Protein AF-A0A2D6M6S4-F1 (afdb_monomer)

Nearest PDB structures (foldseek):
  6kv3-assembly1_A  TM=2.130E-01  e=1.167E+00  Staphylococcus aureus subsp. aureus COL
  9dze-assembly1_h  TM=2.449E-01  e=4.811E+00  synthetic construct
  2zxr-assembly1_A  TM=2.267E-01  e=5.665E+00  Thermus thermophilus HB8

Foldseek 3Di:
DDDPPVVVLPPDPPVPPPPPPDDPPPFDPLQVLLLVDVVVDPFDFAEEQEDLLFLLSVLQLLCQLVQNFAWNSDGHHLVRHAEYEYFCLVFKDPLSVVCVVVVCVSCVVRVHYYFQQDAADPVVQVVLLVVQLVVVVVCVVVVDDDRPVSVVVLVVLLVVCPPPDLNRCRVNNSLQSHGRPLCRCLSVLHAPDPDPVCPPSCCRRPVSSVLSSSQVVCCVPPVGGLLVQLVCSVVSNGHAHEYEDRDALLRDAPPLPDDRPVVVCVPPRSRYHYTHRNNVVNNHPVNSVVSQQVADDVPDTSQLRHWDMDGLQPQPDALLLLLLCCVQPVPSNVVNLVSQVVCVVSVNNSGQWFAALVRDTDHNVRRNVSLQVQWDQDPVGDTDGDDDPGDPPGQFDQRRDNNDRPGRDRAHSLRSNCVNTDDDDPPDDDPPVSRPDD

Radius of gyration: 23.54 Å; Cα contacts (8 Å, |Δi|>4): 595; chains: 1; bounding box: 61×56×63 Å

Secondary structure (DSSP, 8-state):
----HHHHTTS---TTTTSTT-------HHHHHHHHHHHH------EEEEE-SSHHHHHHHHHHHHT--EETTEEPPGGG--EEEEE--S-B-HHHHHHHHHHHHHHHHTT--EEEEPPPPHHHHHHHHHHHHHHHHHHHHTT----HHHHHHHHHHHHHTTTS-HHHHHHTTTT--S--HHHHHHTTT------TT--HHHIIIIIHHHHHHHHHHHHHHHS--HHHHHHHHHTTSSPPEEEEE---TTT--GGG--TT-HHHHTTS-TTEEEE-HHHHTT--TTHHHHHHHT-EETTEEGGGT----SBTT-TTS-HHHHHHHHHH-HHHHHHHHHHHHHHHHTT-TTTT-EE-TTS-EE-HHHHHHHHHTTEEE-TTS-EEEPPS-S-TTSS-EE--BTTB---EEPPPHHHHHHHHHS-S-TT-PPPGGGS---

Mean predicted aligned error: 9.62 Å

Solvent-accessible surface area (backbone atoms only — not comparable to full-atom values): 25165 Å² total; per-residue (Å²): 130,89,80,66,62,75,67,63,71,68,61,77,80,64,84,73,80,79,67,75,91,64,78,87,73,79,68,58,82,40,46,62,53,32,52,50,48,59,71,70,48,95,68,80,61,54,27,34,42,45,39,66,57,16,56,44,30,48,30,50,54,48,29,25,71,71,65,66,27,35,46,87,92,36,82,42,44,42,90,64,37,69,30,36,39,34,59,47,40,73,42,59,38,68,65,45,60,68,42,47,67,57,52,44,54,48,29,57,74,55,72,24,52,64,42,57,34,29,48,39,56,68,77,58,37,51,51,50,51,53,51,42,52,51,51,50,52,55,29,62,76,66,75,56,89,81,69,66,69,52,58,51,51,43,51,50,55,45,62,74,46,69,90,50,53,72,67,56,34,21,62,55,5,61,49,40,79,54,46,41,57,68,57,48,28,57,77,65,78,42,57,78,64,90,48,83,88,55,56,55,63,60,40,64,45,33,52,52,22,50,51,50,46,50,25,54,50,32,32,72,77,68,73,33,46,48,70,58,48,19,53,33,22,68,69,48,75,40,55,48,21,40,37,37,39,53,35,31,41,64,71,46,61,88,86,70,77,58,89,80,41,62,88,65,42,78,81,46,65,65,32,54,45,73,36,40,31,35,39,75,67,64,31,37,80,68,53,39,50,62,53,26,54,75,41,68,59,89,98,36,36,39,68,76,66,51,40,72,48,51,49,63,71,50,68,88,59,52,48,55,49,52,43,29,33,44,75,70,36,50,70,51,32,52,50,34,53,52,50,42,52,55,32,46,77,70,71,43,64,74,52,55,48,41,58,50,81,86,64,48,82,24,48,57,70,60,29,29,51,57,55,52,67,49,40,37,64,50,98,86,64,49,73,38,75,48,84,86,83,72,68,80,80,77,64,49,42,82,51,66,57,89,87,44,88,66,60,72,47,69,72,46,74,68,52,24,38,41,74,56,67,37,74,98,56,94,90,66,79,78,66,83,78,79,70,69,83,127

Sequence (438 aa):
MPFDLDKELKGNFDLDAELGDEEEFIDPPNCAKVRRMIREGGHPRLVVLNMGLGRDSMSMLSMLKHGELIAEGHLVRPEDVDAIVFSDTGTEFQHSIEVIPIVQAFAKKIGVPFYWLKKPPKSQWQRFLKEVVKERKKRKSAGHRGVRAADAEAMRAWRRGKNLSLMQKAHRGYFHLKAPLLEDYQSRGFTVPKRMDIKDCTVKHKVDVIRRFMNDLGVEKFGMTNAQWGGLVKKGQAVPHLNLIGFDLEEGRADYRTPCNPARTSTGPWWVTEAFPLVESKITREDEKSILSREKWKRKTWNDIVFKSGCFICPWQRPSYYYALRELSPPDWKRAVKYQKTNVAAGSYHLLSYKDDQGRKKFLPAAVEHWLDLFRRDEHGDLIPAPSGAPRKHYRVRQSDGGRYLTNRTITPDEALQTHFTRGKKGVAPPKAWWTYR

pLDDT: mean 77.77, std 19.39, range [27.91, 98.62]

Structure (mmCIF, N/CA/C/O backbone):
data_AF-A0A2D6M6S4-F1
#
_entry.id   AF-A0A2D6M6S4-F1
#
loop_
_atom_site.group_PDB
_atom_site.id
_atom_site.type_symbol
_atom_site.label_atom_id
_atom_site.label_alt_id
_atom_site.label_comp_id
_atom_site.label_asym_id
_atom_site.label_entity_id
_atom_site.label_seq_id
_atom_site.pdbx_PDB_ins_code
_atom_site.Cartn_x
_atom_site.Cartn_y
_atom_site.Cartn_z
_atom_site.occupancy
_atom_site.B_iso_or_equiv
_atom_site.auth_seq_id
_atom_site.auth_comp_id
_atom_site.auth_asym_id
_atom_site.auth_atom_id
_atom_site.pdbx_PDB_model_num
ATOM 1 N N . MET A 1 1 ? 13.185 24.816 26.547 1.00 40.66 1 MET A N 1
ATOM 2 C CA . MET A 1 1 ? 11.813 25.360 26.584 1.00 40.66 1 MET A CA 1
ATOM 3 C C . MET A 1 1 ? 10.913 24.367 25.863 1.00 40.66 1 MET A C 1
ATOM 5 O O . MET A 1 1 ? 11.313 23.959 24.777 1.00 40.66 1 MET A O 1
ATOM 9 N N . PRO A 1 2 ? 9.810 23.884 26.459 1.00 36.25 2 PRO A N 1
ATOM 10 C CA . PRO A 1 2 ? 8.894 22.990 25.757 1.00 36.25 2 PRO A CA 1
ATOM 11 C C . PRO A 1 2 ? 8.222 23.766 24.617 1.00 36.25 2 PRO A C 1
ATOM 13 O O . PRO A 1 2 ? 7.758 24.885 24.818 1.00 36.25 2 PRO A O 1
ATOM 16 N N . PHE A 1 3 ? 8.261 23.201 23.414 1.00 32.47 3 PHE A N 1
ATOM 17 C CA . PHE A 1 3 ? 7.667 23.765 22.205 1.00 32.47 3 PHE A CA 1
ATOM 18 C C . PHE A 1 3 ? 6.140 23.589 22.306 1.00 32.47 3 PHE A C 1
ATOM 20 O O . PHE A 1 3 ? 5.659 22.457 22.324 1.00 32.47 3 PHE A O 1
ATOM 27 N N . ASP A 1 4 ? 5.389 24.683 22.456 1.00 48.59 4 ASP A N 1
ATOM 28 C CA . ASP A 1 4 ? 3.922 24.670 22.594 1.00 48.59 4 ASP A CA 1
ATOM 29 C C . ASP A 1 4 ? 3.260 24.562 21.207 1.00 48.59 4 ASP A C 1
ATOM 31 O O . ASP A 1 4 ? 2.801 25.548 20.627 1.00 48.59 4 ASP A O 1
ATOM 35 N N . LEU A 1 5 ? 3.275 23.344 20.651 1.00 44.84 5 LEU A N 1
ATOM 36 C CA . LEU A 1 5 ? 2.705 23.010 19.336 1.00 44.84 5 LEU A CA 1
ATOM 37 C C . LEU A 1 5 ? 1.201 23.324 19.229 1.00 44.84 5 LEU A C 1
ATOM 39 O O . LEU A 1 5 ? 0.717 23.626 18.137 1.00 44.84 5 LEU A O 1
ATOM 43 N N . ASP A 1 6 ? 0.466 23.309 20.344 1.00 45.53 6 ASP A N 1
ATOM 44 C CA . ASP A 1 6 ? -0.979 23.567 20.357 1.00 45.53 6 ASP A CA 1
ATOM 45 C C . ASP A 1 6 ? -1.320 25.039 20.082 1.00 45.53 6 ASP A C 1
ATOM 47 O O . ASP A 1 6 ? -2.440 25.344 19.660 1.00 45.53 6 ASP A O 1
ATOM 51 N N . LYS A 1 7 ? -0.375 25.964 20.302 1.00 49.47 7 LYS A N 1
ATOM 52 C CA . LYS A 1 7 ? -0.560 27.395 20.017 1.00 49.47 7 LYS A CA 1
ATOM 53 C C . LYS A 1 7 ? -0.301 27.758 18.557 1.00 49.47 7 LYS A C 1
ATOM 55 O O . LYS A 1 7 ? -1.023 28.601 18.031 1.00 49.47 7 LYS A O 1
ATOM 60 N N . GLU A 1 8 ? 0.671 27.127 17.897 1.00 49.75 8 GLU A N 1
ATOM 61 C CA . GLU A 1 8 ? 0.949 27.381 16.472 1.00 49.75 8 GLU A CA 1
ATOM 62 C C . GLU A 1 8 ? -0.046 26.671 15.543 1.00 49.75 8 GLU A C 1
ATOM 64 O O . GLU A 1 8 ? -0.463 27.256 14.546 1.00 49.75 8 GLU A O 1
ATOM 69 N N . LEU A 1 9 ? -0.516 25.465 15.887 1.00 48.81 9 LEU A N 1
ATOM 70 C CA . LEU A 1 9 ? -1.488 24.733 15.057 1.00 48.81 9 LEU A CA 1
ATOM 71 C C . LEU A 1 9 ? -2.893 25.358 15.048 1.00 48.81 9 LEU A C 1
ATOM 73 O O . LEU A 1 9 ? -3.672 25.106 14.131 1.00 48.81 9 LEU A O 1
ATOM 77 N N . LYS A 1 10 ? -3.222 26.205 16.033 1.00 45.91 10 LYS A N 1
ATOM 78 C CA . LYS A 1 10 ? -4.491 26.957 16.078 1.00 45.91 10 LYS A CA 1
ATOM 79 C C . LYS A 1 10 ? -4.486 28.220 15.206 1.00 45.91 10 LYS A C 1
ATOM 81 O O . LYS A 1 10 ? -5.522 28.870 15.087 1.00 45.91 10 LYS A O 1
ATOM 86 N N . GLY A 1 11 ? -3.356 28.569 14.585 1.00 42.31 11 GLY A N 1
ATOM 87 C CA . GLY A 1 11 ? -3.255 29.676 13.637 1.00 42.31 11 GLY A CA 1
ATOM 88 C C . GLY A 1 11 ? -3.837 29.322 12.266 1.00 42.31 11 GLY A C 1
ATOM 89 O O . GLY A 1 11 ? -3.126 28.805 11.414 1.00 42.31 11 GLY A O 1
ATOM 90 N N . ASN A 1 12 ? -5.123 29.623 12.067 1.00 41.78 12 ASN A N 1
ATOM 91 C CA . ASN A 1 12 ? -5.819 29.796 10.781 1.00 41.78 12 ASN A CA 1
ATOM 92 C C . ASN A 1 12 ? -5.473 28.798 9.657 1.00 41.78 12 ASN A C 1
ATOM 94 O O . ASN A 1 12 ? -4.906 29.163 8.629 1.00 41.78 12 ASN A O 1
ATOM 98 N N . PHE A 1 13 ? -5.925 27.553 9.804 1.00 42.75 13 PHE A N 1
ATOM 99 C CA . PHE A 1 13 ? -6.273 26.726 8.647 1.00 42.75 13 PHE A CA 1
ATOM 100 C C . PHE A 1 13 ? -7.743 26.991 8.298 1.00 42.75 13 PHE A C 1
ATOM 102 O O . PHE A 1 13 ? -8.637 26.259 8.721 1.00 42.75 13 PHE A O 1
ATOM 109 N N . ASP A 1 14 ? -8.002 28.076 7.569 1.00 46.31 14 ASP A N 1
ATOM 110 C CA . ASP A 1 14 ? -9.313 28.296 6.961 1.00 46.31 14 ASP A CA 1
ATOM 111 C C . ASP A 1 14 ? -9.374 27.501 5.650 1.00 46.31 14 ASP A C 1
ATOM 113 O O . ASP A 1 14 ? -8.986 27.975 4.582 1.00 46.31 14 ASP A O 1
ATOM 117 N N . LEU A 1 15 ? -9.767 26.227 5.764 1.00 46.34 15 LEU A N 1
ATOM 118 C CA . LEU A 1 15 ? -9.931 25.302 4.634 1.00 46.34 15 LEU A CA 1
ATOM 119 C C . LEU A 1 15 ? -10.945 25.808 3.596 1.00 46.34 15 LEU A C 1
ATOM 121 O O . LEU A 1 15 ? -10.926 25.318 2.466 1.00 46.34 15 LEU A O 1
ATOM 125 N N . ASP A 1 16 ? -11.787 26.775 3.964 1.00 44.38 16 ASP A N 1
ATOM 126 C CA . ASP A 1 16 ? -12.884 27.261 3.137 1.00 44.38 16 ASP A CA 1
ATOM 127 C C . ASP A 1 16 ? -12.479 28.489 2.284 1.00 44.38 16 ASP A C 1
ATOM 129 O O . ASP A 1 16 ? -13.149 28.798 1.303 1.00 44.38 16 ASP A O 1
ATOM 133 N N . ALA A 1 17 ? -11.352 29.157 2.577 1.00 47.59 17 ALA A N 1
ATOM 134 C CA . ALA A 1 17 ? -10.994 30.447 1.966 1.00 47.59 17 ALA A CA 1
ATOM 135 C C . ALA A 1 17 ? -10.285 30.391 0.588 1.00 47.59 17 ALA A C 1
ATOM 137 O O . ALA A 1 17 ? -10.180 31.422 -0.074 1.00 47.59 17 ALA A O 1
ATOM 138 N N . GLU A 1 18 ? -9.797 29.232 0.122 1.00 45.88 18 GLU A N 1
ATOM 139 C CA . GLU A 1 18 ? -9.064 29.116 -1.165 1.00 45.88 18 GLU A CA 1
ATOM 140 C C . GLU A 1 18 ? -9.840 28.400 -2.292 1.00 45.88 18 GLU A C 1
ATOM 142 O O . GLU A 1 18 ? -9.309 28.215 -3.392 1.00 45.88 18 GLU A O 1
ATOM 147 N N . LEU A 1 19 ? -11.096 28.010 -2.065 1.00 47.16 19 LEU A N 1
ATOM 148 C CA . LEU A 1 19 ? -11.946 27.387 -3.085 1.00 47.16 19 LEU A CA 1
ATOM 149 C C . LEU A 1 19 ? -12.776 28.476 -3.781 1.00 47.16 19 LEU A C 1
ATOM 151 O O . LEU A 1 19 ? -13.870 28.814 -3.344 1.00 47.16 19 LEU A O 1
ATOM 155 N N . GLY A 1 20 ? -12.211 29.082 -4.829 1.00 44.25 20 GLY A N 1
ATOM 156 C CA . GLY A 1 20 ? -12.885 30.133 -5.598 1.00 44.25 20 GLY A CA 1
ATOM 157 C C . GLY A 1 20 ? -14.215 29.662 -6.190 1.00 44.25 20 GLY A C 1
ATOM 158 O O . GLY A 1 20 ? -14.240 28.589 -6.781 1.00 44.25 20 GLY A O 1
ATOM 159 N N . ASP A 1 21 ? -15.267 30.473 -6.022 1.00 41.62 21 ASP A N 1
ATOM 160 C CA . ASP A 1 21 ? -16.616 30.396 -6.615 1.00 41.62 21 ASP A CA 1
ATOM 161 C C . ASP A 1 21 ? -17.006 29.018 -7.194 1.00 41.62 21 ASP A C 1
ATOM 163 O O . ASP A 1 21 ? -17.286 28.874 -8.387 1.00 41.62 21 ASP A O 1
ATOM 167 N N . GLU A 1 22 ? -16.993 27.977 -6.355 1.00 47.75 22 GLU A N 1
ATOM 168 C CA . GLU A 1 22 ? -17.515 26.664 -6.730 1.00 47.75 22 GLU A CA 1
ATOM 169 C C . GLU A 1 22 ? -19.048 26.722 -6.684 1.00 47.75 22 GLU A C 1
ATOM 171 O O . GLU A 1 22 ? -19.630 27.247 -5.733 1.00 47.75 22 GLU A O 1
ATOM 176 N N . GLU A 1 23 ? -19.703 26.198 -7.729 1.00 47.75 23 GLU A N 1
ATOM 177 C CA . GLU A 1 23 ? -21.151 25.964 -7.762 1.00 47.75 23 GLU A CA 1
ATOM 178 C C . GLU A 1 23 ? -21.632 25.461 -6.399 1.00 47.75 23 GLU A C 1
ATOM 180 O O . GLU A 1 23 ? -21.037 24.531 -5.854 1.00 47.75 23 GLU A O 1
ATOM 185 N N . GLU A 1 24 ? -22.693 26.077 -5.869 1.00 50.56 24 GLU A N 1
ATOM 186 C CA . GLU A 1 24 ? -23.257 25.829 -4.541 1.00 50.56 24 GLU A CA 1
ATOM 187 C C . GLU A 1 24 ? -23.648 24.347 -4.393 1.00 50.56 24 GLU A C 1
ATOM 189 O O . GLU A 1 24 ? -24.771 23.910 -4.663 1.00 50.56 24 GLU A O 1
ATOM 194 N N . PHE A 1 25 ? -22.665 23.524 -4.038 1.00 52.22 25 PHE A N 1
ATOM 195 C CA . PHE A 1 25 ? -22.828 22.093 -3.933 1.00 52.22 25 PHE A CA 1
ATOM 196 C C . PHE A 1 25 ? -23.587 21.830 -2.639 1.00 52.22 25 PHE A C 1
ATOM 198 O O . PHE A 1 25 ? -23.037 21.940 -1.543 1.00 52.22 25 PHE A O 1
ATOM 205 N N . ILE A 1 26 ? -24.872 21.492 -2.761 1.00 54.97 26 ILE A N 1
ATOM 206 C CA . ILE A 1 26 ? -25.719 21.179 -1.611 1.00 54.97 26 ILE A CA 1
ATOM 207 C C . ILE A 1 26 ? -25.188 19.900 -0.959 1.00 54.97 26 ILE A C 1
ATOM 209 O O . ILE A 1 26 ? -25.460 18.778 -1.401 1.00 54.97 26 ILE A O 1
ATOM 213 N N . ASP A 1 27 ? -24.418 20.069 0.113 1.00 60.53 27 ASP A N 1
ATOM 214 C CA . ASP A 1 27 ? -23.998 18.966 0.960 1.00 60.53 27 ASP A CA 1
ATOM 215 C C . ASP A 1 27 ? -25.244 18.226 1.480 1.00 60.53 27 ASP A C 1
ATOM 217 O O . ASP A 1 27 ? -26.185 18.852 1.979 1.00 60.53 27 ASP A O 1
ATOM 221 N N . PRO A 1 28 ? -25.274 16.881 1.434 1.00 63.03 28 PRO A N 1
ATOM 222 C CA . PRO A 1 28 ? -26.289 16.114 2.126 1.00 63.03 28 PRO A CA 1
ATOM 223 C C . PRO A 1 28 ? -26.351 16.582 3.586 1.00 63.03 28 PRO A C 1
ATOM 225 O O . PRO A 1 28 ? -25.299 16.726 4.214 1.00 63.03 28 PRO A O 1
ATOM 228 N N . PRO A 1 29 ? -27.544 16.757 4.176 1.00 62.44 29 PRO A N 1
ATOM 229 C CA . PRO A 1 29 ? -27.703 17.402 5.485 1.00 62.44 29 PRO A CA 1
ATOM 230 C C . PRO A 1 29 ? -26.901 16.734 6.618 1.00 62.44 29 PRO A C 1
ATOM 232 O O . PRO A 1 29 ? -26.544 17.371 7.607 1.00 62.44 29 PRO A O 1
ATOM 235 N N . ASN A 1 30 ? -26.541 15.455 6.466 1.00 74.69 30 ASN A N 1
ATOM 236 C CA . ASN A 1 30 ? -25.741 14.723 7.448 1.00 74.69 30 ASN A CA 1
ATOM 237 C C . ASN A 1 30 ? -24.218 14.875 7.263 1.00 74.69 30 ASN A C 1
ATOM 239 O O . ASN A 1 30 ? -23.472 14.560 8.189 1.00 74.69 30 ASN A O 1
ATOM 243 N N . CYS A 1 31 ? -23.733 15.364 6.118 1.00 72.88 31 CYS A N 1
ATOM 244 C CA . CYS A 1 31 ? -22.302 15.548 5.852 1.00 72.88 31 CYS A CA 1
ATOM 245 C C . CYS A 1 31 ? -21.706 16.669 6.708 1.00 72.88 31 CYS A C 1
ATOM 247 O O . CYS A 1 31 ? -20.677 16.450 7.345 1.00 72.88 31 CYS A O 1
ATOM 249 N N . ALA A 1 32 ? -22.391 17.810 6.827 1.00 75.00 32 ALA A N 1
ATOM 250 C CA . ALA A 1 32 ? -21.976 18.901 7.711 1.00 75.00 32 ALA A CA 1
ATOM 251 C C . ALA A 1 32 ? -21.857 18.438 9.174 1.00 75.00 32 ALA A C 1
ATOM 253 O O . ALA A 1 32 ? -20.873 18.735 9.856 1.00 75.00 32 ALA A O 1
ATOM 254 N N . LYS A 1 33 ? -22.820 17.628 9.639 1.00 82.50 33 LYS A N 1
ATOM 255 C CA . LYS A 1 33 ? -22.789 17.035 10.982 1.00 82.50 33 LYS A CA 1
ATOM 256 C C . LYS A 1 33 ? -21.579 16.116 11.171 1.00 82.50 33 LYS A C 1
ATOM 258 O O . LYS A 1 33 ? -20.890 16.236 12.177 1.00 82.50 33 LYS A O 1
ATOM 263 N N . VAL A 1 34 ? -21.298 15.229 10.214 1.00 77.75 34 VAL A N 1
ATOM 264 C CA . VAL A 1 34 ? -20.140 14.320 10.280 1.00 77.75 34 VAL A CA 1
ATOM 265 C C . VAL A 1 34 ? -18.818 15.091 10.243 1.00 77.75 34 VAL A C 1
ATOM 267 O O . VAL A 1 34 ? -17.932 14.781 11.031 1.00 77.75 34 VAL A O 1
ATOM 270 N N . ARG A 1 35 ? -18.683 16.123 9.398 1.00 76.69 35 ARG A N 1
ATOM 271 C CA . ARG A 1 35 ? -17.487 16.986 9.383 1.00 76.69 35 ARG A CA 1
ATOM 272 C C . ARG A 1 35 ? -17.299 17.709 10.714 1.00 76.69 35 ARG A C 1
ATOM 274 O O . ARG A 1 35 ? -16.179 17.791 11.206 1.00 76.69 35 ARG A O 1
ATOM 281 N N . ARG A 1 36 ? -18.385 18.196 11.327 1.00 81.62 36 ARG A N 1
ATOM 282 C CA . ARG A 1 36 ? -18.330 18.792 12.668 1.00 81.62 36 ARG A CA 1
ATOM 283 C C . ARG A 1 36 ? -17.844 17.785 13.709 1.00 81.62 36 ARG A C 1
ATOM 285 O O . ARG A 1 36 ? -16.917 18.111 14.431 1.00 81.62 36 ARG A O 1
ATOM 292 N N . MET A 1 37 ? -18.392 16.569 13.714 1.00 84.12 37 MET A N 1
ATOM 293 C CA . MET A 1 37 ? -17.924 15.495 14.597 1.00 84.12 37 MET A CA 1
ATOM 294 C C . MET A 1 37 ? -16.429 15.212 14.394 1.00 84.12 37 MET A C 1
ATOM 296 O O . MET A 1 37 ? -15.675 15.155 15.353 1.00 84.12 37 MET A O 1
ATOM 300 N N . ILE A 1 38 ? -15.959 15.092 13.146 1.00 81.56 38 ILE A N 1
ATOM 301 C CA . ILE A 1 38 ? -14.527 14.889 12.868 1.00 81.56 38 ILE A CA 1
ATOM 302 C C . ILE A 1 38 ? -13.688 16.008 13.502 1.00 81.56 38 ILE A C 1
ATOM 304 O O . ILE A 1 38 ? -12.760 15.685 14.233 1.00 81.56 38 ILE A O 1
ATOM 308 N N . ARG A 1 39 ? -14.072 17.281 13.310 1.00 81.75 39 ARG A N 1
ATOM 309 C CA . ARG A 1 39 ? -13.386 18.450 13.897 1.00 81.75 39 ARG A CA 1
ATOM 310 C C . ARG A 1 39 ? -13.423 18.491 15.427 1.00 81.75 39 ARG A C 1
ATOM 312 O O . ARG A 1 39 ? -12.500 19.009 16.043 1.00 81.75 39 ARG A O 1
ATOM 319 N N . GLU A 1 40 ? -14.496 18.001 16.041 1.00 84.88 40 GLU A N 1
ATOM 320 C CA . GLU A 1 40 ? -14.630 17.924 17.503 1.00 84.88 40 GLU A CA 1
ATOM 321 C C . GLU A 1 40 ? -13.716 16.837 18.103 1.00 84.88 40 GLU A C 1
ATOM 323 O O . GLU A 1 40 ? -13.317 16.938 19.264 1.00 84.88 40 GLU A O 1
ATOM 328 N N . GLY A 1 41 ? -13.322 15.834 17.309 1.00 83.12 41 GLY A N 1
ATOM 329 C CA . GLY A 1 41 ? -12.449 14.744 17.739 1.00 83.12 41 GLY A CA 1
ATOM 330 C C . GLY A 1 41 ? -13.119 13.766 18.715 1.00 83.12 41 GLY A C 1
ATOM 331 O O . GLY A 1 41 ? -14.313 13.824 18.988 1.00 83.12 41 GLY A O 1
ATOM 332 N N . GLY A 1 42 ? -12.359 12.785 19.215 1.00 80.56 42 GLY A N 1
ATOM 333 C CA . GLY A 1 42 ? -12.810 11.884 20.292 1.00 80.56 42 GLY A CA 1
ATOM 334 C C . GLY A 1 42 ? -13.913 10.874 19.934 1.00 80.56 42 GLY A C 1
ATOM 335 O O . GLY A 1 42 ? -14.373 10.130 20.801 1.00 80.56 42 GLY A O 1
ATOM 336 N N . HIS A 1 43 ? -14.343 10.798 18.674 1.00 88.38 43 HIS A N 1
ATOM 337 C CA . HIS A 1 43 ? -15.359 9.832 18.261 1.00 88.38 43 HIS A CA 1
ATOM 338 C C . HIS A 1 43 ? -14.765 8.438 18.011 1.00 88.38 43 HIS A C 1
ATOM 340 O O . HIS A 1 43 ? -13.766 8.316 17.295 1.00 88.38 43 HIS A O 1
ATOM 346 N N . PRO A 1 44 ? -15.406 7.361 18.507 1.00 93.44 44 PRO A N 1
ATOM 347 C CA . PRO A 1 44 ? -14.961 6.001 18.232 1.00 93.44 44 PRO A CA 1
ATOM 348 C C . PRO A 1 44 ? -14.926 5.724 16.729 1.00 93.44 44 PRO A C 1
ATOM 350 O O . PRO A 1 44 ? -15.928 5.903 16.038 1.00 93.44 44 PRO A O 1
ATOM 353 N N . ARG A 1 45 ? -13.786 5.249 16.224 1.00 95.81 45 ARG A N 1
ATOM 354 C CA . ARG A 1 45 ? -13.633 4.708 14.869 1.00 95.81 45 ARG A CA 1
ATOM 355 C C . ARG A 1 45 ? -12.419 3.787 14.780 1.00 95.81 45 ARG A C 1
ATOM 357 O O . ARG A 1 45 ? -11.659 3.666 15.740 1.00 95.81 45 ARG A O 1
ATOM 364 N N . LEU A 1 46 ? -12.263 3.116 13.639 1.00 97.81 46 LEU A N 1
ATOM 365 C CA . LEU A 1 46 ? -10.982 2.522 13.281 1.00 97.81 46 LEU A CA 1
ATOM 366 C C . LEU A 1 46 ? -10.052 3.594 12.727 1.00 97.81 46 LEU A C 1
ATOM 368 O O . LEU A 1 46 ? -10.505 4.411 11.923 1.00 97.81 46 LEU A O 1
ATOM 372 N N . VAL A 1 47 ? -8.773 3.527 13.074 1.00 97.50 47 VAL A N 1
ATOM 373 C CA . VAL A 1 47 ? -7.699 4.257 12.393 1.00 97.50 47 VAL A CA 1
ATOM 374 C C . VAL A 1 47 ? -6.662 3.256 11.906 1.00 97.50 47 VAL A C 1
ATOM 376 O O . VAL A 1 47 ? -6.043 2.536 12.687 1.00 97.50 47 VAL A O 1
ATOM 379 N N . VAL A 1 48 ? -6.483 3.189 10.590 1.00 98.31 48 VAL A N 1
ATOM 380 C CA . VAL A 1 48 ? -5.554 2.257 9.948 1.00 98.31 48 VAL A CA 1
ATOM 381 C C . VAL A 1 48 ? -4.500 3.028 9.173 1.00 98.31 48 VAL A C 1
ATOM 383 O O . VAL A 1 48 ? -4.833 3.847 8.321 1.00 98.31 48 VAL A O 1
ATOM 386 N N . LEU A 1 49 ? -3.227 2.717 9.419 1.00 98.19 49 LEU A N 1
ATOM 387 C CA . LEU A 1 49 ? -2.107 3.210 8.624 1.00 98.19 49 LEU A CA 1
ATOM 388 C C . LEU A 1 49 ? -1.804 2.217 7.500 1.00 98.19 49 LEU A C 1
ATOM 390 O O . LEU A 1 49 ? -1.268 1.129 7.727 1.00 98.19 49 LEU A O 1
ATOM 394 N N . ASN A 1 50 ? -2.151 2.588 6.267 1.00 96.44 50 ASN A N 1
ATOM 395 C CA . ASN A 1 50 ? -1.876 1.778 5.087 1.00 96.44 50 ASN A CA 1
ATOM 396 C C . ASN A 1 50 ? -0.428 1.975 4.631 1.00 96.44 50 ASN A C 1
ATOM 398 O O . ASN A 1 50 ? -0.005 3.080 4.285 1.00 96.44 50 ASN A O 1
ATOM 402 N N . MET A 1 51 ? 0.334 0.885 4.591 1.00 95.31 51 MET A N 1
ATOM 403 C CA . MET A 1 51 ? 1.726 0.912 4.172 1.00 95.31 51 MET A CA 1
ATOM 404 C C . MET A 1 51 ? 1.921 0.359 2.773 1.00 95.31 51 MET A C 1
ATOM 406 O O . MET A 1 51 ? 1.460 -0.727 2.428 1.00 95.31 51 MET A O 1
ATOM 410 N N . GLY A 1 52 ? 2.719 1.085 1.992 1.00 94.31 52 GLY A N 1
ATOM 411 C CA . GLY A 1 52 ? 3.352 0.568 0.787 1.00 94.31 52 GLY A CA 1
ATOM 412 C C . GLY A 1 52 ? 4.754 0.013 1.038 1.00 94.31 52 GLY A C 1
ATOM 413 O O . GLY A 1 52 ? 5.318 -0.553 0.110 1.00 94.31 52 GLY A O 1
ATOM 414 N N . LEU A 1 53 ? 5.327 0.198 2.236 1.00 95.44 53 LEU A N 1
ATOM 415 C CA . LEU A 1 53 ? 6.746 -0.053 2.566 1.00 95.44 53 LEU A CA 1
ATOM 416 C C . LEU A 1 53 ? 7.731 0.783 1.727 1.00 95.44 53 LEU A C 1
ATOM 418 O O . LEU A 1 53 ? 8.891 0.415 1.560 1.00 95.44 53 LEU A O 1
ATOM 422 N N . GLY A 1 54 ? 7.239 1.888 1.166 1.00 93.75 54 GLY A N 1
ATOM 423 C CA . GLY A 1 54 ? 8.035 2.913 0.498 1.00 93.75 54 GLY A CA 1
ATOM 424 C C . GLY A 1 54 ? 8.291 4.091 1.433 1.00 93.75 54 GLY A C 1
ATOM 425 O O . GLY A 1 54 ? 7.829 4.081 2.577 1.00 93.75 54 GLY A O 1
ATOM 426 N N . ARG A 1 55 ? 8.998 5.104 0.925 1.00 93.19 55 ARG A N 1
ATOM 427 C CA . ARG A 1 55 ? 9.399 6.295 1.687 1.00 93.19 55 ARG A CA 1
ATOM 428 C C . ARG A 1 55 ? 8.207 6.967 2.357 1.00 93.19 55 ARG A C 1
ATOM 430 O O . ARG A 1 55 ? 8.209 7.006 3.577 1.00 93.19 55 ARG A O 1
ATOM 437 N N . ASP A 1 56 ? 7.141 7.253 1.620 1.00 94.62 56 ASP A N 1
ATOM 438 C CA . ASP A 1 56 ? 5.958 7.961 2.122 1.00 94.62 56 ASP A CA 1
ATOM 439 C C . ASP A 1 56 ? 5.364 7.279 3.356 1.00 94.62 56 ASP A C 1
ATOM 441 O O . ASP A 1 56 ? 5.237 7.854 4.437 1.00 94.62 56 ASP A O 1
ATOM 445 N N . SER A 1 57 ? 5.067 5.984 3.239 1.00 96.12 57 SER A N 1
ATOM 446 C CA . SER A 1 57 ? 4.517 5.225 4.363 1.00 96.12 57 SER A CA 1
ATOM 447 C C . SER A 1 57 ? 5.483 5.104 5.545 1.00 96.12 57 SER A C 1
ATOM 449 O O . SER A 1 57 ? 5.041 5.059 6.690 1.00 96.12 57 SER A O 1
ATOM 451 N N . MET A 1 58 ? 6.791 5.055 5.287 1.00 97.12 58 MET A N 1
ATOM 452 C CA . MET A 1 58 ? 7.809 4.980 6.336 1.00 97.12 58 MET A CA 1
ATOM 453 C C . MET A 1 58 ? 8.014 6.343 7.014 1.00 97.12 58 MET A C 1
ATOM 455 O O . MET A 1 58 ? 8.201 6.391 8.226 1.00 97.12 58 MET A O 1
ATOM 459 N N . SER A 1 59 ? 7.902 7.443 6.270 1.00 97.12 59 SER A N 1
ATOM 460 C CA . SER A 1 59 ? 7.911 8.812 6.784 1.00 97.12 59 SER A CA 1
ATOM 461 C C . SER A 1 59 ? 6.727 9.019 7.728 1.00 97.12 59 SER A C 1
ATOM 463 O O . SER A 1 59 ? 6.936 9.426 8.867 1.00 97.12 59 SER A O 1
ATOM 465 N N . MET A 1 60 ? 5.514 8.605 7.327 1.00 97.94 60 MET A N 1
ATOM 466 C CA . MET A 1 60 ? 4.339 8.633 8.211 1.00 97.94 60 MET A CA 1
ATOM 467 C C . MET A 1 60 ? 4.557 7.828 9.497 1.00 97.94 60 MET A C 1
ATOM 469 O O . MET A 1 60 ? 4.227 8.292 10.582 1.00 97.94 60 MET A O 1
ATOM 473 N N . LEU A 1 61 ? 5.130 6.625 9.394 1.00 97.62 61 LEU A N 1
ATOM 474 C CA . LEU A 1 61 ? 5.388 5.775 10.557 1.00 97.62 61 LEU A CA 1
ATOM 475 C C . LEU A 1 61 ? 6.433 6.390 11.510 1.00 97.62 61 LEU A C 1
ATOM 477 O O . LEU A 1 61 ? 6.306 6.274 12.729 1.00 97.62 61 LEU A O 1
ATOM 481 N N . SER A 1 62 ? 7.448 7.063 10.966 1.00 97.69 62 SER A N 1
ATOM 482 C CA . SER A 1 62 ? 8.415 7.830 11.753 1.00 97.69 62 SER A CA 1
ATOM 483 C C . SER A 1 62 ? 7.748 9.028 12.433 1.00 97.69 62 SER A C 1
ATOM 485 O O . SER A 1 62 ? 7.903 9.203 13.637 1.00 97.69 62 SER A O 1
ATOM 487 N N . MET A 1 63 ? 6.957 9.818 11.703 1.00 98.19 63 MET A N 1
ATOM 488 C CA . MET A 1 63 ? 6.211 10.953 12.265 1.00 98.19 63 MET A CA 1
ATOM 489 C C . MET A 1 63 ? 5.236 10.511 13.365 1.00 98.19 63 MET A C 1
ATOM 491 O O . MET A 1 63 ? 5.155 11.163 14.401 1.00 98.19 63 MET A O 1
ATOM 495 N N . LEU A 1 64 ? 4.564 9.363 13.200 1.00 98.06 64 LEU A N 1
ATOM 496 C CA . LEU A 1 64 ? 3.678 8.781 14.216 1.00 98.06 64 LEU A CA 1
ATOM 497 C C . LEU A 1 64 ? 4.422 8.515 15.529 1.00 98.06 64 LEU A C 1
ATOM 499 O O . LEU A 1 64 ? 3.936 8.860 16.601 1.00 98.06 64 LEU A O 1
ATOM 503 N N . LYS A 1 65 ? 5.625 7.930 15.451 1.00 97.56 65 LYS A N 1
ATOM 504 C CA . LYS A 1 65 ? 6.465 7.661 16.628 1.00 97.56 65 LYS A CA 1
ATOM 505 C C . LYS A 1 65 ? 6.839 8.941 17.381 1.00 97.56 65 LYS A C 1
ATOM 507 O O . LYS A 1 65 ? 6.948 8.900 18.603 1.00 97.56 65 LYS A O 1
ATOM 512 N N . HIS A 1 66 ? 7.098 10.029 16.659 1.00 97.44 66 HIS A N 1
ATOM 513 C CA . HIS A 1 66 ? 7.547 11.298 17.243 1.00 97.44 66 HIS A CA 1
ATOM 514 C C . HIS A 1 66 ? 6.398 12.232 17.631 1.00 97.44 66 HIS A C 1
ATOM 516 O O . HIS A 1 66 ? 6.665 13.320 18.125 1.00 97.44 66 HIS A O 1
ATOM 522 N N . GLY A 1 67 ? 5.138 11.822 17.444 1.00 96.88 67 GLY A N 1
ATOM 523 C CA . GLY A 1 67 ? 3.992 12.685 17.729 1.00 96.88 67 GLY A CA 1
ATOM 524 C C . GLY A 1 67 ? 3.925 13.889 16.788 1.00 96.88 67 GLY A C 1
ATOM 525 O O . GLY A 1 67 ? 3.615 14.990 17.224 1.00 96.88 67 GLY A O 1
ATOM 526 N N . GLU A 1 68 ? 4.235 13.679 15.507 1.00 97.56 68 GLU A N 1
ATOM 527 C CA . GLU A 1 68 ? 4.235 14.712 14.459 1.00 97.56 68 GLU A CA 1
ATOM 528 C C . GLU A 1 68 ? 3.216 14.424 13.341 1.00 97.56 68 GLU A C 1
ATOM 530 O O . GLU A 1 68 ? 3.064 15.221 12.418 1.00 97.56 68 GLU A O 1
ATOM 535 N N . LEU A 1 69 ? 2.552 13.262 13.360 1.00 97.19 69 LEU A N 1
ATOM 536 C CA . LEU A 1 69 ? 1.650 12.859 12.282 1.00 97.19 69 LEU A CA 1
ATOM 537 C C . LEU A 1 69 ? 0.304 13.579 12.409 1.00 97.19 69 LEU A C 1
ATOM 539 O O . LEU A 1 69 ? -0.416 13.352 13.374 1.00 97.19 69 LEU A O 1
ATOM 543 N N . ILE A 1 70 ? -0.061 14.392 11.418 1.00 93.81 70 ILE A N 1
ATOM 544 C CA . ILE A 1 70 ? -1.345 15.105 11.385 1.00 93.81 70 ILE A CA 1
ATOM 545 C C . ILE A 1 70 ? -2.277 14.432 10.377 1.00 93.81 70 ILE A C 1
ATOM 547 O O . ILE A 1 70 ? -1.853 14.106 9.271 1.00 93.81 70 ILE A O 1
ATOM 551 N N . ALA A 1 71 ? -3.536 14.211 10.748 1.00 90.50 71 ALA A N 1
ATOM 552 C CA . ALA A 1 71 ? -4.573 13.738 9.837 1.00 90.50 71 ALA A CA 1
ATOM 553 C C . ALA A 1 71 ? -5.925 14.366 10.177 1.00 90.50 71 ALA A C 1
ATOM 555 O O . ALA A 1 71 ? -6.324 14.397 11.342 1.00 90.50 71 ALA A O 1
ATOM 556 N N . GLU A 1 72 ? -6.639 14.830 9.155 1.00 87.12 72 GLU A N 1
ATOM 557 C CA . GLU A 1 72 ? -7.878 15.600 9.303 1.00 87.12 72 GLU A CA 1
ATOM 558 C C . GLU A 1 72 ? -7.710 16.804 10.255 1.00 87.12 72 GLU A C 1
ATOM 560 O O . GLU A 1 72 ? -8.626 17.148 10.993 1.00 87.12 72 GLU A O 1
ATOM 565 N N . GLY A 1 73 ? -6.524 17.429 10.260 1.00 86.62 73 GLY A N 1
ATOM 566 C CA . GLY A 1 73 ? -6.196 18.557 11.145 1.00 86.62 73 GLY A CA 1
ATOM 567 C C . GLY A 1 73 ? -5.913 18.191 12.610 1.00 86.62 73 GLY A C 1
ATOM 568 O O . GLY A 1 73 ? -5.662 19.081 13.420 1.00 86.62 73 GLY A O 1
ATOM 569 N N . HIS A 1 74 ? -5.911 16.904 12.963 1.00 90.81 74 HIS A N 1
ATOM 570 C CA . HIS A 1 74 ? -5.638 16.435 14.320 1.00 90.81 74 HIS A CA 1
ATOM 571 C C . HIS A 1 74 ? -4.297 15.715 14.411 1.00 90.81 74 HIS A C 1
ATOM 573 O O . HIS A 1 74 ? -3.907 14.983 13.500 1.00 90.81 74 HIS A O 1
ATOM 579 N N . LEU A 1 75 ? -3.610 15.880 15.543 1.00 94.94 75 LEU A N 1
ATOM 580 C CA . LEU A 1 75 ? -2.436 15.080 15.860 1.00 94.94 75 LEU A CA 1
ATOM 581 C C . LEU A 1 75 ? -2.853 13.623 16.106 1.00 94.94 75 LEU A C 1
ATOM 583 O O . LEU A 1 75 ? -3.663 13.351 16.987 1.00 94.94 75 LEU A O 1
ATOM 587 N N . VAL A 1 76 ? -2.265 12.698 15.351 1.00 95.81 76 VAL A N 1
ATOM 588 C CA . VAL A 1 76 ? -2.459 11.253 15.483 1.00 95.81 76 VAL A CA 1
ATOM 589 C C . VAL A 1 76 ? -1.314 10.669 16.298 1.00 95.81 76 VAL A C 1
ATOM 591 O O . VAL A 1 76 ? -0.145 10.771 15.913 1.00 95.81 76 VAL A O 1
ATOM 594 N N . ARG A 1 77 ? -1.647 10.017 17.408 1.00 96.81 77 ARG A N 1
ATOM 595 C CA . ARG A 1 77 ? -0.692 9.334 18.282 1.00 96.81 77 ARG A CA 1
ATOM 596 C C . ARG A 1 77 ? -0.697 7.825 18.036 1.00 96.81 77 ARG A C 1
ATOM 598 O O . ARG A 1 77 ? -1.652 7.299 17.460 1.00 96.81 77 ARG A O 1
ATOM 605 N N . PRO A 1 78 ? 0.355 7.092 18.447 1.00 97.81 78 PRO A N 1
ATOM 606 C CA . PRO A 1 78 ? 0.388 5.641 18.296 1.00 97.81 78 PRO A CA 1
ATOM 607 C C . PRO A 1 78 ? -0.843 4.934 18.884 1.00 97.81 78 PRO A C 1
ATOM 609 O O . PRO A 1 78 ? -1.371 4.026 18.249 1.00 97.81 78 PRO A O 1
ATOM 612 N N . GLU A 1 79 ? -1.342 5.376 20.040 1.00 96.94 79 GLU A N 1
ATOM 613 C CA . GLU A 1 79 ? -2.535 4.827 20.696 1.00 96.94 79 GLU A CA 1
ATOM 614 C C . GLU A 1 79 ? -3.843 5.041 19.918 1.00 96.94 79 GLU A C 1
ATOM 616 O O . GLU A 1 79 ? -4.798 4.290 20.116 1.00 96.94 79 GLU A O 1
ATOM 621 N N . ASP A 1 80 ? -3.881 6.013 19.003 1.00 96.56 80 ASP A N 1
ATOM 622 C CA . ASP A 1 80 ? -5.039 6.253 18.143 1.00 96.56 80 ASP A CA 1
ATOM 623 C C . ASP A 1 80 ? -5.097 5.258 16.977 1.00 96.56 80 ASP A C 1
ATOM 625 O O . ASP A 1 80 ? -6.158 5.082 16.379 1.00 96.56 80 ASP A O 1
ATOM 629 N N . VAL A 1 81 ? -3.973 4.614 16.628 1.00 98.25 81 VAL A N 1
ATOM 630 C CA . VAL A 1 81 ? -3.841 3.742 15.452 1.00 98.25 81 VAL A CA 1
ATOM 631 C C . VAL A 1 81 ? -4.095 2.281 15.821 1.00 98.25 81 VAL A C 1
ATOM 633 O O . VAL A 1 81 ? -3.277 1.617 16.451 1.00 98.25 81 VAL A O 1
ATOM 636 N N . ASP A 1 82 ? -5.197 1.727 15.320 1.00 98.50 82 ASP A N 1
ATOM 637 C CA . ASP A 1 82 ? -5.589 0.335 15.570 1.00 98.50 82 ASP A CA 1
ATOM 638 C C . ASP A 1 82 ? -4.704 -0.686 14.853 1.00 98.50 82 ASP A C 1
ATOM 640 O O . ASP A 1 82 ? -4.524 -1.820 15.307 1.00 98.50 82 ASP A O 1
ATOM 644 N N . ALA A 1 83 ? -4.206 -0.321 13.671 1.00 98.62 83 ALA A N 1
ATOM 645 C CA . ALA A 1 83 ? -3.425 -1.224 12.845 1.00 98.62 83 ALA A CA 1
ATOM 646 C C . ALA A 1 83 ? -2.547 -0.487 11.836 1.00 98.62 83 ALA A C 1
ATOM 648 O O . ALA A 1 83 ? -2.991 0.415 11.127 1.00 98.62 83 ALA A O 1
ATOM 649 N N . ILE A 1 84 ? -1.329 -0.990 11.669 1.00 98.62 84 ILE A N 1
ATOM 650 C CA . ILE A 1 84 ? -0.517 -0.768 10.479 1.00 98.62 84 ILE A CA 1
ATOM 651 C C . ILE A 1 84 ? -0.729 -1.958 9.546 1.00 98.62 84 ILE A C 1
ATOM 653 O O . ILE A 1 84 ? -0.599 -3.111 9.961 1.00 98.62 84 ILE A O 1
ATOM 657 N N . VAL A 1 85 ? -1.057 -1.705 8.282 1.00 98.38 85 VAL A N 1
ATOM 658 C CA . VAL A 1 85 ? -1.466 -2.761 7.349 1.00 98.38 85 VAL A CA 1
ATOM 659 C C . VAL A 1 85 ? -0.642 -2.710 6.074 1.00 98.38 85 VAL A C 1
ATOM 661 O O . VAL A 1 85 ? -0.572 -1.682 5.409 1.00 98.38 85 VAL A O 1
ATOM 664 N N . PHE A 1 86 ? -0.077 -3.854 5.690 1.00 98.00 86 PHE A N 1
ATOM 665 C CA . PHE A 1 86 ? 0.583 -4.052 4.403 1.00 98.00 86 PHE A CA 1
ATOM 666 C C . PHE A 1 86 ? -0.128 -5.149 3.608 1.00 98.00 86 PHE A C 1
ATOM 668 O O . PHE A 1 86 ? -0.208 -6.297 4.052 1.00 98.00 86 PHE A O 1
ATOM 675 N N . SER A 1 87 ? -0.630 -4.811 2.417 1.00 96.94 87 SER A N 1
ATOM 676 C CA . SER A 1 87 ? -1.261 -5.779 1.515 1.00 96.94 87 SER A CA 1
ATOM 677 C C . SER A 1 87 ? -0.277 -6.282 0.464 1.00 96.94 87 SER A C 1
ATOM 679 O O . SER A 1 87 ? 0.092 -5.558 -0.460 1.00 96.94 87 SER A O 1
ATOM 681 N N . ASP A 1 88 ? 0.111 -7.550 0.587 1.00 96.06 88 ASP A N 1
ATOM 682 C CA . ASP A 1 88 ? 1.090 -8.177 -0.291 1.00 96.06 88 ASP A CA 1
ATOM 683 C C . ASP A 1 88 ? 0.435 -8.663 -1.585 1.00 96.06 88 ASP A C 1
ATOM 685 O O . ASP A 1 88 ? -0.373 -9.598 -1.628 1.00 96.06 88 ASP A O 1
ATOM 689 N N . THR A 1 89 ? 0.803 -8.035 -2.697 1.00 93.06 89 THR A N 1
ATOM 690 C CA . THR A 1 89 ? 0.276 -8.407 -4.014 1.00 93.06 89 THR A CA 1
ATOM 691 C C . THR A 1 89 ? 0.826 -9.745 -4.530 1.00 93.06 89 THR A C 1
ATOM 693 O O . THR A 1 89 ? 0.307 -10.278 -5.521 1.00 93.06 89 THR A O 1
ATOM 696 N N . GLY A 1 90 ? 1.838 -10.301 -3.858 1.00 93.00 90 GLY A N 1
ATOM 697 C CA . GLY A 1 90 ? 2.675 -11.424 -4.276 1.00 93.00 90 GLY A CA 1
ATOM 698 C C . GLY A 1 90 ? 3.688 -11.047 -5.356 1.00 93.00 90 GLY A C 1
ATOM 699 O O . GLY A 1 90 ? 4.328 -11.919 -5.942 1.00 93.00 90 GLY A O 1
ATOM 700 N N . THR A 1 91 ? 3.795 -9.753 -5.666 1.00 92.44 91 THR A N 1
ATOM 701 C CA . THR A 1 91 ? 4.611 -9.232 -6.771 1.00 92.44 91 THR A CA 1
ATOM 702 C C . THR A 1 91 ? 5.480 -8.056 -6.371 1.00 92.44 91 THR A C 1
ATOM 704 O O . THR A 1 91 ? 5.989 -7.349 -7.235 1.00 92.44 91 THR A O 1
ATOM 707 N N . GLU A 1 92 ? 5.627 -7.847 -5.069 1.00 94.12 92 GLU A N 1
ATOM 708 C CA . GLU A 1 92 ? 6.440 -6.786 -4.491 1.00 94.12 92 GLU A CA 1
ATOM 709 C C . GLU A 1 92 ? 7.928 -7.017 -4.781 1.00 94.12 92 GLU A C 1
ATOM 711 O O . GLU A 1 92 ? 8.367 -8.150 -5.046 1.00 94.12 92 GLU A O 1
ATOM 716 N N . PHE A 1 93 ? 8.700 -5.932 -4.739 1.00 92.19 93 PHE A N 1
ATOM 717 C CA . PHE A 1 93 ? 10.156 -6.018 -4.774 1.00 92.19 93 PHE A CA 1
ATOM 718 C C . PHE A 1 93 ? 10.700 -6.840 -3.619 1.00 92.19 93 PHE A C 1
ATOM 720 O O . PHE A 1 93 ? 10.153 -6.824 -2.513 1.00 92.19 93 PHE A O 1
ATOM 727 N N . GLN A 1 94 ? 11.816 -7.517 -3.875 1.00 91.44 94 GLN A N 1
ATOM 728 C CA . GLN A 1 94 ? 12.473 -8.327 -2.861 1.00 91.44 94 GLN A CA 1
ATOM 729 C C . GLN A 1 94 ? 12.898 -7.470 -1.655 1.00 91.44 94 GLN A C 1
ATOM 731 O O . GLN A 1 94 ? 12.581 -7.821 -0.518 1.00 91.44 94 GLN A O 1
ATOM 736 N N . HIS A 1 95 ? 13.476 -6.287 -1.895 1.00 89.06 95 HIS A N 1
ATOM 737 C CA . HIS A 1 95 ? 13.863 -5.364 -0.820 1.00 89.06 95 HIS A CA 1
ATOM 738 C C . HIS A 1 95 ? 12.664 -4.870 0.002 1.00 89.06 95 HIS A C 1
ATOM 740 O O . HIS A 1 95 ? 12.789 -4.673 1.206 1.00 89.06 95 HIS A O 1
ATOM 746 N N . SER A 1 96 ? 11.479 -4.704 -0.601 1.00 92.81 96 SER A N 1
ATOM 747 C CA . SER A 1 96 ? 10.272 -4.319 0.146 1.00 92.81 96 SER A CA 1
ATOM 748 C C . SER A 1 96 ? 9.849 -5.414 1.126 1.00 92.81 96 SER A C 1
ATOM 750 O O . SER A 1 96 ? 9.462 -5.111 2.251 1.00 92.81 96 SER A O 1
ATOM 752 N N . ILE A 1 97 ? 9.967 -6.688 0.737 1.00 94.81 97 ILE A N 1
ATOM 753 C CA . ILE A 1 97 ? 9.675 -7.819 1.628 1.00 94.81 97 ILE A CA 1
ATOM 754 C C . ILE A 1 97 ? 10.703 -7.913 2.763 1.00 94.81 97 ILE A C 1
ATOM 756 O O . ILE A 1 97 ? 10.340 -8.184 3.906 1.00 94.81 97 ILE A O 1
ATOM 760 N N . GLU A 1 98 ? 11.974 -7.637 2.480 1.00 93.06 98 GLU A N 1
ATOM 761 C CA . GLU A 1 98 ? 13.061 -7.659 3.471 1.00 93.06 98 GLU A CA 1
ATOM 762 C C . GLU A 1 98 ? 12.941 -6.564 4.539 1.00 93.06 98 GLU A C 1
ATOM 764 O O . GLU A 1 98 ? 13.468 -6.717 5.642 1.00 93.06 98 GLU A O 1
ATOM 769 N N . VAL A 1 99 ? 12.209 -5.485 4.251 1.00 94.25 99 VAL A N 1
ATOM 770 C CA . VAL A 1 99 ? 11.915 -4.409 5.209 1.00 94.25 99 VAL A CA 1
ATOM 771 C C . VAL A 1 99 ? 10.813 -4.804 6.204 1.00 94.25 99 VAL A C 1
ATOM 773 O O . VAL A 1 99 ? 10.741 -4.236 7.293 1.00 94.25 99 VAL A O 1
ATOM 776 N N . ILE A 1 100 ? 9.988 -5.816 5.915 1.00 96.00 100 ILE A N 1
ATOM 777 C CA . ILE A 1 100 ? 8.851 -6.193 6.775 1.00 96.00 100 ILE A CA 1
ATOM 778 C C . ILE A 1 100 ? 9.261 -6.504 8.228 1.00 96.00 100 ILE A C 1
ATOM 780 O O . ILE A 1 100 ? 8.635 -5.944 9.129 1.00 96.00 100 ILE A O 1
ATOM 784 N N . PRO A 1 101 ? 10.299 -7.317 8.515 1.00 96.12 101 PRO A N 1
ATOM 785 C CA . PRO A 1 101 ? 10.710 -7.587 9.896 1.00 96.12 101 PRO A CA 1
ATOM 786 C C . PRO A 1 101 ? 11.159 -6.328 10.653 1.00 96.12 101 PRO A C 1
ATOM 788 O O . PRO A 1 101 ? 10.951 -6.224 11.862 1.00 96.12 101 PRO A O 1
ATOM 791 N N . ILE A 1 102 ? 11.747 -5.361 9.940 1.00 95.19 102 ILE A N 1
ATOM 792 C CA . ILE A 1 102 ? 12.178 -4.069 10.492 1.00 95.19 102 ILE A CA 1
ATOM 793 C C . ILE A 1 102 ? 10.952 -3.272 10.934 1.00 95.19 102 ILE A C 1
ATOM 795 O O . ILE A 1 102 ? 10.881 -2.812 12.073 1.00 95.19 102 ILE A O 1
ATOM 799 N N . VAL A 1 103 ? 9.961 -3.168 10.048 1.00 96.62 103 VAL A N 1
ATOM 800 C CA . VAL A 1 103 ? 8.705 -2.458 10.312 1.00 96.62 103 VAL A CA 1
ATOM 801 C C . VAL A 1 103 ? 7.909 -3.142 11.415 1.00 96.62 103 VAL A C 1
ATOM 803 O O . VAL A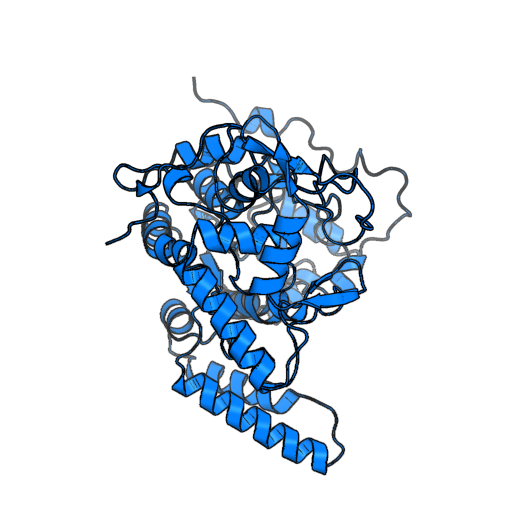 1 103 ? 7.393 -2.462 12.289 1.00 96.62 103 VAL A O 1
ATOM 806 N N . GLN A 1 104 ? 7.862 -4.474 11.446 1.00 97.38 104 GLN A N 1
ATOM 807 C CA . GLN A 1 104 ? 7.213 -5.232 12.519 1.00 97.38 104 GLN A CA 1
ATOM 808 C C . GLN A 1 104 ? 7.830 -4.944 13.889 1.00 97.38 104 GLN A C 1
ATOM 810 O O . GLN A 1 104 ? 7.106 -4.699 14.854 1.00 97.38 104 GLN A O 1
ATOM 815 N N . ALA A 1 105 ? 9.162 -4.961 13.982 1.00 96.81 105 ALA A N 1
ATOM 816 C CA . ALA A 1 105 ? 9.862 -4.643 15.221 1.00 96.81 105 ALA A CA 1
ATOM 817 C C . ALA A 1 105 ? 9.634 -3.184 15.643 1.00 96.81 105 ALA A C 1
ATOM 819 O O . ALA A 1 105 ? 9.427 -2.909 16.825 1.00 96.81 105 ALA A O 1
ATOM 820 N N . PHE A 1 106 ? 9.627 -2.261 14.680 1.00 96.94 106 PHE A N 1
ATOM 821 C CA . PHE A 1 106 ? 9.347 -0.852 14.930 1.00 96.94 106 PHE A CA 1
ATOM 822 C C . PHE A 1 106 ? 7.909 -0.616 15.406 1.00 96.94 106 PHE A C 1
ATOM 824 O O . PHE A 1 106 ? 7.704 0.024 16.431 1.00 96.94 106 PHE A O 1
ATOM 831 N N . ALA A 1 107 ? 6.925 -1.184 14.709 1.00 97.94 107 ALA A N 1
ATOM 832 C CA . ALA A 1 107 ? 5.508 -1.111 15.049 1.00 97.94 107 ALA A CA 1
ATOM 833 C C . ALA A 1 107 ? 5.252 -1.646 16.466 1.00 97.94 107 ALA A C 1
ATOM 835 O O . ALA A 1 107 ? 4.638 -0.972 17.289 1.00 97.94 107 ALA A O 1
ATOM 836 N N . LYS A 1 108 ? 5.852 -2.799 16.802 1.00 97.81 108 LYS A N 1
ATOM 837 C CA . LYS A 1 108 ? 5.814 -3.354 18.161 1.00 97.81 108 LYS A CA 1
ATOM 838 C C . LYS A 1 108 ? 6.391 -2.386 19.199 1.00 97.81 108 LYS A C 1
ATOM 840 O O . LYS A 1 108 ? 5.828 -2.269 20.282 1.00 97.81 108 LYS A O 1
ATOM 845 N N . LYS A 1 109 ? 7.500 -1.701 18.891 1.00 97.38 109 LYS A N 1
ATOM 846 C CA . LYS A 1 109 ? 8.135 -0.731 19.799 1.00 97.38 109 LYS A CA 1
ATOM 847 C C . LYS A 1 109 ? 7.231 0.467 20.098 1.00 97.38 109 LYS A C 1
ATOM 849 O O . LYS A 1 109 ? 7.266 0.956 21.220 1.00 97.38 109 LYS A O 1
ATOM 854 N N . ILE A 1 110 ? 6.449 0.926 19.123 1.00 97.81 110 ILE A N 1
ATOM 855 C CA . ILE A 1 110 ? 5.511 2.046 19.303 1.00 97.81 110 ILE A CA 1
ATOM 856 C C . ILE A 1 110 ? 4.117 1.599 19.771 1.00 97.81 110 ILE A C 1
ATOM 858 O O . ILE A 1 110 ? 3.218 2.421 19.850 1.00 97.81 110 ILE A O 1
ATOM 862 N N . GLY A 1 111 ? 3.923 0.309 20.069 1.00 97.94 111 GLY A N 1
ATOM 863 C CA . GLY A 1 111 ? 2.653 -0.216 20.578 1.00 97.94 111 GLY A CA 1
ATOM 864 C C . GLY A 1 111 ? 1.563 -0.432 19.523 1.00 97.94 111 GLY A C 1
ATOM 865 O O . GLY A 1 111 ? 0.436 -0.740 19.890 1.00 97.94 111 GLY A O 1
ATOM 866 N N . VAL A 1 112 ? 1.884 -0.333 18.229 1.00 98.25 112 VAL A N 1
ATOM 867 C CA . VAL A 1 112 ? 0.897 -0.460 17.146 1.00 98.25 112 VAL A CA 1
ATOM 868 C C . VAL A 1 112 ? 0.997 -1.838 16.477 1.00 98.25 112 VAL A C 1
ATOM 870 O O . VAL A 1 112 ? 2.079 -2.228 16.023 1.00 98.25 112 VAL A O 1
ATOM 873 N N . PRO A 1 113 ? -0.099 -2.610 16.359 1.00 98.25 113 PRO A N 1
ATOM 874 C CA . PRO A 1 113 ? -0.079 -3.900 15.674 1.00 98.25 113 PRO A CA 1
ATOM 875 C C . PRO A 1 113 ? 0.228 -3.771 14.173 1.00 98.25 113 PRO A C 1
ATOM 877 O O . PRO A 1 113 ? -0.415 -3.004 13.459 1.00 98.25 113 PRO A O 1
ATOM 880 N N . PHE A 1 114 ? 1.163 -4.580 13.661 1.00 98.44 114 PHE A N 1
ATOM 881 C CA . PHE A 1 114 ? 1.471 -4.656 12.227 1.00 98.44 114 PHE A CA 1
ATOM 882 C C . PHE A 1 114 ? 0.907 -5.926 11.582 1.00 98.44 114 PHE A C 1
ATOM 884 O O . PHE A 1 114 ? 1.302 -7.041 11.932 1.00 98.44 114 PHE A O 1
ATOM 891 N N . TYR A 1 115 ? 0.060 -5.762 10.568 1.00 98.38 115 TYR A N 1
ATOM 892 C CA . TYR A 1 115 ? -0.563 -6.849 9.820 1.00 98.38 115 TYR A CA 1
ATOM 893 C C . TYR A 1 115 ? -0.016 -6.944 8.392 1.00 98.38 115 TYR A C 1
ATOM 895 O O . TYR A 1 115 ? -0.327 -6.133 7.519 1.00 98.38 115 TYR A O 1
ATOM 903 N N . TRP A 1 116 ? 0.740 -8.012 8.127 1.00 97.75 116 TRP A N 1
ATOM 904 C CA . TRP A 1 116 ? 1.112 -8.421 6.771 1.00 97.75 116 TRP A CA 1
ATOM 905 C C . TRP A 1 116 ? 0.017 -9.316 6.187 1.00 97.75 116 TRP A C 1
ATOM 907 O O . TRP A 1 116 ? -0.073 -10.506 6.502 1.00 97.75 116 TRP A O 1
ATOM 917 N N . LEU A 1 117 ? -0.826 -8.746 5.326 1.00 97.12 117 LEU A N 1
ATOM 918 C CA . LEU A 1 117 ? -1.883 -9.476 4.635 1.00 97.12 117 LEU A CA 1
ATOM 919 C C . LEU A 1 117 ? -1.243 -10.259 3.482 1.00 97.12 117 LEU A C 1
ATOM 921 O O . LEU A 1 117 ? -1.046 -9.729 2.391 1.00 97.12 117 LEU A O 1
ATOM 925 N N . LYS A 1 118 ? -0.858 -11.510 3.748 1.00 95.56 118 LYS A N 1
ATOM 926 C CA . LYS A 1 118 ? -0.154 -12.374 2.792 1.00 95.56 118 LYS A CA 1
ATOM 927 C C . LYS A 1 118 ? -1.081 -12.896 1.707 1.00 95.56 118 LYS A C 1
ATOM 929 O O . LYS A 1 118 ? -2.290 -13.023 1.891 1.00 95.56 118 LYS A O 1
ATOM 934 N N . LYS A 1 119 ? -0.506 -13.326 0.588 1.00 91.81 119 LYS A N 1
ATOM 935 C CA . LYS A 1 119 ? -1.230 -14.190 -0.346 1.00 91.81 119 LYS A CA 1
ATOM 936 C C . LYS A 1 119 ? -1.499 -15.566 0.274 1.00 91.81 119 LYS A C 1
ATOM 938 O O . LYS A 1 119 ? -0.659 -16.065 1.023 1.00 91.81 119 LYS A O 1
ATOM 943 N N . PRO A 1 120 ? -2.644 -16.202 -0.038 1.00 88.94 120 PRO A N 1
ATOM 944 C CA . PRO A 1 120 ? -2.895 -17.564 0.411 1.00 88.94 120 PRO A CA 1
ATOM 945 C C . PRO A 1 120 ? -1.847 -18.529 -0.178 1.00 88.94 120 PRO A C 1
ATOM 947 O O . PRO A 1 120 ? -1.263 -18.244 -1.230 1.00 88.94 120 PRO A O 1
ATOM 950 N N . PRO A 1 121 ? -1.612 -19.694 0.449 1.00 88.75 121 PRO A N 1
ATOM 951 C CA . PRO A 1 121 ? -0.752 -20.735 -0.105 1.00 88.75 121 PRO A CA 1
ATOM 952 C C . PRO A 1 121 ? -1.168 -21.166 -1.518 1.00 88.75 121 PRO A C 1
ATOM 954 O O . PRO A 1 121 ? -2.355 -21.184 -1.857 1.00 88.75 121 PRO A O 1
ATOM 957 N N . LYS A 1 122 ? -0.189 -21.602 -2.322 1.00 88.00 122 LYS A N 1
ATOM 958 C CA . LYS A 1 122 ? -0.393 -22.056 -3.710 1.00 88.00 122 LYS A CA 1
ATOM 959 C C . LYS A 1 122 ? -1.488 -23.101 -3.866 1.00 88.00 122 LYS A C 1
ATOM 961 O O . LYS A 1 122 ? -2.353 -22.950 -4.723 1.00 88.00 122 LYS A O 1
ATOM 966 N N . SER A 1 123 ? -1.503 -24.103 -2.996 1.00 85.25 123 SER A N 1
ATOM 967 C CA . SER A 1 123 ? -2.530 -25.147 -2.985 1.00 85.25 123 SER A CA 1
ATOM 968 C C . SER A 1 123 ? -3.953 -24.589 -2.847 1.00 85.25 123 SER A C 1
ATOM 970 O O . SER A 1 123 ? -4.875 -25.093 -3.488 1.00 85.25 123 SER A O 1
ATOM 972 N N . GLN A 1 124 ? -4.136 -23.520 -2.066 1.00 81.94 124 GLN A N 1
ATOM 973 C CA . GLN A 1 124 ? -5.445 -22.914 -1.831 1.00 81.94 124 GLN A CA 1
ATOM 974 C C . GLN A 1 124 ? -5.916 -22.098 -3.034 1.00 81.94 124 GLN A C 1
ATOM 976 O O . GLN A 1 124 ? -7.015 -22.332 -3.542 1.00 81.94 124 GLN A O 1
ATOM 981 N N . TRP A 1 125 ? -5.094 -21.172 -3.541 1.00 83.56 125 TRP A N 1
ATOM 982 C CA . TRP A 1 125 ? -5.533 -20.348 -4.670 1.00 83.56 125 TRP A CA 1
ATOM 983 C C . TRP A 1 125 ? -5.566 -21.114 -5.993 1.00 83.56 125 TRP A C 1
ATOM 985 O O . TRP A 1 125 ? -6.374 -20.779 -6.853 1.00 83.56 125 TRP A O 1
ATOM 995 N N . GLN A 1 126 ? -4.760 -22.165 -6.180 1.00 84.25 126 GLN A N 1
ATOM 996 C CA . GLN A 1 126 ? -4.848 -22.996 -7.386 1.00 84.25 126 GLN A CA 1
ATOM 997 C C . GLN A 1 126 ? -6.179 -23.735 -7.473 1.00 84.25 126 GLN A C 1
ATOM 999 O O . GLN A 1 126 ? -6.766 -23.810 -8.553 1.00 84.25 126 GLN A O 1
ATOM 1004 N N . ARG A 1 127 ? -6.667 -24.265 -6.346 1.00 79.94 127 ARG A N 1
ATOM 1005 C CA . ARG A 1 127 ? -7.997 -24.874 -6.276 1.00 79.94 127 ARG A CA 1
ATOM 1006 C C . ARG A 1 127 ? -9.071 -23.858 -6.660 1.00 79.94 127 ARG A C 1
ATOM 1008 O O . ARG A 1 127 ? -9.866 -24.134 -7.555 1.00 79.94 127 ARG A O 1
ATOM 1015 N N . PHE A 1 128 ? -9.002 -22.665 -6.073 1.00 75.31 128 PHE A N 1
ATOM 1016 C CA . PHE A 1 128 ? -9.902 -21.565 -6.406 1.00 75.31 128 PHE A CA 1
ATOM 1017 C C . PHE A 1 128 ? -9.868 -21.215 -7.903 1.00 75.31 128 PHE A C 1
ATOM 1019 O O . PHE A 1 128 ? -10.914 -21.110 -8.535 1.00 75.31 128 PHE A O 1
ATOM 1026 N N . LEU A 1 129 ? -8.683 -21.090 -8.513 1.00 75.94 129 LEU A N 1
ATOM 1027 C CA . LEU A 1 129 ? -8.568 -20.806 -9.948 1.00 75.94 129 LEU A CA 1
ATOM 1028 C C . LEU A 1 129 ? -9.192 -21.908 -10.814 1.00 75.94 129 LEU A C 1
ATOM 1030 O O . LEU A 1 129 ? -9.880 -21.596 -11.786 1.00 75.94 129 LEU A O 1
ATOM 1034 N N . LYS A 1 130 ? -9.001 -23.187 -10.464 1.00 81.19 130 LYS A N 1
ATOM 1035 C CA . LYS A 1 130 ? -9.636 -24.312 -11.174 1.00 81.19 130 LYS A CA 1
ATOM 1036 C C . LYS A 1 130 ? -11.163 -24.229 -11.097 1.00 81.19 130 LYS A C 1
ATOM 1038 O O . LYS A 1 130 ? -11.829 -24.396 -12.118 1.00 81.19 130 LYS A O 1
ATOM 1043 N N . GLU A 1 131 ? -11.706 -23.932 -9.919 1.00 76.25 131 GLU A N 1
ATOM 1044 C CA . GLU A 1 131 ? -13.148 -23.763 -9.695 1.00 76.25 131 GLU A CA 1
ATOM 1045 C C . GLU A 1 131 ? -13.699 -22.561 -10.484 1.00 76.25 131 GLU A C 1
ATOM 1047 O O . GLU A 1 131 ? -14.693 -22.701 -11.197 1.00 76.25 131 GLU A O 1
ATOM 1052 N N . VAL A 1 132 ? -13.000 -21.419 -10.475 1.00 71.88 132 VAL A N 1
ATOM 1053 C CA . VAL A 1 132 ? -13.343 -20.228 -11.275 1.00 71.88 132 VAL A CA 1
ATOM 1054 C C . VAL A 1 132 ? -13.382 -20.547 -12.770 1.00 71.88 132 VAL A C 1
ATOM 1056 O O . VAL A 1 132 ? -14.323 -20.156 -13.462 1.00 71.88 132 VAL A O 1
ATOM 1059 N N . VAL A 1 133 ? -12.368 -21.244 -13.292 1.00 77.06 133 VAL A N 1
ATOM 1060 C CA . VAL A 1 133 ? -12.295 -21.615 -14.713 1.00 77.06 133 VAL A CA 1
ATOM 1061 C C . VAL A 1 133 ? -13.420 -22.586 -15.080 1.00 77.06 133 VAL A C 1
ATOM 1063 O O . VAL A 1 133 ? -14.072 -22.396 -16.109 1.00 77.06 133 VAL A O 1
ATOM 1066 N N . LYS A 1 134 ? -13.687 -23.592 -14.237 1.00 81.56 134 LYS A N 1
ATOM 1067 C CA . LYS A 1 134 ? -14.781 -24.556 -14.431 1.00 81.56 134 LYS A CA 1
ATOM 1068 C C . LYS A 1 134 ? -16.140 -23.854 -14.475 1.00 81.56 134 LYS A C 1
ATOM 1070 O O . LYS A 1 134 ? -16.906 -24.062 -15.415 1.00 81.56 134 LYS A O 1
ATOM 1075 N N . GLU A 1 135 ? -16.407 -22.982 -13.509 1.00 76.00 135 GLU A N 1
ATOM 1076 C CA . GLU A 1 135 ? -17.666 -22.240 -13.415 1.00 76.00 135 GLU A CA 1
ATOM 1077 C C . GLU A 1 135 ? -17.849 -21.274 -14.595 1.00 76.00 135 GLU A C 1
ATOM 1079 O O . GLU A 1 135 ? -18.939 -21.167 -15.155 1.00 76.00 135 GLU A O 1
ATOM 1084 N N . ARG A 1 136 ? -16.773 -20.620 -15.054 1.00 73.69 136 ARG A N 1
ATOM 1085 C CA . ARG A 1 136 ? -16.808 -19.781 -16.264 1.00 73.69 136 ARG A CA 1
ATOM 1086 C C . ARG A 1 136 ? -17.173 -20.571 -17.513 1.00 73.69 136 ARG A C 1
ATOM 1088 O O . ARG A 1 136 ? -17.995 -20.094 -18.291 1.00 73.69 136 ARG A O 1
ATOM 1095 N N . LYS A 1 137 ? -16.585 -21.757 -17.709 1.00 81.69 137 LYS A N 1
ATOM 1096 C CA . LYS A 1 137 ? -16.930 -22.633 -18.841 1.00 81.69 137 LYS A CA 1
ATOM 1097 C C . LYS A 1 137 ? -18.410 -23.012 -18.793 1.00 81.69 137 LYS A C 1
ATOM 1099 O O . LYS A 1 137 ? -19.108 -22.792 -19.776 1.00 81.69 137 LYS A O 1
ATOM 1104 N N . LYS A 1 138 ? -18.899 -23.460 -17.629 1.00 80.75 138 LYS A N 1
ATOM 1105 C CA . LYS A 1 138 ? -20.314 -23.807 -17.415 1.00 80.75 138 LYS A CA 1
ATOM 1106 C C . LYS A 1 138 ? -21.251 -22.642 -17.754 1.00 80.75 138 LYS A C 1
ATOM 1108 O O . LYS A 1 138 ? -22.229 -22.827 -18.468 1.00 80.75 138 LYS A O 1
ATOM 1113 N N . ARG A 1 139 ? -20.936 -21.428 -17.293 1.00 74.31 139 ARG A N 1
ATOM 1114 C CA . ARG A 1 139 ? -21.745 -20.227 -17.565 1.00 74.31 139 ARG A CA 1
ATOM 1115 C C . ARG A 1 139 ? -21.712 -19.792 -19.021 1.00 74.31 139 ARG A C 1
ATOM 1117 O O . ARG A 1 139 ? -22.752 -19.401 -19.538 1.00 74.31 139 ARG A O 1
ATOM 1124 N N . LYS A 1 140 ? -20.548 -19.875 -19.676 1.00 78.62 140 LYS A N 1
ATOM 1125 C CA . LYS A 1 140 ? -20.417 -19.582 -21.109 1.00 78.62 140 LYS A CA 1
ATOM 1126 C C . LYS A 1 140 ? -21.317 -20.510 -21.927 1.00 78.62 140 LYS A C 1
ATOM 1128 O O . LYS A 1 140 ? -22.008 -20.028 -22.813 1.00 78.62 140 LYS A O 1
ATOM 1133 N N . SER A 1 141 ? -21.365 -21.794 -21.574 1.00 82.12 141 SER A N 1
ATOM 1134 C CA . SER A 1 141 ? -22.286 -22.762 -22.181 1.00 82.12 141 SER A CA 1
ATOM 1135 C C . SER A 1 141 ? -23.761 -22.469 -21.874 1.00 82.12 141 SER A C 1
ATOM 1137 O O . SER A 1 141 ? -24.614 -22.774 -22.693 1.00 82.12 141 SER A O 1
ATOM 1139 N N . ALA A 1 142 ? -24.065 -21.851 -20.730 1.00 83.38 142 ALA A N 1
ATOM 1140 C CA . ALA A 1 142 ? -25.428 -21.512 -20.314 1.00 83.38 142 ALA A CA 1
ATOM 1141 C C . ALA A 1 142 ? -25.895 -20.097 -20.726 1.00 83.38 142 ALA A C 1
ATOM 1143 O O . ALA A 1 142 ? -26.960 -19.663 -20.298 1.00 83.38 142 ALA A O 1
ATOM 1144 N N . GLY A 1 143 ? -25.097 -19.315 -21.463 1.00 82.19 143 GLY A N 1
ATOM 1145 C CA . GLY A 1 143 ? -25.449 -17.938 -21.855 1.00 82.19 143 GLY A CA 1
ATOM 1146 C C . GLY A 1 143 ? -25.510 -16.910 -20.709 1.00 82.19 143 GLY A C 1
ATOM 1147 O O . GLY A 1 143 ? -25.903 -15.765 -20.922 1.00 82.19 143 GLY A O 1
ATOM 1148 N N . HIS A 1 144 ? -25.108 -17.274 -19.489 1.00 72.69 144 HIS A N 1
ATOM 1149 C CA . HIS A 1 144 ? -25.212 -16.399 -18.317 1.00 72.69 144 HIS A CA 1
ATOM 1150 C C . HIS A 1 144 ? -24.007 -15.452 -18.200 1.00 72.69 144 HIS A C 1
ATOM 1152 O O . HIS A 1 144 ? -22.852 -15.888 -18.182 1.00 72.69 144 HIS A O 1
ATOM 1158 N N . ARG A 1 145 ? -24.261 -14.148 -18.017 1.00 56.97 145 ARG A N 1
ATOM 1159 C CA . ARG A 1 145 ? -23.225 -13.144 -17.713 1.00 56.97 145 ARG A CA 1
ATOM 1160 C C . ARG A 1 145 ? -23.150 -12.894 -16.200 1.00 56.97 145 ARG A C 1
ATOM 1162 O O . ARG A 1 145 ? -24.104 -12.416 -15.601 1.00 56.97 145 ARG A O 1
ATOM 1169 N N . GLY A 1 146 ? -22.013 -13.193 -15.563 1.00 56.50 146 GLY A N 1
ATOM 1170 C CA . GLY A 1 146 ? -21.730 -12.764 -14.181 1.00 56.50 146 GLY A CA 1
ATOM 1171 C C . GLY A 1 146 ? -20.700 -13.624 -13.440 1.00 56.50 146 GLY A C 1
ATOM 1172 O O . GLY A 1 146 ? -20.553 -14.805 -13.738 1.00 56.50 146 GLY A O 1
ATOM 1173 N N . VAL A 1 147 ? -19.999 -13.049 -12.453 1.00 55.28 147 VAL A N 1
ATOM 1174 C CA . VAL A 1 147 ? -18.854 -13.665 -11.726 1.00 55.28 147 VAL A CA 1
ATOM 1175 C C . VAL A 1 147 ? -19.215 -14.130 -10.293 1.00 55.28 147 VAL A C 1
ATOM 1177 O O . VAL A 1 147 ? -18.401 -14.742 -9.608 1.00 55.28 147 VAL A O 1
ATOM 1180 N N . ARG A 1 148 ? -20.463 -13.916 -9.847 1.00 59.94 148 ARG A N 1
ATOM 1181 C CA . ARG A 1 148 ? -20.882 -13.996 -8.427 1.00 59.94 148 ARG A CA 1
ATOM 1182 C C . ARG A 1 148 ? -20.606 -15.326 -7.692 1.00 59.94 148 ARG A C 1
ATOM 1184 O O . ARG A 1 148 ? -20.392 -15.294 -6.486 1.00 59.94 148 ARG A O 1
ATOM 1191 N N . ALA A 1 149 ? -20.586 -16.482 -8.364 1.00 56.56 149 ALA A N 1
ATOM 1192 C CA . ALA A 1 149 ? -20.402 -17.773 -7.676 1.00 56.56 149 ALA A CA 1
ATOM 1193 C C . ALA A 1 149 ? -18.971 -18.006 -7.159 1.00 56.56 149 ALA A C 1
ATOM 1195 O O . ALA A 1 149 ? -18.798 -18.582 -6.089 1.00 56.56 149 ALA A O 1
ATOM 1196 N N . ALA A 1 150 ? -17.950 -17.523 -7.873 1.00 54.66 150 ALA A N 1
ATOM 1197 C CA . ALA A 1 150 ? -16.568 -17.635 -7.411 1.00 54.66 150 ALA A CA 1
ATOM 1198 C C . ALA A 1 150 ? -16.328 -16.794 -6.151 1.00 54.66 150 ALA A C 1
ATOM 1200 O O . ALA A 1 150 ? -15.709 -17.251 -5.193 1.00 54.66 150 ALA A O 1
ATOM 1201 N N . ASP A 1 151 ? -16.865 -15.574 -6.125 1.00 58.94 151 ASP A N 1
ATOM 1202 C CA . ASP A 1 151 ? -16.757 -14.717 -4.948 1.00 58.94 151 ASP A CA 1
ATOM 1203 C C . ASP A 1 151 ? -17.532 -15.320 -3.761 1.00 58.94 151 ASP A C 1
ATOM 1205 O O . ASP A 1 151 ? -17.059 -15.248 -2.631 1.00 58.94 151 ASP A O 1
ATOM 1209 N N . ALA A 1 152 ? -18.642 -16.032 -4.002 1.00 65.25 152 ALA A N 1
ATOM 1210 C CA . ALA A 1 152 ? -19.355 -16.768 -2.957 1.00 65.25 152 ALA A CA 1
ATOM 1211 C C . ALA A 1 152 ? -18.509 -17.890 -2.322 1.00 65.25 152 ALA A C 1
ATOM 1213 O O . ALA A 1 152 ? -18.565 -18.088 -1.111 1.00 65.25 152 ALA A O 1
ATOM 1214 N N . GLU A 1 153 ? -17.686 -18.608 -3.087 1.00 60.31 153 GLU A N 1
ATOM 1215 C CA . GLU A 1 153 ? -16.786 -19.631 -2.536 1.00 60.31 153 GLU A CA 1
ATOM 1216 C C . GLU A 1 153 ? -15.627 -19.039 -1.734 1.00 60.31 153 GLU A C 1
ATOM 1218 O O . GLU A 1 153 ? -15.300 -19.540 -0.656 1.00 60.31 153 GLU A O 1
ATOM 1223 N N . ALA A 1 154 ? -15.071 -17.921 -2.194 1.00 59.00 154 ALA A N 1
ATOM 1224 C CA . ALA A 1 154 ? -14.098 -17.163 -1.419 1.00 59.00 154 ALA A CA 1
ATOM 1225 C C . ALA A 1 154 ? -14.717 -16.645 -0.101 1.00 59.00 154 ALA A C 1
ATOM 1227 O O . ALA A 1 154 ? -14.108 -16.762 0.962 1.00 59.00 154 ALA A O 1
ATOM 1228 N N . MET A 1 155 ? -15.979 -16.200 -0.134 1.00 62.97 155 MET A N 1
ATOM 1229 C CA . MET A 1 155 ? -16.759 -15.857 1.064 1.00 62.97 155 MET A CA 1
ATOM 1230 C C . MET A 1 155 ? -17.045 -17.082 1.955 1.00 62.97 155 MET A C 1
ATOM 1232 O O . MET A 1 155 ? -17.085 -16.964 3.179 1.00 62.97 155 MET A O 1
ATOM 1236 N N . ARG A 1 156 ? -17.189 -18.290 1.390 1.00 66.38 156 ARG A N 1
ATOM 1237 C CA . ARG A 1 156 ? -17.264 -19.543 2.171 1.00 66.38 156 ARG A CA 1
ATOM 1238 C C . ARG A 1 156 ? -15.926 -19.895 2.823 1.00 66.38 156 ARG A C 1
ATOM 1240 O O . ARG A 1 156 ? -15.912 -20.369 3.955 1.00 66.38 156 ARG A O 1
ATOM 1247 N N . ALA A 1 157 ? -14.797 -19.668 2.148 1.00 60.84 157 ALA A N 1
ATOM 1248 C CA . ALA A 1 157 ? -13.472 -19.798 2.759 1.00 60.84 157 ALA A CA 1
ATOM 1249 C C . ALA A 1 157 ? -13.290 -18.804 3.917 1.00 60.84 157 ALA A C 1
ATOM 1251 O O . ALA A 1 157 ? -12.804 -19.199 4.971 1.00 60.84 157 ALA A O 1
ATOM 1252 N N . TRP A 1 158 ? -13.791 -17.573 3.777 1.00 61.19 158 TRP A N 1
ATOM 1253 C CA . TRP A 1 158 ? -13.828 -16.587 4.862 1.00 61.19 158 TRP A CA 1
ATOM 1254 C C . TRP A 1 158 ? -14.602 -17.096 6.090 1.00 61.19 158 TRP A C 1
ATOM 1256 O O . TRP A 1 158 ? -14.080 -17.047 7.203 1.00 61.19 158 TRP A O 1
ATOM 1266 N N . ARG A 1 159 ? -15.773 -17.726 5.899 1.00 63.03 159 ARG A N 1
ATOM 1267 C CA . ARG A 1 159 ? -16.535 -18.355 7.000 1.00 63.03 159 ARG A CA 1
ATOM 1268 C C . ARG A 1 159 ? -15.774 -19.479 7.717 1.00 63.03 159 ARG A C 1
ATOM 1270 O O . ARG A 1 159 ? -15.967 -19.660 8.915 1.00 63.03 159 ARG A O 1
ATOM 1277 N N . ARG A 1 160 ? -14.883 -20.203 7.027 1.00 67.38 160 ARG A N 1
ATOM 1278 C CA . ARG A 1 160 ? -14.037 -21.250 7.639 1.00 67.38 160 ARG A CA 1
ATOM 1279 C C . ARG A 1 160 ? -12.943 -20.688 8.555 1.00 67.38 160 ARG A C 1
ATOM 1281 O O . ARG A 1 160 ? -12.433 -21.416 9.396 1.00 67.38 160 ARG A O 1
ATOM 1288 N N . GLY A 1 161 ? -12.608 -19.404 8.429 1.00 76.19 161 GLY A N 1
ATOM 1289 C CA . GLY A 1 161 ? -11.635 -18.715 9.279 1.00 76.19 161 GLY A CA 1
ATOM 1290 C C . GLY A 1 161 ? -12.237 -18.015 10.495 1.00 76.19 161 GLY A C 1
ATOM 1291 O O . GLY A 1 161 ? -11.521 -17.249 11.131 1.00 76.19 161 GLY A O 1
ATOM 1292 N N . LYS A 1 162 ? -13.526 -18.222 10.813 1.00 79.75 162 LYS A N 1
ATOM 1293 C CA . LYS A 1 162 ? -14.235 -17.466 11.864 1.00 79.75 162 LYS A CA 1
ATOM 1294 C C . LYS A 1 162 ? -13.544 -17.533 13.235 1.00 79.75 162 LYS A C 1
ATOM 1296 O O . LYS A 1 162 ? -13.540 -16.534 13.938 1.00 79.75 162 LYS A O 1
ATOM 1301 N N . ASN A 1 163 ? -12.914 -18.663 13.560 1.00 89.06 163 ASN A N 1
ATOM 1302 C CA . ASN A 1 163 ? -12.250 -18.893 14.850 1.00 89.06 163 ASN A CA 1
ATOM 1303 C C . ASN A 1 163 ? -10.751 -18.532 14.849 1.00 89.06 163 ASN A C 1
ATOM 1305 O O . ASN A 1 163 ? -10.050 -18.825 15.810 1.00 89.06 163 ASN A O 1
ATOM 1309 N N . LEU A 1 164 ? -10.230 -17.969 13.755 1.00 92.88 164 LEU A N 1
ATOM 1310 C CA . LEU A 1 164 ? -8.838 -17.527 13.674 1.00 92.88 164 LEU A CA 1
ATOM 1311 C C . LEU A 1 164 ? -8.722 -16.070 14.121 1.00 92.88 164 LEU A C 1
ATOM 1313 O O . LEU A 1 164 ? -9.563 -15.248 13.751 1.00 92.88 164 LEU A O 1
ATOM 1317 N N . SER A 1 165 ? -7.637 -15.733 14.819 1.00 95.75 165 SER A N 1
ATOM 1318 C CA . SER A 1 165 ? -7.313 -14.333 15.116 1.00 95.75 165 SER A CA 1
ATOM 1319 C C . SER A 1 165 ? -7.031 -13.541 13.833 1.00 95.75 165 SER A C 1
ATOM 1321 O O . SER A 1 165 ? -6.660 -14.118 12.801 1.00 95.75 165 SER A O 1
ATOM 1323 N N . LEU A 1 166 ? -7.147 -12.209 13.879 1.00 96.19 166 LEU A N 1
ATOM 1324 C CA . LEU A 1 166 ? -6.809 -11.338 12.743 1.00 96.19 166 LEU A CA 1
ATOM 1325 C C . LEU A 1 166 ? -5.400 -11.600 12.201 1.00 96.19 166 LEU A C 1
ATOM 1327 O O . LEU A 1 166 ? -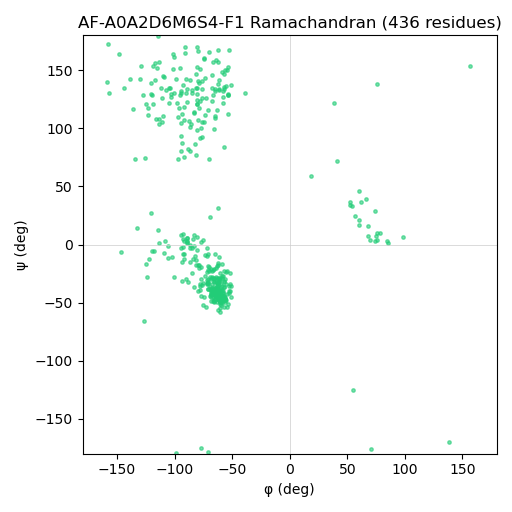5.209 -11.699 10.988 1.00 96.19 166 LEU A O 1
ATOM 1331 N N . MET A 1 167 ? -4.424 -11.802 13.090 1.00 96.75 167 MET A N 1
ATOM 1332 C CA . MET A 1 167 ? -3.042 -12.102 12.709 1.00 96.75 167 MET A CA 1
ATOM 1333 C C . MET A 1 167 ? -2.935 -13.435 11.953 1.00 96.75 167 MET A C 1
ATOM 1335 O O . MET A 1 167 ? -2.280 -13.524 10.912 1.00 96.75 167 MET A O 1
ATOM 1339 N N . GLN A 1 168 ? -3.623 -14.477 12.430 1.00 95.31 168 GLN A N 1
ATOM 1340 C CA . GLN A 1 168 ? -3.661 -15.775 11.754 1.00 95.31 168 GLN A CA 1
ATOM 1341 C C . GLN A 1 168 ? -4.345 -15.678 10.385 1.00 95.31 168 GLN A C 1
ATOM 1343 O O . GLN A 1 168 ? -3.852 -16.258 9.413 1.00 95.31 168 GLN A O 1
ATOM 1348 N N . LYS A 1 169 ? -5.452 -14.930 10.281 1.00 94.25 169 LYS A N 1
ATOM 1349 C CA . LYS A 1 169 ? -6.141 -14.662 9.009 1.00 94.25 169 LYS A CA 1
ATOM 1350 C C . LYS A 1 169 ? -5.225 -13.936 8.022 1.00 94.25 169 LYS A C 1
ATOM 1352 O O . LYS A 1 169 ? -5.121 -14.367 6.871 1.00 94.25 169 LYS A O 1
ATOM 1357 N N . ALA A 1 170 ? -4.528 -12.893 8.476 1.00 95.19 170 ALA A N 1
ATOM 1358 C CA . ALA A 1 170 ? -3.576 -12.122 7.679 1.00 95.19 170 ALA A CA 1
ATOM 1359 C C . ALA A 1 170 ? -2.452 -13.012 7.133 1.00 95.19 170 ALA A C 1
ATOM 1361 O O . ALA A 1 170 ? -2.225 -13.059 5.924 1.00 95.19 170 ALA A O 1
ATOM 1362 N N . HIS A 1 171 ? -1.825 -13.807 8.002 1.00 94.12 171 HIS A N 1
ATOM 1363 C CA . HIS A 1 171 ? -0.686 -14.645 7.638 1.00 94.12 171 HIS A CA 1
ATOM 1364 C C . HIS A 1 171 ? -1.061 -15.840 6.747 1.00 94.12 171 HIS A C 1
ATOM 1366 O O . HIS A 1 171 ? -0.251 -16.303 5.944 1.00 94.12 171 HIS A O 1
ATOM 1372 N N . ARG A 1 172 ? -2.290 -16.356 6.876 1.00 90.88 172 ARG A N 1
ATOM 1373 C CA . ARG A 1 172 ? -2.823 -17.437 6.026 1.00 90.88 172 ARG A CA 1
ATOM 1374 C C . ARG A 1 172 ? -3.458 -16.921 4.727 1.00 90.88 172 ARG A C 1
ATOM 1376 O O . ARG A 1 172 ? -3.893 -17.726 3.909 1.00 90.88 172 ARG A O 1
ATOM 1383 N N . GLY A 1 173 ? -3.511 -15.603 4.543 1.00 91.19 173 GLY A N 1
ATOM 1384 C CA . GLY A 1 173 ? -4.001 -14.940 3.340 1.00 91.19 173 GLY A CA 1
ATOM 1385 C C . GLY A 1 173 ? -5.512 -14.941 3.142 1.00 91.19 173 GLY A C 1
ATOM 1386 O O . GLY A 1 173 ? -5.982 -14.861 2.009 1.00 91.19 173 GLY A O 1
ATOM 1387 N N . TYR A 1 174 ? -6.285 -14.972 4.231 1.00 89.94 174 TYR A N 1
ATOM 1388 C CA . TYR A 1 174 ? -7.756 -14.964 4.189 1.00 89.94 174 TYR A CA 1
ATOM 1389 C C . TYR A 1 174 ? -8.341 -13.700 3.550 1.00 89.94 174 TYR A C 1
ATOM 1391 O O . TYR A 1 174 ? -9.407 -13.747 2.940 1.00 89.94 174 TYR A O 1
ATOM 1399 N N . PHE A 1 175 ? -7.645 -12.567 3.656 1.00 91.06 175 PHE A N 1
ATOM 1400 C CA . PHE A 1 175 ? -8.108 -11.301 3.082 1.00 91.06 175 PHE A CA 1
ATOM 1401 C C . PHE A 1 175 ? -7.852 -11.203 1.572 1.00 91.06 175 PHE A C 1
ATOM 1403 O O . PHE A 1 175 ? -8.476 -10.394 0.875 1.00 91.06 175 PHE A O 1
ATOM 1410 N N . HIS A 1 176 ? -6.970 -12.048 1.037 1.00 89.75 176 HIS A N 1
ATOM 1411 C CA . HIS A 1 176 ? -6.701 -12.145 -0.388 1.00 89.75 176 HIS A CA 1
ATOM 1412 C C . HIS A 1 176 ? -7.554 -13.254 -1.012 1.00 89.75 176 HIS A C 1
ATOM 1414 O O . HIS A 1 176 ? -7.154 -14.407 -1.111 1.00 89.75 176 HIS A O 1
ATOM 1420 N N . LEU A 1 177 ? -8.720 -12.873 -1.535 1.00 78.44 177 LEU A N 1
ATOM 1421 C CA . LEU A 1 177 ? -9.646 -13.790 -2.218 1.00 78.44 177 LEU A CA 1
ATOM 1422 C C . LEU A 1 177 ? -9.198 -14.195 -3.634 1.00 78.44 177 LEU A C 1
ATOM 1424 O O . LEU A 1 177 ? -9.946 -14.840 -4.364 1.00 78.44 177 LEU A O 1
ATOM 1428 N N . LYS A 1 178 ? -8.015 -13.754 -4.064 1.00 76.12 178 LYS A N 1
ATOM 1429 C CA . LYS A 1 178 ? -7.477 -13.965 -5.410 1.00 76.12 178 LYS A CA 1
ATOM 1430 C C . LYS A 1 178 ? -6.064 -14.520 -5.305 1.00 76.12 178 LYS A C 1
ATOM 1432 O O . LYS A 1 178 ? -5.346 -14.228 -4.343 1.00 76.12 178 LYS A O 1
ATOM 1437 N N . ALA A 1 179 ? -5.665 -15.247 -6.345 1.00 81.62 179 ALA A N 1
ATOM 1438 C CA . ALA A 1 179 ? -4.284 -15.657 -6.555 1.00 81.62 179 ALA A CA 1
ATOM 1439 C C . ALA A 1 179 ? -3.327 -14.440 -6.502 1.00 81.62 179 ALA A C 1
ATOM 1441 O O . ALA A 1 179 ? -3.773 -13.275 -6.489 1.00 81.62 179 ALA A O 1
ATOM 1442 N N . PRO A 1 180 ? -2.006 -14.659 -6.420 1.00 84.56 180 PRO A N 1
ATOM 1443 C CA . PRO A 1 180 ? -1.066 -13.567 -6.607 1.00 84.56 180 PRO A CA 1
ATOM 1444 C C . PRO A 1 180 ? -1.336 -12.862 -7.942 1.00 84.56 180 PRO A C 1
ATOM 1446 O O . PRO A 1 180 ? -1.959 -13.417 -8.851 1.00 84.56 180 PRO A O 1
ATOM 1449 N N . LEU A 1 181 ? -0.981 -11.576 -8.007 1.00 81.94 181 LEU A N 1
ATOM 1450 C CA . LEU A 1 181 ? -1.393 -10.698 -9.107 1.00 81.94 181 LEU A CA 1
ATOM 1451 C C . LEU A 1 181 ? -1.042 -11.288 -10.486 1.00 81.94 181 LEU A C 1
ATOM 1453 O O . LEU A 1 181 ? -1.835 -11.178 -11.414 1.00 81.94 181 LEU A O 1
ATOM 1457 N N . LEU A 1 182 ? 0.094 -11.976 -10.598 1.00 76.75 182 LEU A N 1
ATOM 1458 C CA . LEU A 1 182 ? 0.542 -12.637 -11.828 1.00 76.75 182 LEU A CA 1
ATOM 1459 C C . LEU A 1 182 ? -0.470 -13.696 -12.285 1.00 76.75 182 LEU A C 1
ATOM 1461 O O . LEU A 1 182 ? -1.007 -13.624 -13.391 1.00 76.75 182 LEU A O 1
ATOM 1465 N N . GLU A 1 183 ? -0.749 -14.671 -11.424 1.00 81.00 183 GLU A N 1
ATOM 1466 C CA . GLU A 1 183 ? -1.570 -15.833 -11.745 1.00 81.00 183 GLU A CA 1
ATOM 1467 C C . GLU A 1 183 ? -3.047 -15.465 -11.894 1.00 81.00 183 GLU A C 1
ATOM 1469 O O . GLU A 1 183 ? -3.758 -16.056 -12.712 1.00 81.00 183 GLU A O 1
ATOM 1474 N N . ASP A 1 184 ? -3.521 -14.462 -11.149 1.00 76.50 184 ASP A N 1
ATOM 1475 C CA . ASP A 1 184 ? -4.897 -13.982 -11.276 1.00 76.50 184 ASP A CA 1
ATOM 1476 C C . ASP A 1 184 ? -5.163 -13.388 -12.665 1.00 76.50 184 ASP A C 1
ATOM 1478 O O . ASP A 1 184 ? -6.208 -13.655 -13.254 1.00 76.50 184 ASP A O 1
ATOM 1482 N N . TYR A 1 185 ? -4.220 -12.637 -13.235 1.00 72.44 185 TYR A N 1
ATOM 1483 C CA . TYR A 1 185 ? -4.385 -12.084 -14.580 1.00 72.44 185 TYR A CA 1
ATOM 1484 C C . TYR A 1 185 ? -4.151 -13.134 -15.670 1.00 72.44 185 TYR A C 1
ATOM 1486 O O . TYR A 1 185 ? -4.990 -13.276 -16.565 1.00 72.44 185 TYR A O 1
ATOM 1494 N N . GLN A 1 186 ? -3.097 -13.950 -15.538 1.00 71.50 186 GLN A N 1
ATOM 1495 C CA . GLN A 1 186 ? -2.811 -15.050 -16.467 1.00 71.50 186 GLN A CA 1
ATOM 1496 C C . GLN A 1 186 ? -3.997 -16.012 -16.608 1.00 71.50 186 GLN A C 1
ATOM 1498 O O . GLN A 1 186 ? -4.421 -16.320 -17.720 1.00 71.50 186 GLN A O 1
ATOM 1503 N N . SER A 1 187 ? -4.594 -16.438 -15.491 1.00 67.94 187 SER A N 1
ATOM 1504 C CA . SER A 1 187 ? -5.716 -17.389 -15.495 1.00 67.94 187 SER A CA 1
ATOM 1505 C C . SER A 1 187 ? -6.979 -16.869 -16.181 1.00 67.94 187 SER A C 1
ATOM 1507 O O . SER A 1 187 ? -7.845 -17.653 -16.576 1.00 67.94 187 SER A O 1
ATOM 1509 N N . ARG A 1 188 ? -7.118 -15.549 -16.326 1.00 66.75 188 ARG A N 1
ATOM 1510 C CA . ARG A 1 188 ? -8.287 -14.941 -16.959 1.00 66.75 188 ARG A CA 1
ATOM 1511 C C . ARG A 1 188 ? -8.080 -14.668 -18.447 1.00 66.75 188 ARG A C 1
ATOM 1513 O O . ARG A 1 188 ? -9.017 -14.178 -19.069 1.00 66.75 188 ARG A O 1
ATOM 1520 N N . GLY A 1 189 ? -6.889 -14.942 -18.988 1.00 62.09 189 GLY A N 1
ATOM 1521 C CA . GLY A 1 189 ? -6.504 -14.501 -20.331 1.00 62.09 189 GLY A CA 1
ATOM 1522 C C . GLY A 1 189 ? -6.519 -12.976 -20.471 1.00 62.09 189 GLY A C 1
ATOM 1523 O O . GLY A 1 189 ? -6.560 -12.458 -21.582 1.00 62.09 189 GLY A O 1
ATOM 1524 N N . PHE A 1 190 ? -6.531 -12.251 -19.347 1.00 60.00 190 PHE A N 1
ATOM 1525 C CA . PHE A 1 190 ? -6.522 -10.798 -19.334 1.00 60.00 190 PHE A CA 1
ATOM 1526 C C . PHE A 1 190 ? -5.110 -10.313 -19.083 1.00 60.00 190 PHE A C 1
ATOM 1528 O O . PHE A 1 190 ? -4.368 -10.841 -18.257 1.00 60.00 190 PHE A O 1
ATOM 1535 N N . THR A 1 191 ? -4.757 -9.233 -19.757 1.00 57.88 191 THR A N 1
ATOM 1536 C CA . THR A 1 191 ? -3.564 -8.479 -19.405 1.00 57.88 191 THR A CA 1
ATOM 1537 C C . THR A 1 191 ? -3.887 -7.568 -18.238 1.00 57.88 191 THR A C 1
ATOM 1539 O O . THR A 1 191 ? -5.006 -7.061 -18.186 1.00 57.88 191 THR A O 1
ATOM 1542 N N . VAL A 1 192 ? -2.926 -7.312 -17.345 1.00 58.88 192 VAL A N 1
ATOM 1543 C CA . VAL A 1 192 ? -3.068 -6.221 -16.369 1.00 58.88 192 VAL A CA 1
ATOM 1544 C C . VAL A 1 192 ? -3.376 -4.950 -17.173 1.00 58.88 192 VAL A C 1
ATOM 1546 O O . VAL A 1 192 ? -2.547 -4.557 -18.001 1.00 58.88 192 VAL A O 1
ATOM 1549 N N . PRO A 1 193 ? -4.591 -4.387 -17.057 1.00 53.31 193 PRO A N 1
ATOM 1550 C CA . PRO A 1 193 ? -5.088 -3.420 -18.016 1.00 53.31 193 PRO A CA 1
ATOM 1551 C C . PRO A 1 193 ? -4.233 -2.158 -17.970 1.00 53.31 193 PRO A C 1
ATOM 1553 O O . PRO A 1 193 ? -3.933 -1.632 -16.903 1.00 53.31 193 PRO A O 1
ATOM 1556 N N . LYS A 1 194 ? -3.856 -1.670 -19.157 1.00 49.47 194 LYS A N 1
ATOM 1557 C CA . LYS A 1 194 ? -3.222 -0.357 -19.351 1.00 49.47 194 LYS A CA 1
ATOM 1558 C C . LYS A 1 194 ? -4.241 0.783 -19.452 1.00 49.47 194 LYS A C 1
ATOM 1560 O O . LYS A 1 194 ? -3.858 1.904 -19.773 1.00 49.47 194 LYS A O 1
ATOM 1565 N N . ARG A 1 195 ? -5.539 0.519 -19.272 1.00 46.28 195 ARG A N 1
ATOM 1566 C CA . ARG A 1 195 ? -6.553 1.580 -19.269 1.00 46.28 195 ARG A CA 1
ATOM 1567 C C . ARG A 1 195 ? -6.825 2.018 -17.829 1.00 46.28 195 ARG A C 1
ATOM 1569 O O . ARG A 1 195 ? -6.997 1.175 -16.953 1.00 46.28 195 ARG A O 1
ATOM 1576 N N . MET A 1 196 ? -6.785 3.332 -17.592 1.00 43.12 196 MET A N 1
ATOM 1577 C CA . MET A 1 196 ? -6.914 3.943 -16.257 1.00 43.12 196 MET A CA 1
ATOM 1578 C C . MET A 1 196 ? -8.318 3.790 -15.652 1.00 43.12 196 MET A C 1
ATOM 1580 O O . MET A 1 196 ? -8.464 3.887 -14.436 1.00 43.12 196 MET A O 1
ATOM 1584 N N . ASP A 1 197 ? -9.334 3.551 -16.482 1.00 45.72 197 ASP A N 1
ATOM 1585 C CA . ASP A 1 197 ? -10.720 3.279 -16.080 1.00 45.72 197 ASP A CA 1
ATOM 1586 C C . ASP A 1 197 ? -10.862 1.916 -15.383 1.00 45.72 197 ASP A C 1
ATOM 1588 O O . ASP A 1 197 ? -11.686 1.746 -14.487 1.00 45.72 197 ASP A O 1
ATOM 1592 N N . ILE A 1 198 ? -9.993 0.958 -15.711 1.00 50.00 198 ILE A N 1
ATOM 1593 C CA . ILE A 1 198 ? -9.947 -0.359 -15.085 1.00 50.00 198 ILE A CA 1
ATOM 1594 C C . ILE A 1 198 ? -8.868 -0.332 -13.986 1.00 50.00 198 ILE A C 1
ATOM 1596 O O . ILE A 1 198 ? -7.794 -0.919 -14.126 1.00 50.00 198 ILE A O 1
ATOM 1600 N N . LYS A 1 199 ? -9.158 0.346 -12.860 1.00 55.03 199 LYS A N 1
ATOM 1601 C CA . LYS A 1 199 ? -8.359 0.383 -11.604 1.00 55.03 199 LYS A CA 1
ATOM 1602 C C . LYS A 1 199 ? -8.219 -0.996 -10.915 1.00 55.03 199 LYS A C 1
ATOM 1604 O O . LYS A 1 199 ? -8.144 -1.107 -9.694 1.00 55.03 199 LYS A O 1
ATOM 1609 N N . ASP A 1 200 ? -8.203 -2.079 -11.680 1.00 72.38 200 ASP A N 1
ATOM 1610 C CA . ASP A 1 200 ? -8.572 -3.409 -11.210 1.00 72.38 200 ASP A CA 1
ATOM 1611 C C . ASP A 1 200 ? -7.502 -4.067 -10.338 1.00 72.38 200 ASP A C 1
ATOM 1613 O O . ASP A 1 200 ? -7.839 -4.780 -9.397 1.00 72.38 200 ASP A O 1
ATOM 1617 N N . CYS A 1 201 ? -6.208 -3.817 -10.579 1.00 82.62 201 CYS A N 1
ATOM 1618 C CA . CYS A 1 201 ? -5.156 -4.411 -9.750 1.00 82.62 201 CYS A CA 1
ATOM 1619 C C . CYS A 1 201 ? -5.078 -3.764 -8.361 1.00 82.62 201 CYS A C 1
ATOM 1621 O O . CYS A 1 201 ? -5.179 -4.482 -7.369 1.00 82.62 201 CYS A O 1
ATOM 1623 N N . THR A 1 202 ? -4.958 -2.435 -8.270 1.00 85.06 202 THR A N 1
ATOM 1624 C CA . THR A 1 202 ? -4.901 -1.717 -6.986 1.00 85.06 202 THR A CA 1
ATOM 1625 C C . THR A 1 202 ? -6.167 -1.950 -6.173 1.00 85.06 202 THR A C 1
ATOM 1627 O O . THR A 1 202 ? -6.075 -2.261 -4.987 1.00 85.06 202 THR A O 1
ATOM 1630 N N . VAL A 1 203 ? -7.343 -1.884 -6.808 1.00 84.31 203 VAL A N 1
ATOM 1631 C CA . VAL A 1 203 ? -8.608 -2.134 -6.112 1.00 84.31 203 VAL A CA 1
ATOM 1632 C C . VAL A 1 203 ? -8.654 -3.567 -5.581 1.00 84.31 203 VAL A C 1
ATOM 1634 O O . VAL A 1 203 ? -8.743 -3.762 -4.373 1.00 84.31 203 VAL A O 1
ATOM 1637 N N . LYS A 1 204 ? -8.482 -4.585 -6.433 1.00 83.94 204 LYS A N 1
ATOM 1638 C CA . LYS A 1 204 ? -8.661 -5.986 -6.008 1.00 83.94 204 LYS A CA 1
ATOM 1639 C C . LYS A 1 204 ? -7.558 -6.515 -5.098 1.00 83.94 204 LYS A C 1
ATOM 1641 O O . LYS A 1 204 ? -7.824 -7.393 -4.273 1.00 83.94 204 LYS A O 1
ATOM 1646 N N . HIS A 1 205 ? -6.321 -6.056 -5.289 1.00 88.69 205 HIS A N 1
ATOM 1647 C CA . HIS A 1 205 ? -5.147 -6.598 -4.602 1.00 88.69 205 HIS A CA 1
ATOM 1648 C C . HIS A 1 205 ? -4.653 -5.736 -3.447 1.00 88.69 205 HIS A C 1
ATOM 1650 O O . HIS A 1 205 ? -3.826 -6.249 -2.708 1.00 88.69 205 HIS A O 1
ATOM 1656 N N . LYS A 1 206 ? -5.138 -4.499 -3.276 1.00 90.69 206 LYS A N 1
ATOM 1657 C CA . LYS A 1 206 ? -4.791 -3.646 -2.129 1.00 90.69 206 LYS A CA 1
ATOM 1658 C C . LYS A 1 206 ? -6.041 -3.138 -1.419 1.00 90.69 206 LYS A C 1
ATOM 1660 O O . LYS A 1 206 ? -6.316 -3.563 -0.302 1.00 90.69 206 LYS A O 1
ATOM 1665 N N . VAL A 1 207 ? -6.842 -2.308 -2.089 1.00 89.81 207 VAL A N 1
ATOM 1666 C CA . VAL A 1 207 ? -7.978 -1.608 -1.460 1.00 89.81 207 VAL A CA 1
ATOM 1667 C C . VAL A 1 207 ? -8.996 -2.595 -0.898 1.00 89.81 207 VAL A C 1
ATOM 1669 O O . VAL A 1 207 ? -9.280 -2.572 0.291 1.00 89.81 207 VAL A O 1
ATOM 1672 N N . ASP A 1 208 ? -9.502 -3.526 -1.701 1.00 89.50 208 ASP A N 1
ATOM 1673 C CA . ASP A 1 208 ? -10.514 -4.487 -1.257 1.00 89.50 208 ASP A CA 1
ATOM 1674 C C . ASP A 1 208 ? -9.988 -5.446 -0.186 1.00 89.50 208 ASP A C 1
ATOM 1676 O O . ASP A 1 208 ? -10.751 -5.940 0.642 1.00 89.50 208 ASP A O 1
ATOM 1680 N N . VAL A 1 209 ? -8.688 -5.744 -0.210 1.00 92.62 209 VAL A N 1
ATOM 1681 C CA . VAL A 1 209 ? -8.041 -6.601 0.789 1.00 92.62 209 VAL A CA 1
ATOM 1682 C C . VAL A 1 209 ? -8.021 -5.883 2.134 1.00 92.62 209 VAL A C 1
ATOM 1684 O O . VAL A 1 209 ? -8.463 -6.457 3.127 1.00 92.62 209 VAL A O 1
ATOM 1687 N N . ILE A 1 210 ? -7.590 -4.621 2.146 1.00 95.31 210 ILE A N 1
ATOM 1688 C CA . ILE A 1 210 ? -7.590 -3.768 3.337 1.00 95.31 210 ILE A CA 1
ATOM 1689 C C . ILE A 1 210 ? -9.020 -3.549 3.826 1.00 95.31 210 ILE A C 1
ATOM 1691 O O . ILE A 1 210 ? -9.282 -3.699 5.010 1.00 95.31 210 ILE A O 1
ATOM 1695 N N . ARG A 1 211 ? -9.985 -3.310 2.931 1.00 92.94 211 ARG A N 1
ATOM 1696 C CA . ARG A 1 211 ? -11.400 -3.159 3.306 1.00 92.94 211 ARG A CA 1
ATOM 1697 C C . ARG A 1 211 ? -11.967 -4.410 3.977 1.00 92.94 211 ARG A C 1
ATOM 1699 O O . ARG A 1 211 ? -12.712 -4.290 4.944 1.00 92.94 211 ARG A O 1
ATOM 1706 N N . ARG A 1 212 ? -11.613 -5.609 3.498 1.00 92.62 212 ARG A N 1
ATOM 1707 C CA . ARG A 1 212 ? -11.987 -6.874 4.157 1.00 92.62 212 ARG A CA 1
ATOM 1708 C C . ARG A 1 212 ? -11.316 -7.028 5.520 1.00 92.62 212 ARG A C 1
ATOM 1710 O O . ARG A 1 212 ? -11.969 -7.477 6.452 1.00 92.62 212 ARG A O 1
ATOM 1717 N N . PHE A 1 213 ? -10.047 -6.642 5.637 1.00 95.88 213 PHE A N 1
ATOM 1718 C CA . PHE A 1 213 ? -9.349 -6.609 6.922 1.00 95.88 213 PHE A CA 1
ATOM 1719 C C . PHE A 1 213 ? -10.025 -5.646 7.909 1.00 95.88 213 PHE A C 1
ATOM 1721 O O . PHE A 1 213 ? -10.358 -6.058 9.013 1.00 95.88 213 PHE A O 1
ATOM 1728 N N . MET A 1 214 ? -10.320 -4.413 7.485 1.00 97.06 214 MET A N 1
ATOM 1729 C CA . MET A 1 214 ? -11.020 -3.415 8.299 1.00 97.06 214 MET A CA 1
ATOM 1730 C C . MET A 1 214 ? -12.399 -3.899 8.741 1.00 97.06 214 MET A C 1
ATOM 1732 O O . MET A 1 214 ? -12.798 -3.616 9.858 1.00 97.06 214 MET A O 1
ATOM 1736 N N . ASN A 1 215 ? -13.110 -4.662 7.905 1.00 95.06 215 ASN A N 1
ATOM 1737 C CA . ASN A 1 215 ? -14.385 -5.249 8.309 1.00 95.06 215 ASN A CA 1
ATOM 1738 C C . ASN A 1 215 ? -14.225 -6.214 9.489 1.00 95.06 215 ASN A C 1
ATOM 1740 O O . ASN A 1 215 ? -15.008 -6.151 10.429 1.00 95.06 215 ASN A O 1
ATOM 1744 N N . ASP A 1 216 ? -13.237 -7.110 9.444 1.00 95.19 216 ASP A N 1
ATOM 1745 C CA . ASP A 1 216 ? -12.998 -8.042 10.550 1.00 95.19 216 ASP A CA 1
ATOM 1746 C C . ASP A 1 216 ? -12.472 -7.305 11.793 1.00 95.19 216 ASP A C 1
ATOM 1748 O O . ASP A 1 216 ? -12.885 -7.632 12.901 1.00 95.19 216 ASP A O 1
ATOM 1752 N N . LEU A 1 217 ? -11.631 -6.281 11.612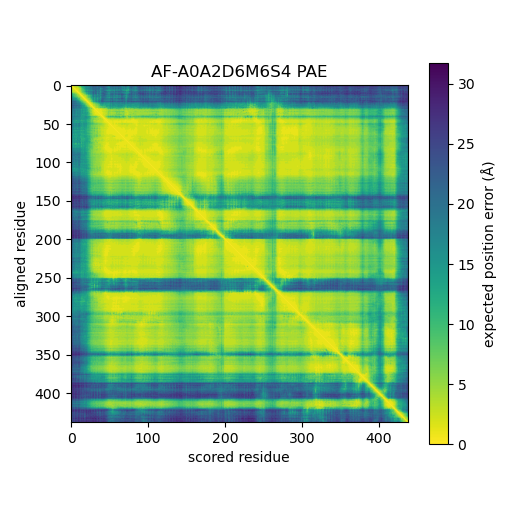 1.00 97.12 217 LEU A N 1
ATOM 1753 C CA . LEU A 1 217 ? -11.155 -5.422 12.698 1.00 97.12 217 LEU A CA 1
ATOM 1754 C C . LEU A 1 217 ? -12.302 -4.635 13.354 1.00 97.12 217 LEU A C 1
ATOM 1756 O O . LEU A 1 217 ? -12.356 -4.528 14.573 1.00 97.12 217 LEU A O 1
ATOM 1760 N N . GLY A 1 218 ? -13.258 -4.139 12.565 1.00 96.88 218 GLY A N 1
ATOM 1761 C CA . GLY A 1 218 ? -14.453 -3.453 13.061 1.00 96.88 218 GLY A CA 1
ATOM 1762 C C . GLY A 1 218 ? -15.388 -4.393 13.818 1.00 96.88 218 GLY A C 1
ATOM 1763 O O . GLY A 1 218 ? -15.932 -4.016 14.853 1.00 96.88 218 GLY A O 1
ATOM 1764 N N . VAL A 1 219 ? -15.516 -5.645 13.367 1.00 95.75 219 VAL A N 1
ATOM 1765 C CA . VAL A 1 219 ? -16.261 -6.673 14.109 1.00 95.75 219 VAL A CA 1
ATOM 1766 C C . VAL A 1 219 ? -15.574 -6.989 15.437 1.00 95.75 219 VAL A C 1
ATOM 1768 O O . VAL A 1 219 ? -16.265 -7.121 16.440 1.00 95.75 219 VAL A O 1
ATOM 1771 N N . GLU A 1 220 ? -14.244 -7.081 15.466 1.00 95.75 220 GLU A N 1
ATOM 1772 C CA . GLU A 1 220 ? -13.485 -7.332 16.697 1.00 95.75 220 GLU A CA 1
ATOM 1773 C C . GLU A 1 220 ? -13.576 -6.161 17.690 1.00 95.75 220 GLU A C 1
ATOM 1775 O O . GLU A 1 220 ? -13.850 -6.388 18.864 1.00 95.75 220 GLU A O 1
ATOM 1780 N N . LYS A 1 221 ? -13.414 -4.914 17.223 1.00 97.12 221 LYS A N 1
ATOM 1781 C CA . LYS A 1 221 ? -13.408 -3.714 18.080 1.00 97.12 221 LYS A CA 1
ATOM 1782 C C . LYS A 1 221 ? -14.807 -3.245 18.491 1.00 97.12 221 LYS A C 1
ATOM 1784 O O . LYS A 1 221 ? -15.001 -2.814 19.622 1.00 97.12 221 LYS A O 1
ATOM 1789 N N . PHE A 1 222 ? -15.777 -3.297 17.578 1.00 97.12 222 PHE A N 1
ATOM 1790 C CA . PHE A 1 222 ? -17.103 -2.687 17.758 1.00 97.12 222 PHE A CA 1
ATOM 1791 C C . PHE A 1 222 ? -18.265 -3.682 17.710 1.00 97.12 222 PHE A C 1
ATOM 1793 O O . PHE A 1 222 ? -19.413 -3.281 17.888 1.00 97.12 222 PHE A O 1
ATOM 1800 N N . GLY A 1 223 ? -18.021 -4.960 17.406 1.00 96.69 223 GLY A N 1
ATOM 1801 C CA . GLY A 1 223 ? -19.098 -5.928 17.178 1.00 96.69 223 GLY A CA 1
ATOM 1802 C C . GLY A 1 223 ? -19.913 -5.653 15.908 1.00 96.69 223 GLY A C 1
ATOM 1803 O O . GLY A 1 223 ? -21.010 -6.190 15.755 1.00 96.69 223 GLY A O 1
ATOM 1804 N N . MET A 1 224 ? -19.409 -4.816 14.991 1.00 97.06 224 MET A N 1
ATOM 1805 C CA . MET A 1 224 ? -20.140 -4.362 13.805 1.00 97.06 224 MET A CA 1
ATOM 1806 C C . MET A 1 224 ? -19.329 -4.527 12.523 1.00 97.06 224 MET A C 1
ATOM 1808 O O . MET A 1 224 ? -18.131 -4.281 12.470 1.00 97.06 224 MET A O 1
ATOM 1812 N N . THR A 1 225 ? -20.014 -4.903 11.447 1.00 95.50 225 THR A N 1
ATOM 1813 C CA . THR A 1 225 ? -19.447 -4.895 10.092 1.00 95.50 225 THR A CA 1
ATOM 1814 C C . THR A 1 225 ? -19.327 -3.473 9.547 1.00 95.50 225 THR A C 1
ATOM 1816 O O . THR A 1 225 ? -20.074 -2.574 9.938 1.00 95.50 225 THR A O 1
ATOM 1819 N N . ASN A 1 226 ? -18.487 -3.289 8.527 1.00 93.69 226 ASN A N 1
ATOM 1820 C CA . ASN A 1 226 ? -18.364 -2.012 7.817 1.00 93.69 226 ASN A CA 1
ATOM 1821 C C . ASN A 1 226 ? -19.703 -1.526 7.231 1.00 93.69 226 ASN A C 1
ATOM 1823 O O . ASN A 1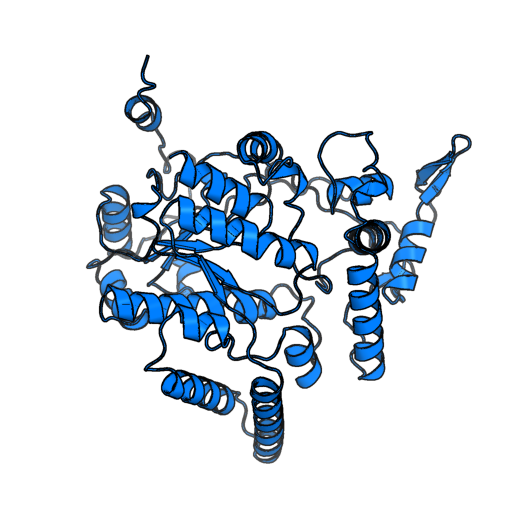 226 ? -19.961 -0.328 7.151 1.00 93.69 226 ASN A O 1
ATOM 1827 N N . ALA A 1 227 ? -20.579 -2.448 6.816 1.00 92.50 227 ALA A N 1
ATOM 1828 C CA . ALA A 1 227 ? -21.898 -2.099 6.291 1.00 92.50 227 ALA A CA 1
ATOM 1829 C C . ALA A 1 227 ? -22.816 -1.517 7.380 1.00 92.50 227 ALA A C 1
ATOM 1831 O O . ALA A 1 227 ? -23.476 -0.506 7.141 1.00 92.50 227 ALA A O 1
ATOM 1832 N N . GLN A 1 228 ? -22.826 -2.125 8.572 1.00 95.25 228 GLN A N 1
ATOM 1833 C CA . GLN A 1 228 ? -23.570 -1.614 9.728 1.00 95.25 228 GLN A CA 1
ATOM 1834 C C . GLN A 1 228 ? -23.013 -0.260 10.177 1.00 95.25 228 GLN A C 1
ATOM 1836 O O . GLN A 1 228 ? -23.785 0.685 10.335 1.00 95.25 228 GLN A O 1
ATOM 1841 N N . TRP A 1 229 ? -21.684 -0.140 10.269 1.00 95.44 229 TRP A N 1
ATOM 1842 C CA . TRP A 1 229 ? -21.013 1.116 10.603 1.00 95.44 229 TRP A CA 1
ATOM 1843 C C . TRP A 1 229 ? -21.369 2.239 9.624 1.00 95.44 229 TRP A C 1
ATOM 1845 O O . TRP A 1 229 ? -21.797 3.316 10.027 1.00 95.44 229 TRP A O 1
ATOM 1855 N N . GLY A 1 230 ? -21.305 1.970 8.316 1.00 91.62 230 GLY A N 1
ATOM 1856 C CA . GLY A 1 230 ? -21.706 2.934 7.287 1.00 91.62 230 GLY A CA 1
ATOM 1857 C C . GLY A 1 230 ? -23.174 3.358 7.388 1.00 91.62 230 GLY A C 1
ATOM 1858 O O . GLY A 1 230 ? -23.510 4.483 7.027 1.00 91.62 230 GLY A O 1
ATOM 1859 N N . GLY A 1 231 ? -24.049 2.492 7.908 1.00 92.19 231 GLY A N 1
ATOM 1860 C CA . GLY A 1 231 ? -25.428 2.845 8.244 1.00 92.19 231 GLY A CA 1
ATOM 1861 C C . GLY A 1 231 ? -25.526 3.889 9.361 1.00 92.19 231 GLY A C 1
ATOM 1862 O O . GLY A 1 231 ? -26.340 4.803 9.251 1.00 92.19 231 GLY A O 1
ATOM 1863 N N . LEU A 1 232 ? -24.680 3.792 10.394 1.00 93.38 232 LEU A N 1
ATOM 1864 C CA . LEU A 1 232 ? -24.593 4.785 11.474 1.00 93.38 232 LEU A CA 1
ATOM 1865 C C . LEU A 1 232 ? -24.024 6.115 10.969 1.00 93.38 232 LEU A C 1
ATOM 1867 O O . LEU A 1 232 ? -24.574 7.173 11.272 1.00 93.38 232 LEU A O 1
ATOM 1871 N N . VAL A 1 233 ? -22.979 6.070 10.136 1.00 90.56 233 VAL A N 1
ATOM 1872 C CA . VAL A 1 233 ? -22.387 7.275 9.531 1.00 90.56 233 VAL A CA 1
ATOM 1873 C C . VAL A 1 233 ? -23.408 8.026 8.677 1.00 90.56 233 VAL A C 1
ATOM 1875 O O . VAL A 1 233 ? -23.581 9.230 8.839 1.00 90.56 233 VAL A O 1
ATOM 1878 N N . LYS A 1 234 ? -24.163 7.320 7.823 1.00 86.94 234 LYS A N 1
ATOM 1879 C CA . LYS A 1 234 ? -25.228 7.924 6.997 1.00 86.94 234 LYS A CA 1
ATOM 1880 C C . LYS A 1 234 ? -26.296 8.650 7.813 1.00 86.94 234 LYS A C 1
ATOM 1882 O O . LYS A 1 234 ? -26.878 9.612 7.322 1.00 86.94 234 LYS A O 1
ATOM 1887 N N . LYS A 1 235 ? -26.565 8.184 9.035 1.00 88.56 235 LYS A N 1
ATOM 1888 C CA . LYS A 1 235 ? -27.516 8.789 9.980 1.00 88.56 235 LYS A CA 1
ATOM 1889 C C . LYS A 1 235 ? -26.883 9.890 10.844 1.00 88.56 235 LYS A C 1
ATOM 1891 O O . LYS A 1 235 ? -27.559 10.438 11.710 1.00 88.56 235 LYS A O 1
ATOM 1896 N N . GLY A 1 236 ? -25.590 10.182 10.667 1.00 88.50 236 GLY A N 1
ATOM 1897 C CA . GLY A 1 236 ? -24.846 11.117 11.511 1.00 88.50 236 GLY A CA 1
ATOM 1898 C C . GLY A 1 236 ? -24.775 10.668 12.975 1.00 88.50 236 GLY A C 1
ATOM 1899 O O . GLY A 1 236 ? -24.917 11.498 13.872 1.00 88.50 236 GLY A O 1
ATOM 1900 N N . GLN A 1 237 ? -24.663 9.357 13.212 1.00 92.62 237 GLN A N 1
ATOM 1901 C CA . GLN A 1 237 ? -24.544 8.733 14.540 1.00 92.62 237 GLN A CA 1
ATOM 1902 C C . GLN A 1 237 ? -23.121 8.233 14.834 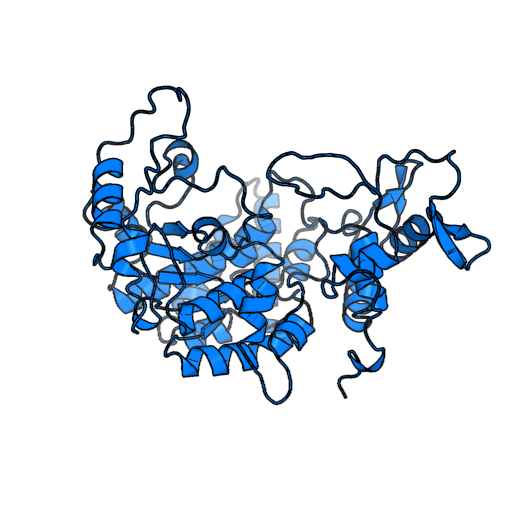1.00 92.62 237 GLN A C 1
ATOM 1904 O O . GLN A 1 237 ? -22.816 7.873 15.965 1.00 92.62 237 GLN A O 1
ATOM 1909 N N . ALA A 1 238 ? -22.258 8.193 13.820 1.00 93.25 238 ALA A N 1
ATOM 1910 C CA . ALA A 1 238 ? -20.856 7.810 13.918 1.00 93.25 238 ALA A CA 1
ATOM 1911 C C . ALA A 1 238 ? -20.043 8.584 12.874 1.00 93.25 238 ALA A C 1
ATOM 1913 O O . ALA A 1 238 ? -20.607 9.108 11.909 1.00 93.25 238 ALA A O 1
ATOM 1914 N N . VAL A 1 239 ? -18.721 8.606 13.032 1.00 92.12 239 VAL A N 1
ATOM 1915 C CA . VAL A 1 239 ? -17.795 9.102 12.004 1.00 92.12 239 VAL A CA 1
ATOM 1916 C C . VAL A 1 239 ? -17.264 7.938 11.152 1.00 92.12 239 VAL A C 1
ATOM 1918 O O . VAL A 1 239 ? -17.187 6.803 11.638 1.00 92.12 239 VAL A O 1
ATOM 1921 N N . PRO A 1 240 ? -16.896 8.163 9.877 1.00 92.38 240 PRO A N 1
ATOM 1922 C CA . PRO A 1 240 ? -16.207 7.153 9.082 1.00 92.38 240 PRO A CA 1
ATOM 1923 C C . PRO A 1 240 ? -14.911 6.700 9.763 1.00 92.38 240 PRO A C 1
ATOM 1925 O O . PRO A 1 240 ? -14.219 7.497 10.397 1.00 92.38 240 PRO A O 1
ATOM 1928 N N . HIS A 1 241 ? -14.554 5.429 9.588 1.00 95.31 241 HIS A N 1
ATOM 1929 C CA . HIS A 1 241 ? -13.204 4.936 9.857 1.00 95.31 241 HIS A CA 1
ATOM 1930 C C . HIS A 1 241 ? -12.164 5.732 9.062 1.00 95.31 241 HIS A C 1
ATOM 1932 O O . HIS A 1 241 ? -12.456 6.183 7.959 1.00 95.31 241 HIS A O 1
ATOM 1938 N N . LEU A 1 242 ? -10.952 5.865 9.588 1.00 93.75 242 LEU A N 1
ATOM 1939 C CA . LEU A 1 242 ? -9.854 6.579 8.948 1.00 93.75 242 LEU A CA 1
ATOM 1940 C C . LEU A 1 242 ? -8.857 5.610 8.334 1.00 93.75 242 LEU A C 1
ATOM 1942 O O . LEU A 1 242 ? -8.368 4.699 9.003 1.00 93.75 242 LEU A O 1
ATOM 1946 N N . ASN A 1 243 ? -8.524 5.837 7.072 1.00 95.00 243 ASN A N 1
ATOM 1947 C CA . ASN A 1 243 ? -7.446 5.148 6.382 1.00 95.00 243 ASN A CA 1
ATOM 1948 C C . ASN A 1 243 ? -6.359 6.163 6.009 1.00 95.00 243 ASN A C 1
ATOM 1950 O O . ASN A 1 243 ? -6.557 6.980 5.111 1.00 95.00 243 ASN A O 1
ATOM 1954 N N . LEU A 1 244 ? -5.223 6.113 6.700 1.00 95.56 244 LEU A N 1
ATOM 1955 C CA . LEU A 1 244 ? -4.076 6.985 6.458 1.00 95.56 244 LEU A CA 1
ATOM 1956 C C . LEU A 1 244 ? -3.267 6.446 5.276 1.00 95.56 244 LEU A C 1
ATOM 1958 O O . LEU A 1 244 ? -2.832 5.289 5.294 1.00 95.56 244 LEU A O 1
ATOM 1962 N N . ILE A 1 245 ? -3.057 7.274 4.255 1.00 93.19 245 ILE A N 1
ATOM 1963 C CA . ILE A 1 245 ? -2.346 6.911 3.026 1.00 93.19 245 ILE A CA 1
ATOM 1964 C C . ILE A 1 245 ? -1.136 7.828 2.845 1.00 93.19 245 ILE A C 1
ATOM 1966 O O . ILE A 1 245 ? -1.248 9.050 2.893 1.00 93.19 245 ILE A O 1
ATOM 1970 N N . GLY A 1 246 ? 0.026 7.222 2.600 1.00 92.50 246 GLY A N 1
ATOM 1971 C CA . GLY A 1 246 ? 1.259 7.955 2.327 1.00 92.50 246 GLY A CA 1
ATOM 1972 C C . GLY A 1 246 ? 1.299 8.404 0.877 1.00 92.50 246 GLY A C 1
ATOM 1973 O O . GLY A 1 246 ? 1.641 7.595 0.018 1.00 92.50 246 GLY A O 1
ATOM 1974 N N . PHE A 1 247 ? 0.933 9.660 0.640 1.00 89.94 247 PHE A N 1
ATOM 1975 C CA . PHE A 1 247 ? 1.293 10.407 -0.560 1.00 89.94 247 PHE A CA 1
ATOM 1976 C C . PHE A 1 247 ? 1.979 11.687 -0.121 1.00 89.94 247 PHE A C 1
ATOM 1978 O O . PHE A 1 247 ? 1.376 12.464 0.615 1.00 89.94 247 PHE A O 1
ATOM 1985 N N . ASP A 1 248 ? 3.215 11.891 -0.556 1.00 90.69 248 ASP A N 1
ATOM 1986 C CA . ASP A 1 248 ? 3.909 13.162 -0.382 1.00 90.69 248 ASP A CA 1
ATOM 1987 C C . ASP A 1 248 ? 3.185 14.321 -1.109 1.00 90.69 248 ASP A C 1
ATOM 1989 O O . ASP A 1 248 ? 2.279 14.121 -1.929 1.00 90.69 248 ASP A O 1
ATOM 1993 N N . LEU A 1 249 ? 3.582 15.558 -0.805 1.00 87.81 249 LEU A N 1
ATOM 1994 C CA . LEU A 1 249 ? 2.997 16.768 -1.390 1.00 87.81 249 LEU A CA 1
ATOM 1995 C C . LEU A 1 249 ? 3.108 16.829 -2.930 1.00 87.81 249 LEU A C 1
ATOM 1997 O O . LEU A 1 249 ? 2.258 17.434 -3.580 1.00 87.81 249 LEU A O 1
ATOM 2001 N N . GLU A 1 250 ? 4.128 16.205 -3.526 1.00 85.31 250 GLU A N 1
ATOM 2002 C CA . GLU A 1 250 ? 4.377 16.178 -4.975 1.00 85.31 250 GLU A CA 1
ATOM 2003 C C . GLU A 1 250 ? 3.587 15.069 -5.701 1.00 85.31 250 GLU A C 1
ATOM 2005 O O . GLU A 1 250 ? 3.370 15.154 -6.918 1.00 85.31 250 GLU A O 1
ATOM 2010 N N . GLU A 1 251 ? 3.201 14.006 -4.988 1.00 78.38 251 GLU A N 1
ATOM 2011 C CA . GLU A 1 251 ? 2.340 12.912 -5.457 1.00 78.38 251 GLU A CA 1
ATOM 2012 C C . GLU A 1 251 ? 0.853 13.204 -5.246 1.00 78.38 251 GLU A C 1
ATOM 2014 O O . GLU A 1 251 ? 0.007 12.780 -6.050 1.00 78.38 251 GLU A O 1
ATOM 2019 N N . GLY A 1 252 ? 0.535 13.941 -4.181 1.00 67.44 252 GLY A N 1
ATOM 2020 C CA . GLY A 1 252 ? -0.806 14.383 -3.845 1.00 67.44 252 GLY A CA 1
ATOM 2021 C C . GLY A 1 252 ? -1.420 15.206 -4.975 1.00 67.44 252 GLY A C 1
ATOM 2022 O O . GLY A 1 252 ? -0.906 16.243 -5.385 1.00 67.44 252 GLY A O 1
ATOM 2023 N N . ARG A 1 253 ? -2.571 14.766 -5.489 1.00 63.22 253 ARG A N 1
ATOM 2024 C CA . ARG A 1 253 ? -3.420 15.638 -6.305 1.00 63.22 253 ARG A CA 1
ATOM 2025 C C . ARG A 1 253 ? -4.144 16.600 -5.370 1.00 63.22 253 ARG A C 1
ATOM 2027 O O . ARG A 1 253 ? -4.635 16.184 -4.324 1.00 63.22 253 ARG A O 1
ATOM 2034 N N . ALA A 1 254 ? -4.287 17.856 -5.789 1.00 51.84 254 ALA A N 1
ATOM 2035 C CA . ALA A 1 254 ? -5.101 18.848 -5.081 1.00 51.84 254 ALA A CA 1
ATOM 2036 C C . ALA A 1 254 ? -6.555 18.369 -4.841 1.00 51.84 254 ALA A C 1
ATOM 2038 O O . ALA A 1 254 ? -7.200 18.794 -3.892 1.00 51.84 254 ALA A O 1
ATOM 2039 N N . ASP A 1 255 ? -7.040 17.416 -5.647 1.00 56.91 255 ASP A N 1
ATOM 2040 C CA . ASP A 1 255 ? -8.412 16.897 -5.625 1.00 56.91 255 ASP A CA 1
ATOM 2041 C C . ASP A 1 255 ? -8.745 15.899 -4.487 1.00 56.91 255 ASP A C 1
ATOM 2043 O O . ASP A 1 255 ? -9.859 15.373 -4.438 1.00 56.91 255 ASP A O 1
ATOM 2047 N N . TYR A 1 256 ? -7.812 15.599 -3.577 1.00 57.81 256 TYR A N 1
ATOM 2048 C CA . TYR A 1 256 ? -8.008 14.614 -2.500 1.00 57.81 256 TYR A CA 1
ATOM 2049 C C . TYR A 1 256 ? -8.600 15.182 -1.191 1.00 57.81 256 TYR A C 1
ATOM 2051 O O . TYR A 1 256 ? -8.744 14.436 -0.227 1.00 57.81 256 TYR A O 1
ATOM 2059 N N . ARG A 1 257 ? -8.949 16.475 -1.137 1.00 51.81 257 ARG A N 1
ATOM 2060 C CA . ARG A 1 257 ? -9.092 17.226 0.127 1.00 51.81 257 ARG A CA 1
ATOM 2061 C C . ARG A 1 257 ? -10.483 17.338 0.767 1.00 51.81 257 ARG A C 1
ATOM 2063 O O . ARG A 1 257 ? -10.597 18.054 1.751 1.00 51.81 257 ARG A O 1
ATOM 2070 N N . THR A 1 258 ? -11.530 16.648 0.312 1.00 53.12 258 THR A N 1
ATOM 2071 C CA . THR A 1 258 ? -12.864 16.803 0.943 1.00 53.12 258 THR A CA 1
ATOM 2072 C C . THR A 1 258 ? -13.361 15.537 1.654 1.00 53.12 258 THR A C 1
ATOM 2074 O O . THR A 1 258 ? -13.863 14.614 0.997 1.00 53.12 258 THR A O 1
ATOM 2077 N N . PRO A 1 259 ? -13.299 15.493 3.005 1.00 46.97 259 PRO A N 1
ATOM 2078 C CA . PRO A 1 259 ? -14.077 14.556 3.808 1.00 46.97 259 PRO A CA 1
ATOM 2079 C C . PRO A 1 259 ? -15.553 14.703 3.429 1.00 46.97 259 PRO A C 1
ATOM 2081 O O . PRO A 1 259 ? -16.084 15.811 3.391 1.00 46.97 259 PRO A O 1
ATOM 2084 N N . CYS A 1 260 ? -16.225 13.598 3.112 1.00 48.09 260 CYS A N 1
ATOM 2085 C CA . CYS A 1 260 ? -17.607 13.611 2.621 1.00 48.09 260 CYS A CA 1
ATOM 2086 C C . CYS A 1 260 ? -17.818 14.389 1.307 1.00 48.09 260 CYS A C 1
ATOM 2088 O O . CYS A 1 260 ? -18.771 15.150 1.241 1.00 48.09 260 CYS A O 1
ATOM 2090 N N . ASN A 1 261 ? -16.987 14.212 0.270 1.00 50.72 261 ASN A N 1
ATOM 2091 C CA . ASN A 1 261 ? -17.324 14.686 -1.082 1.00 50.72 261 ASN A CA 1
ATOM 2092 C C . ASN A 1 261 ? -18.399 13.778 -1.727 1.00 50.72 261 ASN A C 1
ATOM 2094 O O . ASN A 1 261 ? -18.057 12.681 -2.187 1.00 50.72 261 ASN A O 1
ATOM 2098 N N . PRO A 1 262 ? -19.671 14.197 -1.833 1.00 41.19 262 PRO A N 1
ATOM 2099 C CA . PRO A 1 262 ? -20.768 13.360 -2.316 1.00 41.19 262 PRO A CA 1
ATOM 2100 C C . PRO A 1 262 ? -20.641 13.003 -3.800 1.00 41.19 262 PRO A C 1
ATOM 2102 O O . PRO A 1 262 ? -21.035 11.909 -4.217 1.00 41.19 262 PRO A O 1
ATOM 2105 N N . ALA A 1 263 ? -19.986 13.866 -4.585 1.00 38.88 263 ALA A N 1
ATOM 2106 C CA . ALA A 1 263 ? -19.687 13.618 -5.991 1.00 38.88 263 ALA A CA 1
ATOM 2107 C C . ALA A 1 263 ? -18.667 12.476 -6.182 1.00 38.88 263 ALA A C 1
ATOM 2109 O O . ALA A 1 263 ? -18.759 11.728 -7.159 1.00 38.88 263 ALA A O 1
ATOM 2110 N N . ARG A 1 264 ? -17.755 12.247 -5.219 1.00 47.50 264 ARG A N 1
ATOM 2111 C CA . ARG A 1 264 ? -16.888 11.047 -5.173 1.00 47.50 264 ARG A CA 1
ATOM 2112 C C . ARG A 1 264 ? -17.500 9.879 -4.380 1.00 47.50 264 ARG A C 1
ATOM 2114 O O . ARG A 1 264 ? -17.243 8.721 -4.720 1.00 47.50 264 ARG A O 1
ATOM 2121 N N . THR A 1 265 ? -18.330 10.129 -3.360 1.00 39.19 265 THR A N 1
ATOM 2122 C CA . THR A 1 265 ? -18.969 9.075 -2.542 1.00 39.19 265 THR A CA 1
ATOM 2123 C C . THR A 1 265 ? -20.243 8.488 -3.145 1.00 39.19 265 THR A C 1
ATOM 2125 O O . THR A 1 265 ? -20.768 7.523 -2.590 1.00 39.19 265 THR A O 1
ATOM 2128 N N . SER A 1 266 ? -20.706 8.952 -4.310 1.00 37.19 266 SER A N 1
ATOM 2129 C CA . SER A 1 266 ? -21.750 8.242 -5.067 1.00 37.19 266 SER A CA 1
ATOM 2130 C C . SER A 1 266 ? -21.358 6.779 -5.361 1.00 37.19 266 SER A C 1
ATOM 2132 O O . SER A 1 266 ? -22.229 5.919 -5.488 1.00 37.19 266 SER A O 1
ATOM 2134 N N . THR A 1 267 ? -20.051 6.463 -5.371 1.00 44.38 267 THR A N 1
ATOM 2135 C CA . THR A 1 267 ? -19.522 5.089 -5.513 1.00 44.38 267 THR A CA 1
ATOM 2136 C C . THR A 1 267 ? -18.614 4.613 -4.366 1.00 44.38 267 THR A C 1
ATOM 2138 O O . THR A 1 267 ? -18.313 3.419 -4.275 1.00 44.38 267 THR A O 1
ATOM 2141 N N . GLY A 1 268 ? -18.171 5.511 -3.478 1.00 60.16 268 GLY A N 1
ATOM 2142 C CA . GLY A 1 268 ? -17.316 5.192 -2.329 1.00 60.16 268 GLY A CA 1
ATOM 2143 C C . GLY A 1 268 ? -18.085 4.625 -1.120 1.00 60.16 268 GLY A C 1
ATOM 2144 O O . GLY A 1 268 ? -19.265 4.925 -0.935 1.00 60.16 268 GLY A O 1
ATOM 2145 N N . PRO A 1 269 ? -17.458 3.801 -0.260 1.00 78.12 269 PRO A N 1
ATOM 2146 C CA . PRO A 1 269 ? -18.114 3.312 0.945 1.00 78.12 269 PRO A CA 1
ATOM 2147 C C . PRO A 1 269 ? -18.251 4.407 2.013 1.00 78.12 269 PRO A C 1
ATOM 2149 O O . PRO A 1 269 ? -17.255 4.948 2.467 1.00 78.12 269 PRO A O 1
ATOM 2152 N N . TRP A 1 270 ? -19.470 4.635 2.508 1.00 82.25 270 TRP A N 1
ATOM 2153 C CA . TRP A 1 270 ? -19.783 5.600 3.582 1.00 82.25 270 TRP A CA 1
ATOM 2154 C C . TRP A 1 270 ? -19.102 5.329 4.932 1.00 82.25 270 TRP A C 1
ATOM 2156 O O . TRP A 1 270 ? -19.186 6.145 5.839 1.00 82.25 270 TRP A O 1
ATOM 2166 N N . TRP A 1 271 ? -18.484 4.164 5.105 1.00 90.56 271 TRP A N 1
ATOM 2167 C CA . TRP A 1 271 ? -17.915 3.736 6.379 1.00 90.56 271 TRP A CA 1
ATOM 2168 C C . TRP A 1 271 ? -16.438 4.104 6.551 1.00 90.56 271 TRP A C 1
ATOM 2170 O O . TRP A 1 271 ? -15.921 3.911 7.645 1.00 90.56 271 TRP A O 1
ATOM 2180 N N . VAL A 1 272 ? -15.757 4.614 5.517 1.00 90.88 272 VAL A N 1
ATOM 2181 C CA . VAL A 1 272 ? -14.335 4.992 5.576 1.00 90.88 272 VAL A CA 1
ATOM 2182 C C . VAL A 1 272 ? -14.070 6.301 4.846 1.00 90.88 272 VAL A C 1
ATOM 2184 O O . VAL A 1 272 ? -14.636 6.550 3.784 1.00 90.88 272 VAL A O 1
ATOM 2187 N N . THR A 1 273 ? -13.178 7.100 5.417 1.00 89.25 273 THR A N 1
ATOM 2188 C CA . THR A 1 273 ? -12.551 8.270 4.809 1.00 89.25 273 THR A CA 1
ATOM 2189 C C . THR A 1 273 ? -11.048 8.022 4.667 1.00 89.25 273 THR A C 1
ATOM 2191 O O . THR A 1 273 ? -10.461 7.223 5.405 1.00 89.25 273 THR A O 1
ATOM 2194 N N . GLU A 1 274 ? -10.432 8.655 3.676 1.00 89.00 274 GLU A N 1
ATOM 2195 C CA . GLU A 1 274 ? -8.994 8.580 3.423 1.00 89.00 274 GLU A CA 1
ATOM 2196 C C . GLU A 1 274 ? -8.372 9.919 3.814 1.00 89.00 274 GLU A C 1
ATOM 2198 O O . GLU A 1 274 ? -8.889 10.963 3.425 1.00 89.00 274 GLU A O 1
ATOM 2203 N N . ALA A 1 275 ? -7.275 9.879 4.567 1.00 89.50 275 ALA A N 1
ATOM 2204 C CA . ALA A 1 275 ? -6.477 11.058 4.883 1.00 89.50 275 ALA A CA 1
ATOM 2205 C C . ALA A 1 275 ? -5.058 10.887 4.348 1.00 89.50 275 ALA A C 1
ATOM 2207 O O . ALA A 1 275 ? -4.560 9.762 4.203 1.00 89.50 275 ALA A O 1
ATOM 2208 N N . PHE A 1 276 ? -4.407 12.015 4.071 1.00 92.19 276 PHE A N 1
ATOM 2209 C CA . PHE A 1 276 ? -3.099 12.068 3.422 1.00 92.19 276 PHE A CA 1
ATOM 2210 C C . PHE A 1 276 ? -2.134 12.888 4.281 1.00 92.19 276 PHE A C 1
ATOM 2212 O O . PHE A 1 276 ? -1.822 14.025 3.923 1.00 92.19 276 PHE A O 1
ATOM 2219 N N . PRO A 1 277 ? -1.652 12.328 5.408 1.00 93.75 277 PRO A N 1
ATOM 2220 C CA . PRO A 1 277 ? -0.904 13.082 6.412 1.00 93.75 277 PRO A CA 1
ATOM 2221 C C . PRO A 1 277 ? 0.272 13.890 5.873 1.00 93.75 277 PRO A C 1
ATOM 2223 O O . PRO A 1 277 ? 0.483 15.026 6.273 1.00 93.75 277 PRO A O 1
ATOM 2226 N N . LEU A 1 278 ? 1.030 13.335 4.924 1.00 94.31 278 LEU A N 1
ATOM 2227 C CA . LEU A 1 278 ? 2.179 14.040 4.355 1.00 94.31 278 LEU A CA 1
ATOM 2228 C C . LEU A 1 278 ? 1.756 15.258 3.520 1.00 94.31 278 LEU A C 1
ATOM 2230 O O . LEU A 1 278 ? 2.445 16.271 3.549 1.00 94.31 278 LEU A O 1
ATOM 2234 N N . VAL A 1 279 ? 0.615 15.200 2.823 1.00 90.38 279 VAL A N 1
ATOM 2235 C CA . VAL A 1 279 ? 0.056 16.364 2.114 1.00 90.38 279 VAL A CA 1
ATOM 2236 C C . VAL A 1 279 ? -0.415 17.419 3.112 1.00 90.38 279 VAL A C 1
ATOM 2238 O O . VAL A 1 279 ? -0.128 18.600 2.922 1.00 90.38 279 VAL A O 1
ATOM 2241 N N . GLU A 1 280 ? -1.123 17.005 4.167 1.00 89.25 280 GLU A N 1
ATOM 2242 C CA . GLU A 1 280 ? -1.625 17.906 5.216 1.00 89.25 280 GLU A CA 1
ATOM 2243 C C . GLU A 1 280 ? -0.478 18.623 5.940 1.00 89.25 280 GLU A C 1
ATOM 2245 O O . GLU A 1 280 ? -0.515 19.838 6.120 1.00 89.25 280 GLU A O 1
ATOM 2250 N N . SER A 1 281 ? 0.594 17.894 6.251 1.00 92.62 281 SER A N 1
ATOM 2251 C CA . SER A 1 281 ? 1.818 18.425 6.856 1.00 92.62 281 SER A CA 1
ATOM 2252 C C . SER A 1 281 ? 2.777 19.086 5.854 1.00 92.62 281 SER A C 1
ATOM 2254 O O . SER A 1 281 ? 3.886 19.452 6.237 1.00 92.62 281 SER A O 1
ATOM 2256 N N . LYS A 1 282 ? 2.385 19.244 4.580 1.00 93.50 282 LYS A N 1
ATOM 2257 C CA . LYS A 1 282 ? 3.197 19.856 3.508 1.00 93.50 282 LYS A CA 1
ATOM 2258 C C . LYS A 1 282 ? 4.589 19.216 3.330 1.00 93.50 282 LYS A C 1
ATOM 2260 O O . LYS A 1 282 ? 5.541 19.895 2.960 1.00 93.50 282 LYS A O 1
ATOM 2265 N N . ILE A 1 283 ? 4.704 17.912 3.568 1.00 92.88 283 ILE A N 1
ATOM 2266 C CA . ILE A 1 283 ? 5.953 17.149 3.472 1.00 92.88 283 ILE A CA 1
ATOM 2267 C C . ILE A 1 283 ? 6.249 16.805 2.010 1.00 92.88 283 ILE A C 1
ATOM 2269 O O . ILE A 1 283 ? 5.472 16.116 1.343 1.00 92.88 283 ILE A O 1
ATOM 2273 N N . THR A 1 284 ? 7.401 17.255 1.520 1.00 92.56 284 THR A N 1
ATOM 2274 C CA . THR A 1 284 ? 7.945 16.915 0.198 1.00 92.56 284 THR A CA 1
ATOM 2275 C C . THR A 1 284 ? 8.841 15.678 0.257 1.00 92.56 284 THR A C 1
ATOM 2277 O O . THR A 1 284 ? 9.269 15.244 1.328 1.00 92.56 284 THR A O 1
ATOM 2280 N N . ARG A 1 285 ? 9.234 15.145 -0.908 1.00 88.94 285 ARG A N 1
ATOM 2281 C CA . ARG A 1 285 ? 10.206 14.038 -1.000 1.00 88.94 285 ARG A CA 1
ATOM 2282 C C . ARG A 1 285 ? 11.577 14.353 -0.420 1.00 88.94 285 ARG A C 1
ATOM 2284 O O . ARG A 1 285 ? 12.331 13.423 -0.103 1.00 88.94 285 ARG A O 1
ATOM 2291 N N . GLU A 1 286 ? 11.960 15.625 -0.362 1.00 89.50 286 GLU A N 1
ATOM 2292 C CA . GLU A 1 286 ? 13.220 16.023 0.261 1.00 89.50 286 GLU A CA 1
ATOM 2293 C C . GLU A 1 286 ? 13.104 15.945 1.784 1.00 89.50 286 GLU A C 1
ATOM 2295 O O . GLU A 1 286 ? 13.958 15.328 2.427 1.00 89.50 286 GLU A O 1
ATOM 2300 N N . ASP A 1 287 ? 12.002 16.453 2.340 1.00 93.88 287 ASP A N 1
ATOM 2301 C CA . ASP A 1 287 ? 11.722 16.452 3.781 1.00 93.88 287 ASP A CA 1
ATOM 2302 C C . ASP A 1 287 ? 11.709 15.035 4.358 1.00 93.88 287 ASP A C 1
ATOM 2304 O O . ASP A 1 287 ? 12.280 14.771 5.422 1.00 93.88 287 ASP A O 1
ATOM 2308 N N . GLU A 1 288 ? 11.156 14.080 3.606 1.00 93.75 288 GLU A N 1
ATOM 2309 C CA . GLU A 1 288 ? 11.174 12.664 3.963 1.00 93.75 288 GLU A CA 1
ATOM 2310 C C . GLU A 1 288 ? 12.575 12.144 4.296 1.00 93.75 288 GLU A C 1
ATOM 2312 O O . GLU A 1 288 ? 12.723 11.274 5.150 1.00 93.75 288 GLU A O 1
ATOM 2317 N N . LYS A 1 289 ? 13.635 12.640 3.640 1.00 91.12 289 LYS A N 1
ATOM 2318 C CA . LYS A 1 289 ? 14.998 12.189 3.959 1.00 91.12 289 LYS A CA 1
ATOM 2319 C C . LYS A 1 289 ? 15.369 12.575 5.378 1.00 91.12 289 LYS A C 1
ATOM 2321 O O . LYS A 1 289 ? 15.956 11.762 6.089 1.00 91.12 289 LYS A O 1
ATOM 2326 N N . SER A 1 290 ? 15.041 13.798 5.785 1.00 94.06 290 SER A N 1
ATOM 2327 C CA . SER A 1 290 ? 15.288 14.260 7.148 1.00 94.06 290 SER A CA 1
ATOM 2328 C C . SER A 1 290 ? 14.513 13.393 8.137 1.00 94.06 290 SER A C 1
ATOM 2330 O O . SER A 1 290 ? 15.112 12.841 9.059 1.00 94.06 290 SER A O 1
ATOM 2332 N N . ILE A 1 291 ? 13.227 13.149 7.873 1.00 95.44 291 ILE A N 1
ATOM 2333 C CA . ILE A 1 291 ? 12.357 12.302 8.702 1.00 95.44 291 ILE A CA 1
ATOM 2334 C C . ILE A 1 291 ? 12.932 10.883 8.842 1.00 95.44 291 ILE A C 1
ATOM 2336 O O . ILE A 1 291 ? 13.184 10.416 9.951 1.00 95.44 291 ILE A O 1
ATOM 2340 N N . LEU A 1 292 ? 13.227 10.214 7.726 1.00 94.44 292 LEU A N 1
ATOM 2341 C CA . LEU A 1 292 ? 13.754 8.845 7.706 1.00 94.44 292 LEU A CA 1
ATOM 2342 C C . LEU A 1 292 ? 15.176 8.742 8.283 1.00 94.44 292 LEU A C 1
ATOM 2344 O O . LEU A 1 292 ? 15.590 7.670 8.722 1.00 94.44 292 LEU A O 1
ATOM 2348 N N . SER A 1 293 ? 15.951 9.830 8.310 1.00 94.56 293 SER A N 1
ATOM 2349 C CA . SER A 1 293 ? 17.298 9.813 8.899 1.00 94.56 293 SER A CA 1
ATOM 2350 C C . SER A 1 293 ? 17.288 9.667 10.425 1.00 94.56 293 SER A C 1
ATOM 2352 O O . SER A 1 293 ? 18.270 9.193 11.002 1.00 94.56 293 SER A O 1
ATOM 2354 N N . ARG A 1 294 ? 16.170 10.029 11.072 1.00 95.19 294 ARG A N 1
ATOM 2355 C CA . ARG A 1 294 ? 15.980 9.941 12.529 1.00 95.19 294 ARG A CA 1
ATOM 2356 C C . ARG A 1 294 ? 15.925 8.493 13.000 1.00 95.19 294 ARG A C 1
ATOM 2358 O O . ARG A 1 294 ? 16.343 8.179 14.114 1.00 95.19 294 ARG A O 1
ATOM 2365 N N . GLU A 1 295 ? 15.441 7.606 12.135 1.00 94.06 295 GLU A N 1
ATOM 2366 C CA . GLU A 1 295 ? 15.263 6.200 12.452 1.00 94.06 295 GLU A CA 1
ATOM 2367 C C . GLU A 1 295 ? 16.446 5.353 12.016 1.00 94.06 295 GLU A C 1
ATOM 2369 O O . GLU A 1 295 ? 16.939 5.425 10.888 1.00 94.06 295 GLU A O 1
ATOM 2374 N N . LYS A 1 296 ? 16.900 4.507 12.941 1.00 90.62 296 LYS A N 1
ATOM 2375 C CA . LYS A 1 296 ? 18.032 3.609 12.736 1.00 90.62 296 LYS A CA 1
ATOM 2376 C C . LYS A 1 296 ? 17.601 2.162 12.911 1.00 90.62 29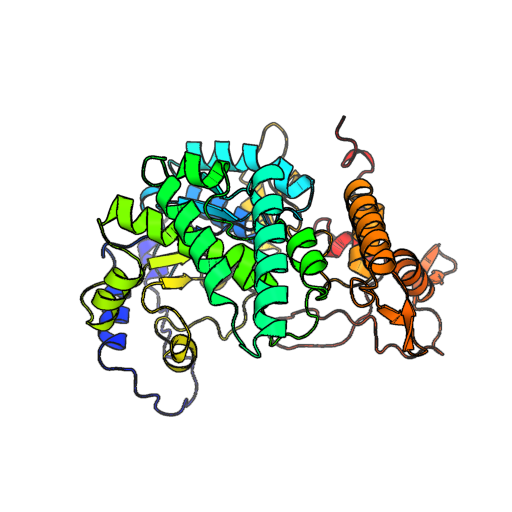6 LYS A C 1
ATOM 2378 O O . LYS A 1 296 ? 16.875 1.813 13.839 1.00 90.62 296 LYS A O 1
ATOM 2383 N N . TRP A 1 297 ? 18.108 1.309 12.032 1.00 83.81 297 TRP A N 1
ATOM 2384 C CA . TRP A 1 297 ? 18.062 -0.137 12.154 1.00 83.81 297 TRP A CA 1
ATOM 2385 C C . TRP A 1 297 ? 19.484 -0.688 12.103 1.00 83.81 297 TRP A C 1
ATOM 2387 O O . TRP A 1 297 ? 20.158 -0.648 11.069 1.00 83.81 297 TRP A O 1
ATOM 2397 N N . LYS A 1 298 ? 19.957 -1.214 13.237 1.00 89.44 298 LYS A N 1
ATOM 2398 C CA . LYS A 1 298 ? 21.372 -1.563 13.429 1.00 89.44 298 LYS A CA 1
ATOM 2399 C C . LYS A 1 298 ? 22.253 -0.330 13.146 1.00 89.44 298 LYS A C 1
ATOM 2401 O O . LYS A 1 298 ? 22.037 0.722 13.735 1.00 89.44 298 LYS A O 1
ATOM 2406 N N . ARG A 1 299 ? 23.234 -0.448 12.244 1.00 87.62 299 ARG A N 1
ATOM 2407 C CA . ARG A 1 299 ? 24.155 0.636 11.852 1.00 87.62 299 ARG A CA 1
ATOM 2408 C C . ARG A 1 299 ? 23.652 1.486 10.675 1.00 87.62 299 ARG A C 1
ATOM 2410 O O . ARG A 1 299 ? 24.378 2.359 10.221 1.00 87.62 299 ARG A O 1
ATOM 2417 N N . LYS A 1 300 ? 22.453 1.209 10.155 1.00 88.31 300 LYS A N 1
ATOM 2418 C CA . LYS A 1 300 ? 21.874 1.866 8.977 1.00 88.31 300 LYS A CA 1
ATOM 2419 C C . LYS A 1 300 ? 20.718 2.776 9.387 1.00 88.31 300 LYS A C 1
ATOM 2421 O O . LYS A 1 300 ? 19.970 2.436 10.300 1.00 88.31 300 LYS A O 1
ATOM 2426 N N . THR A 1 301 ? 20.554 3.908 8.719 1.00 88.12 301 THR A N 1
ATOM 2427 C CA . THR A 1 301 ? 19.341 4.734 8.823 1.00 88.12 301 THR A CA 1
ATOM 2428 C C . THR A 1 301 ? 18.223 4.155 7.962 1.00 88.12 301 THR A C 1
ATOM 2430 O O . THR A 1 301 ? 18.482 3.317 7.093 1.00 88.12 301 THR A O 1
ATOM 2433 N N . TRP A 1 302 ? 16.981 4.613 8.138 1.00 88.94 302 TRP A N 1
ATOM 2434 C CA . TRP A 1 302 ? 15.901 4.213 7.234 1.00 88.94 302 TRP A CA 1
ATOM 2435 C C . TRP A 1 302 ? 16.154 4.655 5.785 1.00 88.94 302 TRP A C 1
ATOM 2437 O O . TRP A 1 302 ? 15.820 3.915 4.865 1.00 88.94 302 TRP A O 1
ATOM 2447 N N . ASN A 1 303 ? 16.883 5.753 5.558 1.00 85.06 303 ASN A N 1
ATOM 2448 C CA . ASN A 1 303 ? 17.353 6.155 4.221 1.00 85.06 303 ASN A CA 1
ATOM 2449 C C . ASN A 1 303 ? 18.317 5.157 3.553 1.00 85.06 303 ASN A C 1
ATOM 2451 O O . ASN A 1 303 ? 18.588 5.261 2.353 1.00 85.06 303 ASN A O 1
ATOM 2455 N N . ASP A 1 304 ? 18.923 4.242 4.309 1.00 83.94 304 ASP A N 1
ATOM 2456 C CA . ASP A 1 304 ? 19.804 3.199 3.771 1.00 83.94 304 ASP A CA 1
ATOM 2457 C C . ASP A 1 304 ? 19.053 1.901 3.436 1.00 83.94 304 ASP A C 1
ATOM 2459 O O . ASP A 1 304 ? 19.635 1.013 2.815 1.00 83.94 304 ASP A O 1
ATOM 2463 N N . ILE A 1 305 ? 17.800 1.757 3.880 1.00 86.69 305 ILE A N 1
ATOM 2464 C CA . ILE A 1 305 ? 17.030 0.506 3.766 1.00 86.69 305 ILE A CA 1
ATOM 2465 C C . ILE A 1 305 ? 15.697 0.674 3.031 1.00 86.69 305 ILE A C 1
ATOM 2467 O O . ILE A 1 305 ? 15.212 -0.287 2.439 1.00 86.69 305 ILE A O 1
ATOM 2471 N N . VAL A 1 306 ? 15.091 1.864 3.066 1.00 85.81 306 VAL A N 1
ATOM 2472 C CA . VAL A 1 306 ? 13.805 2.138 2.425 1.00 85.81 306 VAL A CA 1
ATOM 2473 C C . VAL A 1 306 ? 14.057 2.661 1.019 1.00 85.81 306 VAL A C 1
ATOM 2475 O O . VAL A 1 306 ? 14.637 3.728 0.819 1.00 85.81 306 VAL A O 1
ATOM 2478 N N . PHE A 1 307 ? 13.569 1.911 0.038 1.00 84.25 307 PHE A N 1
ATOM 2479 C CA . PHE A 1 307 ? 13.607 2.272 -1.374 1.00 84.25 307 PHE A CA 1
ATOM 2480 C C . PHE A 1 307 ? 12.190 2.484 -1.901 1.00 84.25 307 PHE A C 1
ATOM 2482 O O . PHE A 1 307 ? 11.199 2.294 -1.191 1.00 84.25 307 PHE A O 1
ATOM 2489 N N . LYS A 1 308 ? 12.083 2.833 -3.186 1.00 83.75 308 LYS A N 1
ATOM 2490 C CA . LYS A 1 308 ? 10.803 2.801 -3.890 1.00 83.75 308 LYS A CA 1
ATOM 2491 C C . LYS A 1 308 ? 10.172 1.418 -3.739 1.00 83.75 308 LYS A C 1
ATOM 2493 O O . LYS A 1 308 ? 10.815 0.401 -4.012 1.00 83.75 308 LYS A O 1
ATOM 2498 N N . SER A 1 309 ? 8.918 1.383 -3.313 1.00 87.06 309 SER A N 1
ATOM 2499 C CA . SER A 1 309 ? 8.152 0.150 -3.202 1.00 87.06 309 SER A CA 1
ATOM 2500 C C . SER A 1 309 ? 7.185 -0.014 -4.372 1.00 87.06 309 SER A C 1
ATOM 2502 O O . SER A 1 309 ? 6.925 0.916 -5.142 1.00 87.06 309 SER A O 1
ATOM 2504 N N . GLY A 1 310 ? 6.678 -1.232 -4.549 1.00 89.75 310 GLY A N 1
ATOM 2505 C CA . GLY A 1 310 ? 5.706 -1.558 -5.583 1.00 89.75 310 GLY A CA 1
ATOM 2506 C C . GLY A 1 310 ? 5.984 -2.887 -6.269 1.00 89.75 310 GLY A C 1
ATOM 2507 O O . GLY A 1 310 ? 6.826 -3.679 -5.851 1.00 89.75 310 GLY A O 1
ATOM 2508 N N . CYS A 1 311 ? 5.255 -3.127 -7.360 1.00 91.12 311 CYS A N 1
ATOM 2509 C CA . CYS A 1 311 ? 5.323 -4.397 -8.066 1.00 91.12 311 CYS A CA 1
ATOM 2510 C C . CYS A 1 311 ? 6.397 -4.393 -9.165 1.00 91.12 311 CYS A C 1
ATOM 2512 O O . CYS A 1 311 ? 6.344 -3.548 -10.065 1.00 91.12 311 CYS A O 1
ATOM 2514 N N . PHE A 1 312 ? 7.271 -5.407 -9.201 1.00 91.38 312 PHE A N 1
ATOM 2515 C CA . PHE A 1 312 ? 8.320 -5.548 -10.235 1.00 91.38 312 PHE A CA 1
ATOM 2516 C C . PHE A 1 312 ? 7.778 -5.778 -11.657 1.00 91.38 312 PHE A C 1
ATOM 2518 O O . PHE A 1 312 ? 8.515 -5.726 -12.636 1.00 91.38 312 PHE A O 1
ATOM 2525 N N . ILE A 1 313 ? 6.471 -5.998 -11.796 1.00 89.38 313 ILE A N 1
ATOM 2526 C CA . ILE A 1 313 ? 5.769 -6.252 -13.064 1.00 89.38 313 ILE A CA 1
ATOM 2527 C C . ILE A 1 313 ? 4.779 -5.149 -13.458 1.00 89.38 313 ILE A C 1
ATOM 2529 O O . ILE A 1 313 ? 3.900 -5.386 -14.290 1.00 89.38 313 ILE A O 1
ATOM 2533 N N . CYS A 1 314 ? 4.816 -3.992 -12.798 1.00 86.19 314 CYS A N 1
ATOM 2534 C CA . CYS A 1 314 ? 3.789 -2.975 -12.988 1.00 86.19 314 CYS A CA 1
ATOM 2535 C C . CYS A 1 314 ? 3.791 -2.444 -14.441 1.00 86.19 314 CYS A C 1
ATOM 2537 O O . CYS A 1 314 ? 4.747 -1.790 -14.854 1.00 86.19 314 CYS A O 1
ATOM 2539 N N . PRO A 1 315 ? 2.715 -2.650 -15.232 1.00 78.50 315 PRO A N 1
ATOM 2540 C CA . PRO A 1 315 ? 2.698 -2.293 -16.655 1.00 78.50 315 PRO A CA 1
ATOM 2541 C C . PRO A 1 315 ? 2.652 -0.786 -16.918 1.00 78.50 315 PRO A C 1
ATOM 2543 O O . PRO A 1 315 ? 2.763 -0.363 -18.069 1.00 78.50 315 PRO A O 1
ATOM 2546 N N . TRP A 1 316 ? 2.466 0.005 -15.861 1.00 79.19 316 TRP A N 1
ATOM 2547 C CA . TRP A 1 316 ? 2.503 1.463 -15.874 1.00 79.19 316 TRP A CA 1
ATOM 2548 C C . TRP A 1 316 ? 3.927 2.017 -15.790 1.00 79.19 316 TRP A C 1
ATOM 2550 O O . TRP A 1 316 ? 4.132 3.213 -15.990 1.00 79.19 316 TRP A O 1
ATOM 2560 N N . GLN A 1 317 ? 4.913 1.159 -15.513 1.00 85.25 317 GLN A N 1
ATOM 2561 C CA . GLN A 1 317 ? 6.310 1.554 -15.467 1.00 85.25 317 GLN A CA 1
ATOM 2562 C C . GLN A 1 317 ? 6.897 1.693 -16.873 1.00 85.25 317 GLN A C 1
ATOM 2564 O O . GLN A 1 317 ? 6.477 1.048 -17.838 1.00 85.25 317 GLN A O 1
ATOM 2569 N N . ARG A 1 318 ? 7.883 2.578 -16.994 1.00 84.31 318 ARG A N 1
ATOM 2570 C CA . ARG A 1 318 ? 8.547 2.923 -18.260 1.00 84.31 318 ARG A CA 1
ATOM 2571 C C . ARG A 1 318 ? 9.762 2.030 -18.505 1.00 84.31 318 ARG A C 1
ATOM 2573 O O . ARG A 1 318 ? 10.273 1.454 -17.554 1.00 84.31 318 ARG A O 1
ATOM 2580 N N . PRO A 1 319 ? 10.306 1.973 -19.728 1.00 88.94 319 PRO A N 1
ATOM 2581 C CA . PRO A 1 319 ? 11.552 1.247 -19.977 1.00 88.94 319 PRO A CA 1
ATOM 2582 C C . PRO A 1 319 ? 12.712 1.741 -19.106 1.00 88.94 319 PRO A C 1
ATOM 2584 O O . PRO A 1 319 ? 13.443 0.921 -18.571 1.00 88.94 319 PRO A O 1
ATOM 2587 N N . SER A 1 320 ? 12.799 3.049 -18.840 1.00 86.69 320 SER A N 1
ATOM 2588 C CA . SER A 1 320 ? 13.799 3.621 -17.924 1.00 86.69 320 SER A CA 1
ATOM 2589 C C . SER A 1 320 ? 13.715 3.075 -16.493 1.00 86.69 320 SER A C 1
ATOM 2591 O O . SER A 1 320 ? 14.733 2.876 -15.838 1.00 86.69 320 SER A O 1
ATOM 2593 N N . TYR A 1 321 ? 12.508 2.770 -16.013 1.00 88.81 321 TYR A N 1
ATOM 2594 C CA . TYR A 1 321 ? 12.314 2.102 -14.726 1.00 88.81 321 TYR A CA 1
ATOM 2595 C C . TYR A 1 321 ? 12.886 0.686 -14.739 1.00 88.81 321 TYR A C 1
ATOM 2597 O O . TYR A 1 321 ? 13.551 0.256 -13.805 1.00 88.81 321 TYR A O 1
ATOM 2605 N N . TYR A 1 322 ? 12.622 -0.039 -15.819 1.00 91.50 322 TYR A N 1
ATOM 2606 C CA . TYR A 1 322 ? 13.075 -1.408 -15.997 1.00 91.50 322 TYR A CA 1
ATOM 2607 C C . TYR A 1 322 ? 14.578 -1.517 -16.244 1.00 91.50 322 TYR A C 1
ATOM 2609 O O . TYR A 1 322 ? 15.186 -2.485 -15.797 1.00 91.50 322 TYR A O 1
ATOM 2617 N N . TYR A 1 323 ? 15.179 -0.506 -16.870 1.00 91.88 323 TYR A N 1
ATOM 2618 C CA . TYR A 1 323 ? 16.623 -0.319 -16.882 1.00 91.88 323 TYR A CA 1
ATOM 2619 C C . TYR A 1 323 ? 17.163 -0.168 -15.458 1.00 91.88 323 TYR A C 1
ATOM 2621 O O . TYR A 1 323 ? 18.028 -0.933 -15.049 1.00 91.88 323 TYR A O 1
ATOM 2629 N N . ALA A 1 324 ? 16.603 0.743 -14.661 1.00 89.31 324 ALA A N 1
ATOM 2630 C CA . ALA A 1 324 ? 17.076 0.930 -13.296 1.00 89.31 324 ALA A CA 1
ATOM 2631 C C . ALA A 1 324 ? 16.885 -0.340 -12.441 1.00 89.31 324 ALA A C 1
ATOM 2633 O O . ALA A 1 324 ? 17.759 -0.691 -11.656 1.00 89.31 324 ALA A O 1
ATOM 2634 N N . LEU A 1 325 ? 15.803 -1.095 -12.667 1.00 90.75 325 LEU A N 1
ATOM 2635 C CA . LEU A 1 325 ? 15.601 -2.410 -12.058 1.00 90.75 325 LEU A CA 1
ATOM 2636 C C . LEU A 1 325 ? 16.673 -3.423 -12.495 1.00 90.75 325 LEU A C 1
ATOM 2638 O O . LEU A 1 325 ? 17.136 -4.196 -11.664 1.00 90.75 325 LEU A O 1
ATOM 2642 N N . ARG A 1 326 ? 17.076 -3.426 -13.775 1.00 93.94 326 ARG A N 1
ATOM 2643 C CA . ARG A 1 326 ? 18.146 -4.288 -14.311 1.00 93.94 326 ARG A CA 1
ATOM 2644 C C . ARG A 1 326 ? 19.474 -4.046 -13.606 1.00 93.94 326 ARG A C 1
ATOM 2646 O O . ARG A 1 326 ? 20.127 -5.017 -13.237 1.00 93.94 326 ARG A O 1
ATOM 2653 N N . GLU A 1 327 ? 19.837 -2.784 -13.417 1.00 91.25 327 GLU A N 1
ATOM 2654 C CA . GLU A 1 327 ? 21.119 -2.401 -12.821 1.00 91.25 327 GLU A CA 1
ATOM 2655 C C . GLU A 1 327 ? 21.124 -2.547 -11.292 1.00 91.25 327 GLU A C 1
ATOM 2657 O O . GLU A 1 327 ? 22.113 -2.990 -10.713 1.00 91.25 327 GLU A O 1
ATOM 2662 N N . LEU A 1 328 ? 20.017 -2.197 -10.627 1.00 85.75 328 LEU A N 1
ATOM 2663 C CA . LEU A 1 328 ? 19.973 -2.062 -9.166 1.00 85.75 328 LEU A CA 1
ATOM 2664 C C . LEU A 1 328 ? 19.352 -3.272 -8.461 1.00 85.75 328 LEU A C 1
ATOM 2666 O O . LEU A 1 328 ? 19.743 -3.585 -7.347 1.00 85.75 328 LEU A O 1
ATOM 2670 N N . SER A 1 329 ? 18.446 -4.014 -9.105 1.00 89.94 329 SER A N 1
ATOM 2671 C CA . SER A 1 329 ? 17.937 -5.294 -8.588 1.00 89.94 329 SER A CA 1
ATOM 2672 C C . SER A 1 329 ? 17.908 -6.362 -9.691 1.00 89.94 329 SER A C 1
ATOM 2674 O O . SER A 1 329 ? 16.837 -6.762 -10.172 1.00 89.94 329 SER A O 1
ATOM 2676 N N . PRO A 1 330 ? 19.083 -6.893 -10.095 1.00 92.50 330 PRO A N 1
ATOM 2677 C CA . PRO A 1 330 ? 19.162 -7.959 -11.092 1.00 92.50 330 PRO A CA 1
ATOM 2678 C C . PRO A 1 330 ? 18.251 -9.173 -10.809 1.00 92.50 330 PRO A C 1
ATOM 2680 O O . PRO A 1 330 ? 17.708 -9.734 -11.770 1.00 92.50 330 PRO A O 1
ATOM 2683 N N . PRO A 1 331 ? 18.028 -9.610 -9.547 1.00 92.62 331 PRO A N 1
ATOM 2684 C CA . PRO A 1 331 ? 17.055 -10.661 -9.248 1.00 92.62 331 PRO A CA 1
ATOM 2685 C C . PRO A 1 331 ? 15.621 -10.300 -9.660 1.00 92.62 331 PRO A C 1
ATOM 2687 O O . PRO A 1 331 ? 14.957 -11.105 -10.320 1.00 92.62 331 PRO A O 1
ATOM 2690 N N . ASP A 1 332 ? 15.144 -9.094 -9.343 1.00 92.31 332 ASP A N 1
ATOM 2691 C CA . ASP A 1 332 ? 13.791 -8.654 -9.705 1.00 92.31 332 ASP A CA 1
ATOM 2692 C C . ASP A 1 332 ? 13.650 -8.401 -11.208 1.00 92.31 332 ASP A C 1
ATOM 2694 O O . ASP A 1 332 ? 12.620 -8.737 -11.798 1.00 92.31 332 ASP A O 1
ATOM 2698 N N . TRP A 1 333 ? 14.706 -7.923 -11.868 1.00 93.94 333 TRP A N 1
ATOM 2699 C CA . TRP A 1 333 ? 14.769 -7.876 -13.328 1.00 93.94 333 TRP A CA 1
ATOM 2700 C C . TRP A 1 333 ? 14.614 -9.265 -13.957 1.00 93.94 333 TRP A C 1
ATOM 2702 O O . TRP A 1 333 ? 13.768 -9.460 -14.835 1.00 93.94 333 TRP A O 1
ATOM 2712 N N . LYS A 1 334 ? 15.363 -10.269 -13.478 1.00 94.12 334 LYS A N 1
ATOM 2713 C CA . LYS A 1 334 ? 15.231 -11.660 -13.948 1.00 94.12 334 LYS A CA 1
ATOM 2714 C C . LYS A 1 334 ? 13.805 -12.181 -13.745 1.00 94.12 334 LYS A C 1
ATOM 2716 O O . LYS A 1 334 ? 13.271 -12.841 -14.642 1.00 94.12 334 LYS A O 1
ATOM 2721 N N . ARG A 1 335 ? 13.161 -11.858 -12.615 1.00 91.62 335 ARG A N 1
ATOM 2722 C CA . ARG A 1 335 ? 11.746 -12.189 -12.355 1.00 91.62 335 ARG A CA 1
ATOM 2723 C C . ARG A 1 335 ? 10.814 -11.505 -13.362 1.00 91.62 335 ARG A C 1
ATOM 2725 O O . ARG A 1 335 ? 9.950 -12.182 -13.921 1.00 91.62 335 ARG A O 1
ATOM 2732 N N . ALA A 1 336 ? 11.008 -10.215 -13.644 1.00 91.50 336 ALA A N 1
ATOM 2733 C CA . ALA A 1 336 ? 10.215 -9.455 -14.614 1.00 91.50 336 ALA A CA 1
ATOM 2734 C C . ALA A 1 336 ? 10.344 -10.014 -16.043 1.00 91.50 336 ALA A C 1
ATOM 2736 O O . ALA A 1 336 ? 9.335 -10.240 -16.717 1.00 91.50 336 ALA A O 1
ATOM 2737 N N . VAL A 1 337 ? 11.571 -10.312 -16.489 1.00 92.56 337 VAL A N 1
ATOM 2738 C CA . VAL A 1 337 ? 11.843 -10.899 -17.812 1.00 92.56 337 VAL A CA 1
ATOM 2739 C C . VAL A 1 337 ? 11.245 -12.298 -17.928 1.00 92.56 337 VAL A C 1
ATOM 274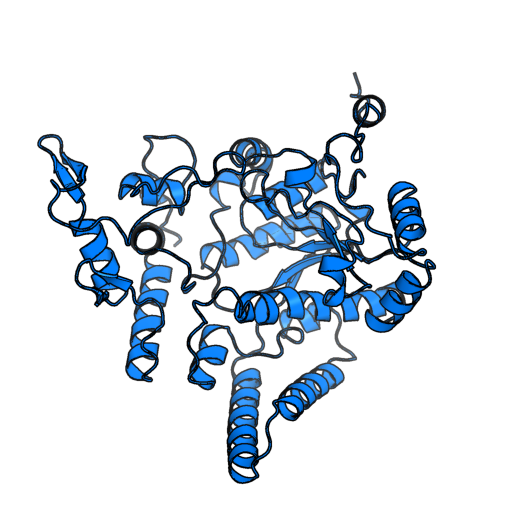1 O O . VAL A 1 337 ? 10.563 -12.595 -18.911 1.00 92.56 337 VAL A O 1
ATOM 2744 N N . LYS A 1 338 ? 11.450 -13.162 -16.923 1.00 90.75 338 LYS A N 1
ATOM 2745 C CA . LYS A 1 338 ? 10.850 -14.505 -16.891 1.00 90.75 338 LYS A CA 1
ATOM 2746 C C . LYS A 1 338 ? 9.331 -14.420 -16.992 1.00 90.75 338 LYS A C 1
ATOM 2748 O O . LYS A 1 338 ? 8.726 -15.134 -17.787 1.00 90.75 338 LYS A O 1
ATOM 2753 N N . TYR A 1 339 ? 8.728 -13.512 -16.233 1.00 84.75 339 TYR A N 1
ATOM 2754 C CA . TYR A 1 339 ? 7.291 -13.302 -16.255 1.00 84.75 339 TYR A CA 1
ATOM 2755 C C . TYR A 1 339 ? 6.782 -12.854 -17.627 1.00 84.75 339 TYR A C 1
ATOM 2757 O O . TYR A 1 339 ? 5.794 -13.404 -18.120 1.00 84.75 339 TYR A O 1
ATOM 2765 N N . GLN A 1 340 ? 7.453 -11.904 -18.279 1.00 86.50 340 GLN A N 1
ATOM 2766 C CA . GLN A 1 340 ? 7.077 -11.516 -19.633 1.00 86.50 340 GLN A CA 1
ATOM 2767 C C . GLN A 1 340 ? 7.155 -12.703 -20.598 1.00 86.50 340 GLN A C 1
ATOM 2769 O O . GLN A 1 340 ? 6.197 -12.930 -21.335 1.00 86.50 340 GLN A O 1
ATOM 2774 N N . LYS A 1 341 ? 8.239 -13.492 -20.561 1.00 86.19 341 LYS A N 1
ATOM 2775 C CA . LYS A 1 341 ? 8.385 -14.688 -21.408 1.00 86.19 341 LYS A CA 1
ATOM 2776 C C . LYS A 1 341 ? 7.225 -15.668 -21.206 1.00 86.19 341 LYS A C 1
ATOM 2778 O O . LYS A 1 341 ? 6.633 -16.113 -22.184 1.00 86.19 341 LYS A O 1
ATOM 2783 N N . THR A 1 342 ? 6.847 -15.947 -19.957 1.00 82.25 342 THR A N 1
ATOM 2784 C CA . THR A 1 342 ? 5.706 -16.823 -19.642 1.00 82.25 342 THR A CA 1
ATOM 2785 C C . THR A 1 342 ? 4.380 -16.274 -20.177 1.00 82.25 342 THR A C 1
ATOM 2787 O O . THR A 1 342 ? 3.579 -17.041 -20.699 1.00 82.25 342 THR A O 1
ATOM 2790 N N . ASN A 1 343 ? 4.140 -14.961 -20.098 1.00 75.50 343 ASN A N 1
ATOM 2791 C CA . ASN A 1 343 ? 2.913 -14.368 -20.646 1.00 75.50 343 ASN A CA 1
ATOM 2792 C C . ASN A 1 343 ? 2.864 -14.423 -22.169 1.00 75.50 343 ASN A C 1
ATOM 2794 O O . ASN A 1 343 ? 1.817 -14.740 -22.722 1.00 75.50 343 ASN A O 1
ATOM 2798 N N . VAL A 1 344 ? 3.985 -14.150 -22.837 1.00 77.62 344 VAL A N 1
ATOM 2799 C CA . VAL A 1 344 ? 4.081 -14.248 -24.298 1.00 77.62 344 VAL A CA 1
ATOM 2800 C C . VAL A 1 344 ? 3.815 -15.681 -24.755 1.00 77.62 344 VAL A C 1
ATOM 2802 O O . VAL A 1 344 ? 3.012 -15.878 -25.661 1.00 77.62 344 VAL A O 1
ATOM 2805 N N . ALA A 1 345 ? 4.402 -16.675 -24.081 1.00 79.31 345 ALA A N 1
ATOM 2806 C CA . ALA A 1 345 ? 4.150 -18.090 -24.363 1.00 79.31 345 ALA A CA 1
ATOM 2807 C C . ALA A 1 345 ? 2.679 -18.492 -24.140 1.00 79.31 345 ALA A C 1
ATOM 2809 O O . ALA A 1 345 ? 2.160 -19.352 -24.840 1.00 79.31 345 ALA A O 1
ATOM 2810 N N . ALA A 1 346 ? 1.987 -17.840 -23.201 1.00 71.25 346 ALA A N 1
ATOM 2811 C CA . ALA A 1 346 ? 0.560 -18.037 -22.946 1.00 71.25 346 ALA A CA 1
ATOM 2812 C C . ALA A 1 346 ? -0.366 -17.220 -23.878 1.00 71.25 346 ALA A C 1
ATOM 2814 O O . ALA A 1 346 ? -1.569 -17.153 -23.630 1.00 71.25 346 ALA A O 1
ATOM 2815 N N . GLY A 1 347 ? 0.170 -16.551 -24.908 1.00 71.38 347 GLY A N 1
ATOM 2816 C CA . GLY A 1 347 ? -0.601 -15.710 -25.836 1.00 71.38 347 GLY A CA 1
ATOM 2817 C C . GLY A 1 347 ? -1.025 -14.346 -25.268 1.00 71.38 347 GLY A C 1
ATOM 2818 O O . GLY A 1 347 ? -1.807 -13.620 -25.880 1.00 71.38 347 GLY A O 1
ATOM 2819 N N . SER A 1 348 ? -0.511 -13.960 -24.098 1.00 69.12 348 SER A N 1
ATOM 2820 C CA . SER A 1 348 ? -0.808 -12.690 -23.428 1.00 69.12 348 SER A CA 1
ATOM 2821 C C . SER A 1 348 ? 0.246 -11.638 -23.779 1.00 69.12 348 SER A C 1
ATOM 2823 O O . SER A 1 348 ? 1.195 -11.373 -23.040 1.00 69.12 348 SER A O 1
ATOM 2825 N N . TYR A 1 349 ? 0.101 -11.018 -24.951 1.00 59.31 349 TYR A N 1
ATOM 2826 C CA . TYR A 1 349 ? 1.158 -10.164 -25.498 1.00 59.31 349 TYR A CA 1
ATOM 2827 C C . TYR A 1 349 ? 1.196 -8.736 -24.933 1.00 59.31 349 TYR A C 1
ATOM 2829 O O . TYR A 1 349 ? 2.143 -8.013 -25.224 1.00 59.31 349 TYR A O 1
ATOM 2837 N N . HIS A 1 350 ? 0.178 -8.238 -24.225 1.00 60.38 350 HIS A N 1
ATOM 2838 C CA . HIS A 1 350 ? 0.109 -6.796 -23.890 1.00 60.38 350 HIS A CA 1
ATOM 2839 C C . HIS A 1 350 ? 0.887 -6.397 -22.630 1.00 60.38 350 HIS A C 1
ATOM 2841 O O . HIS A 1 350 ? 0.962 -5.212 -22.292 1.00 60.38 350 HIS A O 1
ATOM 2847 N N . LEU A 1 351 ? 1.478 -7.369 -21.938 1.00 62.62 351 LEU A N 1
ATOM 2848 C CA . LEU A 1 351 ? 2.145 -7.144 -20.669 1.00 62.62 351 LEU A CA 1
ATOM 2849 C C . LEU A 1 351 ? 3.624 -6.793 -20.870 1.00 62.62 351 LEU A C 1
ATOM 2851 O O . LEU A 1 351 ? 4.381 -7.527 -21.504 1.00 62.62 351 LEU A O 1
ATOM 2855 N N . LEU A 1 352 ? 4.015 -5.629 -20.342 1.00 66.38 352 LEU A N 1
ATOM 2856 C CA . LEU A 1 352 ? 5.374 -5.071 -20.429 1.00 66.38 352 LEU A CA 1
ATOM 2857 C C . LEU A 1 352 ? 5.901 -4.902 -21.860 1.00 66.38 352 LEU A C 1
ATOM 2859 O O . LEU A 1 352 ? 7.106 -4.921 -22.098 1.00 66.38 352 LEU A O 1
ATOM 2863 N N . SER A 1 353 ? 4.995 -4.767 -22.828 1.00 71.06 353 SER A N 1
ATOM 2864 C CA . SER A 1 353 ? 5.361 -4.436 -24.197 1.00 71.06 353 SER A CA 1
ATOM 2865 C C . SER A 1 353 ? 5.315 -2.930 -24.416 1.00 71.06 353 SER A C 1
ATOM 2867 O O . SER A 1 353 ? 4.331 -2.278 -24.031 1.00 71.06 353 SER A O 1
ATOM 2869 N N . TYR A 1 354 ? 6.317 -2.415 -25.109 1.00 80.31 354 TYR A N 1
ATOM 2870 C CA . TYR A 1 354 ? 6.447 -1.015 -25.495 1.00 80.31 354 TYR A CA 1
ATOM 2871 C C . TYR A 1 354 ? 6.345 -0.901 -27.009 1.00 80.31 354 TYR A C 1
ATOM 2873 O O . TYR A 1 354 ? 6.524 -1.891 -27.714 1.00 80.31 354 TYR A O 1
ATOM 2881 N N . LYS A 1 355 ? 5.977 0.276 -27.504 1.00 81.00 355 LYS A N 1
ATOM 2882 C CA . LYS A 1 355 ? 6.060 0.569 -28.931 1.00 81.00 355 LYS A CA 1
ATOM 2883 C C . LYS A 1 355 ? 7.320 1.386 -29.153 1.00 81.00 355 LYS A C 1
ATOM 2885 O O . LYS A 1 355 ? 7.533 2.338 -28.404 1.00 81.00 355 LYS A O 1
ATOM 2890 N N . ASP A 1 356 ? 8.133 0.980 -30.118 1.00 81.12 356 ASP A N 1
ATOM 2891 C CA . ASP A 1 356 ? 9.227 1.819 -30.592 1.00 81.12 356 ASP A CA 1
ATOM 2892 C C . ASP A 1 356 ? 8.689 3.016 -31.393 1.00 81.12 356 ASP A C 1
ATOM 2894 O O . ASP A 1 356 ? 7.479 3.226 -31.522 1.00 81.12 356 ASP A O 1
ATOM 2898 N N . ASP A 1 357 ? 9.606 3.827 -31.895 1.00 78.69 357 ASP A N 1
ATOM 2899 C CA . ASP A 1 357 ? 9.350 4.972 -32.764 1.00 78.69 357 ASP A CA 1
ATOM 2900 C C . ASP A 1 357 ? 8.600 4.619 -34.062 1.00 78.69 357 ASP A C 1
ATOM 2902 O O . ASP A 1 357 ? 7.833 5.438 -34.565 1.00 78.69 357 ASP A O 1
ATOM 2906 N N . GLN A 1 358 ? 8.739 3.385 -34.551 1.00 82.31 358 GLN A N 1
ATOM 2907 C CA . GLN A 1 358 ? 8.010 2.843 -35.705 1.00 82.31 358 GLN A CA 1
ATOM 2908 C C . GLN A 1 358 ? 6.672 2.187 -35.317 1.00 82.31 358 GLN A C 1
ATOM 2910 O O . GLN A 1 358 ? 6.003 1.564 -36.141 1.00 82.31 358 GLN A O 1
ATOM 2915 N N . GLY A 1 359 ? 6.266 2.276 -34.047 1.00 84.56 359 GLY A N 1
ATOM 2916 C CA . GLY A 1 359 ? 5.048 1.651 -33.539 1.00 84.56 359 GLY A CA 1
ATOM 2917 C C . GLY A 1 359 ? 5.140 0.129 -33.375 1.00 84.56 359 GLY A C 1
ATOM 2918 O O . GLY A 1 359 ? 4.147 -0.496 -32.976 1.00 84.56 359 GLY A O 1
ATOM 2919 N N . ARG A 1 360 ? 6.309 -0.475 -33.636 1.00 85.50 360 ARG A N 1
ATOM 2920 C CA . ARG A 1 360 ? 6.548 -1.914 -33.506 1.00 85.50 360 ARG A CA 1
ATOM 2921 C C . ARG A 1 360 ? 6.637 -2.285 -32.040 1.00 85.50 360 ARG A C 1
ATOM 2923 O O . ARG A 1 360 ? 7.174 -1.568 -31.198 1.00 85.50 360 ARG A O 1
ATOM 2930 N N . LYS A 1 361 ? 6.109 -3.458 -31.726 1.00 85.75 361 LYS A N 1
ATOM 2931 C CA . LYS A 1 361 ? 6.052 -3.956 -30.359 1.00 85.75 361 LYS A CA 1
ATOM 2932 C C . LYS A 1 361 ? 7.414 -4.499 -29.925 1.00 85.75 361 LYS A C 1
ATOM 2934 O O . LYS A 1 361 ? 7.939 -5.419 -30.541 1.00 85.75 361 LYS A O 1
ATOM 2939 N N . LYS A 1 362 ? 7.947 -3.974 -28.826 1.00 86.06 362 LYS A N 1
ATOM 2940 C CA . LYS A 1 362 ? 9.171 -4.430 -28.166 1.00 86.06 362 LYS A CA 1
ATOM 2941 C C . LYS A 1 362 ? 8.836 -5.056 -26.818 1.00 86.06 362 LYS A C 1
ATOM 2943 O O . LYS A 1 362 ? 8.042 -4.517 -26.045 1.00 86.06 362 LYS A O 1
ATOM 2948 N N . PHE A 1 363 ? 9.439 -6.206 -26.550 1.00 90.12 363 PHE A N 1
ATOM 2949 C CA . PHE A 1 363 ? 9.420 -6.849 -25.238 1.00 90.12 363 PHE A CA 1
ATOM 2950 C C . PHE A 1 363 ? 10.448 -6.207 -24.307 1.00 90.12 363 PHE A C 1
ATOM 2952 O O . PHE A 1 363 ? 11.255 -5.407 -24.747 1.00 90.12 363 PHE A O 1
ATOM 2959 N N . LEU A 1 364 ? 10.409 -6.535 -23.022 1.00 90.31 364 LEU A N 1
ATOM 2960 C CA . LEU A 1 364 ? 11.059 -5.802 -21.944 1.00 90.31 364 LEU A CA 1
ATOM 2961 C C . LEU A 1 364 ? 12.570 -5.649 -22.160 1.00 90.31 364 LEU A C 1
ATOM 2963 O O . LEU A 1 364 ? 13.012 -4.506 -22.118 1.00 90.31 364 LEU A O 1
ATOM 2967 N N . PRO A 1 365 ? 13.354 -6.706 -22.478 1.00 94.69 365 PRO A N 1
ATOM 2968 C CA . PRO A 1 365 ? 14.773 -6.521 -22.787 1.00 94.69 365 PRO A CA 1
ATOM 2969 C C . PRO A 1 365 ? 14.975 -5.606 -23.998 1.00 94.69 365 PRO A C 1
ATOM 2971 O O . PRO A 1 365 ? 15.641 -4.589 -23.893 1.00 94.69 365 PRO A O 1
ATOM 2974 N N . ALA A 1 366 ? 14.299 -5.892 -25.115 1.00 92.69 366 ALA A N 1
ATOM 2975 C CA . ALA A 1 366 ? 14.420 -5.102 -26.341 1.00 92.69 366 ALA A CA 1
ATOM 2976 C C . ALA A 1 366 ? 13.922 -3.652 -26.194 1.00 92.69 366 ALA A C 1
ATOM 2978 O O . ALA A 1 366 ? 14.366 -2.775 -26.919 1.00 92.69 366 ALA A O 1
ATOM 2979 N N . ALA A 1 367 ? 12.978 -3.398 -25.289 1.00 90.50 367 ALA A N 1
ATOM 2980 C CA . ALA A 1 367 ? 12.463 -2.071 -24.987 1.00 90.50 367 ALA A CA 1
ATOM 2981 C C . ALA A 1 367 ? 13.425 -1.278 -24.101 1.00 90.50 367 ALA A C 1
ATOM 2983 O O . ALA A 1 367 ? 13.497 -0.062 -24.247 1.00 90.50 367 ALA A O 1
ATOM 2984 N N . VAL A 1 368 ? 14.140 -1.953 -23.194 1.00 91.81 368 VAL A N 1
ATOM 2985 C CA . VAL A 1 368 ? 15.238 -1.351 -22.430 1.00 91.81 368 VAL A CA 1
ATOM 2986 C C . VAL A 1 368 ? 16.392 -1.006 -23.368 1.00 91.81 368 VAL A C 1
ATOM 2988 O O . VAL A 1 368 ? 16.815 0.142 -23.350 1.00 91.81 368 VAL A O 1
ATOM 2991 N N . GLU A 1 369 ? 16.823 -1.930 -24.235 1.00 93.06 369 GLU A N 1
ATOM 2992 C CA . GLU A 1 369 ? 17.891 -1.650 -25.212 1.00 93.06 369 GLU A CA 1
ATOM 2993 C C . GLU A 1 369 ? 17.503 -0.516 -26.160 1.00 93.06 369 GLU A C 1
ATOM 2995 O O . GLU A 1 369 ? 18.207 0.477 -26.253 1.00 93.06 369 GLU A O 1
ATOM 3000 N N . HIS A 1 370 ? 16.314 -0.573 -26.762 1.00 87.75 370 HIS A N 1
ATOM 3001 C CA . HIS A 1 370 ? 15.873 0.496 -27.653 1.00 87.75 370 HIS A CA 1
ATOM 3002 C C . HIS A 1 370 ? 15.716 1.849 -26.935 1.00 87.75 370 HIS A C 1
ATOM 3004 O O . HIS A 1 370 ? 15.878 2.890 -27.560 1.00 87.75 370 HIS A O 1
ATOM 3010 N N . TRP A 1 371 ? 15.402 1.869 -25.634 1.00 87.81 371 TRP A N 1
ATOM 3011 C CA . TRP A 1 371 ? 15.435 3.112 -24.861 1.00 87.81 371 TRP A CA 1
ATOM 3012 C C . TRP A 1 371 ? 16.870 3.603 -24.629 1.00 87.81 371 TRP A C 1
ATOM 3014 O O . TRP A 1 371 ? 17.089 4.809 -24.697 1.00 87.81 371 TRP A O 1
ATOM 3024 N N . LEU A 1 372 ? 17.832 2.705 -24.392 1.00 87.44 372 LEU A N 1
ATOM 3025 C CA . LEU A 1 372 ? 19.255 3.047 -24.286 1.00 87.44 372 LEU A CA 1
ATOM 3026 C C . LEU A 1 372 ? 19.814 3.584 -25.609 1.00 87.44 372 LEU A C 1
ATOM 3028 O O . LEU A 1 372 ? 20.550 4.562 -25.576 1.00 87.44 372 LEU A O 1
ATOM 3032 N N . ASP A 1 373 ? 19.385 3.038 -26.749 1.00 86.19 373 ASP A N 1
ATOM 3033 C CA . ASP A 1 373 ? 19.779 3.493 -28.093 1.00 86.19 373 ASP A CA 1
ATOM 3034 C C . ASP A 1 373 ? 19.358 4.948 -28.392 1.00 86.19 373 ASP A C 1
ATOM 3036 O O . ASP A 1 373 ? 19.855 5.572 -29.329 1.00 86.19 373 ASP A O 1
ATOM 3040 N N . LEU A 1 374 ? 18.443 5.524 -27.600 1.00 81.31 374 LEU A N 1
ATOM 3041 C CA . LEU A 1 374 ? 18.082 6.946 -27.695 1.00 81.31 374 LEU A CA 1
ATOM 3042 C C . LEU A 1 374 ? 19.163 7.874 -27.127 1.00 81.31 374 LEU A C 1
ATOM 3044 O O . LEU A 1 374 ? 19.059 9.097 -27.277 1.00 81.31 374 LEU A O 1
ATOM 3048 N N . PHE A 1 375 ? 20.170 7.311 -26.466 1.00 82.69 375 PHE A N 1
ATOM 3049 C CA . PHE A 1 375 ? 21.304 8.019 -25.901 1.00 82.69 375 PHE A CA 1
ATOM 3050 C C . PHE A 1 375 ? 22.580 7.550 -26.594 1.00 82.69 375 PHE A C 1
ATOM 3052 O O . PHE A 1 375 ? 22.764 6.372 -26.884 1.00 82.69 375 PHE A O 1
ATOM 3059 N N . ARG A 1 376 ? 23.490 8.485 -26.837 1.00 78.50 376 ARG A N 1
ATOM 3060 C CA . ARG A 1 376 ? 24.859 8.210 -27.271 1.00 78.50 376 ARG A CA 1
ATOM 3061 C C . ARG A 1 376 ? 25.811 8.712 -26.200 1.00 78.50 376 ARG A C 1
ATOM 3063 O O . ARG A 1 376 ? 25.451 9.614 -25.451 1.00 78.50 376 ARG A O 1
ATOM 3070 N N . ARG A 1 377 ? 27.020 8.165 -26.148 1.00 75.31 377 ARG A N 1
ATOM 3071 C CA . ARG A 1 377 ? 28.097 8.801 -25.386 1.00 75.31 377 ARG A CA 1
ATOM 3072 C C . ARG A 1 377 ? 28.692 9.932 -26.222 1.00 75.31 377 ARG A C 1
ATOM 3074 O O . ARG A 1 377 ? 28.869 9.751 -27.427 1.00 75.31 377 ARG A O 1
ATOM 3081 N N . ASP A 1 378 ? 28.912 11.091 -25.621 1.00 78.38 378 ASP A N 1
ATOM 3082 C CA . ASP A 1 378 ? 29.733 12.138 -26.222 1.00 78.38 378 ASP A CA 1
ATOM 3083 C C . ASP A 1 378 ? 31.230 11.817 -26.078 1.00 78.38 378 ASP A C 1
ATOM 3085 O O . ASP A 1 378 ? 31.613 10.732 -25.629 1.00 78.38 378 ASP A O 1
ATOM 3089 N N . GLU A 1 379 ? 32.083 12.748 -26.500 1.00 80.06 379 GLU A N 1
ATOM 3090 C CA . GLU A 1 379 ? 33.542 12.615 -26.432 1.00 80.06 379 GLU A CA 1
ATOM 3091 C C . GLU A 1 379 ? 34.092 12.506 -24.999 1.00 80.06 379 GLU A C 1
ATOM 3093 O O . GLU A 1 379 ? 35.193 11.993 -24.804 1.00 80.06 379 GLU A O 1
ATOM 3098 N N . HIS A 1 380 ? 33.315 12.909 -23.991 1.00 77.62 380 HIS A N 1
ATOM 3099 C CA . HIS A 1 380 ? 33.657 12.786 -22.574 1.00 77.62 380 HIS A CA 1
ATOM 3100 C C . HIS A 1 380 ? 33.118 11.494 -21.944 1.00 77.62 380 HIS A C 1
ATOM 3102 O O . HIS A 1 380 ? 33.386 11.199 -20.780 1.00 77.62 380 HIS A O 1
ATOM 3108 N N . GLY A 1 381 ? 32.394 10.684 -22.721 1.00 76.06 381 GLY A N 1
ATOM 3109 C CA . GLY A 1 381 ? 31.748 9.470 -22.247 1.00 76.06 381 GLY A CA 1
ATOM 3110 C C . GLY A 1 381 ? 30.377 9.713 -21.616 1.00 76.06 381 GLY A C 1
ATOM 3111 O O . GLY A 1 381 ? 29.760 8.738 -21.172 1.00 76.06 381 GLY A O 1
ATOM 3112 N N . ASP A 1 382 ? 29.870 10.947 -21.610 1.00 73.69 382 ASP A N 1
ATOM 3113 C CA . ASP A 1 382 ? 28.588 11.304 -21.012 1.00 73.69 382 ASP A CA 1
ATOM 3114 C C . ASP A 1 382 ? 27.428 10.927 -21.935 1.00 73.69 382 ASP A C 1
ATOM 3116 O O . ASP A 1 382 ? 27.477 11.082 -23.156 1.00 73.69 382 ASP A O 1
ATOM 3120 N N . LEU A 1 383 ? 26.351 10.391 -21.356 1.00 70.75 383 LEU A N 1
ATOM 3121 C CA . LEU A 1 383 ? 25.176 9.974 -22.119 1.00 70.75 383 LEU A CA 1
ATOM 3122 C C . LEU A 1 383 ? 24.330 11.188 -22.514 1.00 70.75 383 LEU A C 1
ATOM 3124 O O . LEU A 1 383 ? 23.512 11.678 -21.733 1.00 70.75 383 LEU A O 1
ATOM 3128 N N . ILE A 1 384 ? 24.472 11.624 -23.763 1.00 76.00 384 ILE A N 1
ATOM 3129 C CA . ILE A 1 384 ? 23.676 12.691 -24.366 1.00 76.00 384 ILE A CA 1
ATOM 3130 C C . ILE A 1 384 ? 22.572 12.115 -25.270 1.00 76.00 384 ILE A C 1
ATOM 3132 O O . ILE A 1 384 ? 22.734 11.041 -25.854 1.00 76.00 384 ILE A O 1
ATOM 3136 N N . PRO A 1 385 ? 21.429 12.805 -25.435 1.00 75.56 385 PRO A N 1
ATOM 3137 C CA . PRO A 1 385 ? 20.413 12.395 -26.401 1.00 75.56 385 PRO A CA 1
ATOM 3138 C C . PRO A 1 385 ? 21.001 12.270 -27.816 1.00 75.56 385 PRO A C 1
ATOM 3140 O O . PRO A 1 385 ? 21.748 13.145 -28.260 1.00 75.56 385 PRO A O 1
ATOM 3143 N N . ALA A 1 386 ? 20.646 11.212 -28.549 1.00 72.25 386 ALA A N 1
ATOM 3144 C CA . ALA A 1 386 ? 21.061 11.061 -29.942 1.00 72.25 386 ALA A CA 1
ATOM 3145 C C . ALA A 1 386 ? 20.518 12.228 -30.816 1.00 72.25 386 ALA A C 1
ATOM 3147 O O . ALA A 1 386 ? 19.377 12.670 -30.600 1.00 72.25 386 ALA A O 1
ATOM 3148 N N . PRO A 1 387 ? 21.295 12.752 -31.794 1.00 63.81 387 PRO A N 1
ATOM 3149 C CA . PRO A 1 387 ? 20.856 13.812 -32.702 1.00 63.81 387 PRO A CA 1
ATOM 3150 C C . PRO A 1 387 ? 19.590 13.387 -33.441 1.00 63.81 387 PRO A C 1
ATOM 3152 O O . PRO A 1 387 ? 19.442 12.246 -33.871 1.00 63.81 387 PRO A O 1
ATOM 3155 N N . SER A 1 388 ? 18.630 14.299 -33.530 1.00 54.56 388 SER A N 1
ATOM 3156 C CA . SER A 1 388 ? 17.243 13.998 -33.868 1.00 54.56 388 SER A CA 1
ATOM 3157 C C . SER A 1 388 ? 17.024 13.585 -35.326 1.00 54.56 388 SER A C 1
ATOM 3159 O O . SER A 1 388 ? 17.088 14.424 -36.217 1.00 54.56 388 SER A O 1
ATOM 3161 N N . GLY A 1 389 ? 16.597 12.335 -35.521 1.00 53.47 389 GLY A N 1
ATOM 3162 C CA . GLY A 1 389 ? 15.622 11.932 -36.549 1.00 53.47 389 GLY A CA 1
ATOM 3163 C C . GLY A 1 389 ? 14.409 11.173 -35.974 1.00 53.47 389 GLY A C 1
ATOM 3164 O O . GLY A 1 389 ? 13.370 11.073 -36.619 1.00 53.47 389 GLY A O 1
ATOM 3165 N N . ALA A 1 390 ? 14.499 10.666 -34.736 1.00 49.12 390 ALA A N 1
ATOM 3166 C CA . ALA A 1 390 ? 13.481 9.788 -34.161 1.00 49.12 390 ALA A CA 1
ATOM 3167 C C . ALA A 1 390 ? 12.354 10.557 -33.426 1.00 49.12 390 ALA A C 1
ATOM 3169 O O . ALA A 1 390 ? 12.628 11.437 -32.596 1.00 49.12 390 ALA A O 1
ATOM 3170 N N . PRO A 1 391 ? 11.069 10.224 -33.658 1.00 51.06 391 PRO A N 1
ATOM 3171 C CA . PRO A 1 391 ? 9.943 10.854 -32.977 1.00 51.06 391 PRO A CA 1
ATOM 3172 C C . PRO A 1 391 ? 9.943 10.568 -31.463 1.00 51.06 391 PRO A C 1
ATOM 3174 O O . PRO A 1 391 ? 9.626 9.480 -30.987 1.00 51.06 391 PRO A O 1
ATOM 3177 N N . ARG A 1 392 ? 10.208 11.613 -30.669 1.00 54.03 392 ARG A N 1
ATOM 3178 C CA . ARG A 1 392 ? 10.316 11.620 -29.190 1.00 54.03 392 ARG A CA 1
ATOM 3179 C C . ARG A 1 392 ? 8.992 11.395 -28.423 1.00 54.03 392 ARG A C 1
ATOM 3181 O O . ARG A 1 392 ? 8.836 11.864 -27.293 1.00 54.03 392 ARG A O 1
ATOM 3188 N N . LYS A 1 393 ? 7.970 10.764 -29.014 1.00 50.59 393 LYS A N 1
ATOM 3189 C CA . LYS A 1 393 ? 6.612 10.702 -28.422 1.00 50.59 393 LYS A CA 1
ATOM 3190 C C . LYS A 1 393 ? 6.442 9.644 -27.315 1.00 50.59 393 LYS A C 1
ATOM 3192 O O . LYS A 1 393 ? 5.515 9.780 -26.521 1.00 50.59 393 LYS A O 1
ATOM 3197 N N . HIS A 1 394 ? 7.329 8.649 -27.192 1.00 46.28 394 HIS A N 1
ATOM 3198 C CA . HIS A 1 394 ? 7.048 7.441 -26.389 1.00 46.28 394 HIS A CA 1
ATOM 3199 C C . HIS A 1 394 ? 7.823 7.272 -25.062 1.00 46.28 394 HIS A C 1
ATOM 3201 O O . HIS A 1 394 ? 7.445 6.417 -24.262 1.00 46.28 394 HIS A O 1
ATOM 3207 N N . TYR A 1 395 ? 8.813 8.121 -24.749 1.00 50.53 395 TYR A N 1
ATOM 3208 C CA . TYR A 1 395 ? 9.695 7.959 -23.567 1.00 50.53 395 TYR A CA 1
ATOM 3209 C C . TYR A 1 395 ? 9.650 9.134 -22.574 1.00 50.53 395 TYR A C 1
ATOM 3211 O O . TYR A 1 395 ? 10.597 9.403 -21.844 1.00 50.53 395 TYR A O 1
ATOM 3219 N N . ARG A 1 396 ? 8.524 9.849 -22.541 1.00 46.59 396 ARG A N 1
ATOM 3220 C CA . ARG A 1 396 ? 8.378 11.173 -21.911 1.00 46.59 396 ARG A CA 1
ATOM 3221 C C . ARG A 1 396 ? 8.021 11.095 -20.437 1.00 46.59 396 ARG A C 1
ATOM 3223 O O . ARG A 1 396 ? 6.888 10.706 -20.150 1.00 46.59 396 ARG A O 1
ATOM 3230 N N . VAL A 1 397 ? 8.930 11.368 -19.503 1.00 41.44 397 VAL A N 1
ATOM 3231 C CA . VAL A 1 397 ? 8.645 11.351 -18.054 1.00 41.44 397 VAL A CA 1
ATOM 3232 C C . VAL A 1 397 ? 7.691 12.482 -17.691 1.00 41.44 397 VAL A C 1
ATOM 3234 O O . VAL A 1 397 ? 7.828 13.591 -18.188 1.00 41.44 397 VAL A O 1
ATOM 3237 N N . ARG A 1 398 ? 6.675 12.163 -16.877 1.00 42.09 398 ARG A N 1
ATOM 3238 C CA . ARG A 1 398 ? 5.863 13.175 -16.199 1.00 42.09 398 ARG A CA 1
ATOM 3239 C C . ARG A 1 398 ? 6.618 13.508 -14.920 1.00 42.09 398 ARG A C 1
ATOM 3241 O O . ARG A 1 398 ? 6.628 12.670 -14.023 1.00 42.09 398 ARG A O 1
ATOM 3248 N N . GLN A 1 399 ? 7.290 14.651 -14.874 1.00 38.25 399 GLN A N 1
ATOM 3249 C CA . GLN A 1 399 ? 7.638 15.254 -13.592 1.00 38.25 399 GLN A CA 1
ATOM 3250 C C 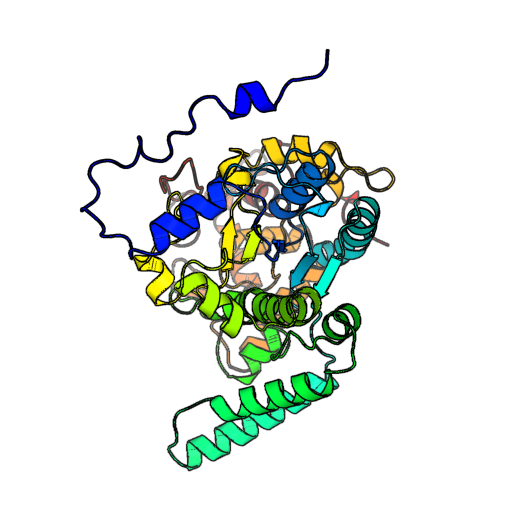. GLN A 1 399 ? 6.398 15.998 -13.095 1.00 38.25 399 GLN A C 1
ATOM 3252 O O . GLN A 1 399 ? 5.755 16.706 -13.872 1.00 38.25 399 GLN A O 1
ATOM 3257 N N . SER A 1 400 ? 6.007 15.756 -11.845 1.00 35.16 400 SER A N 1
ATOM 3258 C CA . SER A 1 400 ? 5.114 16.660 -11.133 1.00 35.16 400 SER A CA 1
ATOM 3259 C C . SER A 1 400 ? 5.984 17.770 -10.556 1.00 35.16 400 SER A C 1
ATOM 3261 O O . SER A 1 400 ? 6.847 17.511 -9.727 1.00 35.16 400 SER A O 1
ATOM 3263 N N . ASP A 1 401 ? 5.790 18.986 -11.050 1.00 36.56 401 ASP A N 1
ATOM 3264 C CA . ASP A 1 401 ? 6.199 20.208 -10.367 1.00 36.56 401 ASP A CA 1
ATOM 3265 C C . ASP A 1 401 ? 4.902 20.902 -9.936 1.00 36.56 401 ASP A C 1
ATOM 3267 O O . ASP A 1 401 ? 4.126 21.359 -10.783 1.00 36.56 401 ASP A O 1
ATOM 3271 N N . GLY A 1 402 ? 4.588 20.835 -8.639 1.00 37.44 402 GLY A N 1
ATOM 3272 C CA . GLY A 1 402 ? 3.555 21.669 -8.014 1.00 37.44 402 GLY A CA 1
ATOM 3273 C C . GLY A 1 402 ? 2.171 21.675 -8.680 1.00 37.44 402 GLY A C 1
ATOM 3274 O O . GLY A 1 402 ? 1.517 22.711 -8.734 1.00 37.44 402 GLY A O 1
ATOM 3275 N N . GLY A 1 403 ? 1.704 20.547 -9.225 1.00 32.25 403 GLY A N 1
ATOM 3276 C CA . GLY A 1 403 ? 0.344 20.438 -9.770 1.00 32.25 403 GLY A CA 1
ATOM 3277 C C . GLY A 1 403 ? 0.153 20.894 -11.224 1.00 32.25 403 GLY A C 1
ATOM 3278 O O . GLY A 1 403 ? -0.955 20.755 -11.746 1.00 32.25 403 GLY A O 1
ATOM 3279 N N . ARG A 1 404 ? 1.202 21.331 -11.940 1.00 31.73 404 ARG A N 1
ATOM 3280 C CA . ARG A 1 404 ? 1.140 21.534 -13.402 1.00 31.73 404 ARG A CA 1
ATOM 3281 C C . ARG A 1 404 ? 1.998 20.494 -14.124 1.00 31.73 404 ARG A C 1
ATOM 3283 O O . ARG A 1 404 ? 3.176 20.315 -13.840 1.00 31.73 404 ARG A O 1
ATOM 3290 N N . TYR A 1 405 ? 1.394 19.780 -15.081 1.00 37.41 405 TYR A N 1
ATOM 3291 C CA . TYR A 1 405 ? 2.069 18.795 -15.938 1.00 37.41 405 TYR A CA 1
ATOM 3292 C C . TYR A 1 405 ? 3.022 19.497 -16.920 1.00 37.41 405 TYR A C 1
ATOM 3294 O O . TYR A 1 405 ? 2.724 19.625 -18.109 1.00 37.41 405 TYR A O 1
ATOM 3302 N N . LEU A 1 406 ? 4.156 19.991 -16.429 1.00 35.16 406 LEU A N 1
ATOM 3303 C CA . LEU A 1 406 ? 5.080 20.791 -17.218 1.00 35.16 406 LEU A CA 1
ATOM 3304 C C . LEU A 1 406 ? 6.174 19.911 -17.828 1.00 35.16 406 LEU A C 1
ATOM 3306 O O . LEU A 1 406 ? 7.148 19.508 -17.206 1.00 35.16 406 LEU A O 1
ATOM 3310 N N . THR A 1 407 ? 5.998 19.686 -19.127 1.00 39.97 407 THR A N 1
ATOM 3311 C CA . THR A 1 407 ? 6.989 19.217 -20.100 1.00 39.97 407 THR A CA 1
ATOM 3312 C C . THR A 1 407 ? 7.371 17.734 -20.080 1.00 39.97 407 THR A C 1
ATOM 3314 O O . THR A 1 407 ? 7.538 17.047 -19.080 1.00 39.97 407 THR A O 1
ATOM 3317 N N . ASN A 1 408 ? 7.474 17.217 -21.298 1.00 52.69 408 ASN A N 1
ATOM 3318 C CA . ASN A 1 408 ? 7.716 15.826 -21.621 1.00 52.69 408 ASN A CA 1
ATOM 3319 C C . ASN A 1 408 ? 9.226 15.583 -21.763 1.00 52.69 408 ASN A C 1
ATOM 3321 O O . ASN A 1 408 ? 9.722 15.475 -22.885 1.00 52.69 408 ASN A O 1
ATOM 3325 N N . ARG A 1 409 ? 9.963 15.524 -20.648 1.00 67.19 409 ARG A N 1
ATOM 3326 C CA . ARG A 1 409 ? 11.417 15.302 -20.674 1.00 67.19 409 ARG A CA 1
ATOM 3327 C C . ARG A 1 409 ? 11.752 13.809 -20.736 1.00 67.19 409 ARG A C 1
ATOM 3329 O O . ARG A 1 409 ? 11.194 12.994 -20.001 1.00 67.19 409 ARG A O 1
ATOM 3336 N N . THR A 1 410 ? 12.664 13.439 -21.629 1.00 70.12 410 THR A N 1
ATOM 3337 C CA . THR A 1 410 ? 13.326 12.129 -21.602 1.00 70.12 410 THR A CA 1
ATOM 3338 C C . THR A 1 410 ? 14.379 12.161 -20.495 1.00 70.12 410 THR A C 1
ATOM 3340 O O . THR A 1 410 ? 15.207 13.067 -20.500 1.00 70.12 410 THR A O 1
ATOM 3343 N N . ILE A 1 411 ? 14.339 11.209 -19.557 1.00 77.56 411 ILE A N 1
ATOM 3344 C CA . ILE A 1 411 ? 15.372 11.096 -18.513 1.00 77.56 411 ILE A CA 1
ATOM 3345 C C . ILE A 1 411 ? 16.550 10.266 -19.013 1.00 77.56 411 ILE A C 1
ATOM 3347 O O . ILE A 1 411 ? 16.316 9.272 -19.702 1.00 77.56 411 ILE A O 1
ATOM 3351 N N . THR A 1 412 ? 17.776 10.645 -18.663 1.00 81.25 412 THR A N 1
ATOM 3352 C CA . THR A 1 412 ? 18.989 9.880 -18.997 1.00 81.25 412 THR A CA 1
ATOM 3353 C C . THR A 1 412 ? 19.075 8.570 -18.201 1.00 81.25 412 THR A C 1
ATOM 3355 O O . THR A 1 412 ? 18.351 8.393 -17.216 1.00 81.25 412 THR A O 1
ATOM 3358 N N . PRO A 1 413 ? 19.950 7.625 -18.586 1.00 84.88 413 PRO A N 1
ATOM 3359 C CA . PRO A 1 413 ? 20.237 6.440 -17.781 1.00 84.88 413 PRO A CA 1
ATOM 3360 C C . PRO A 1 413 ? 20.678 6.735 -16.349 1.00 84.88 413 PRO A C 1
ATOM 3362 O O . PRO A 1 413 ? 20.144 6.125 -15.423 1.00 84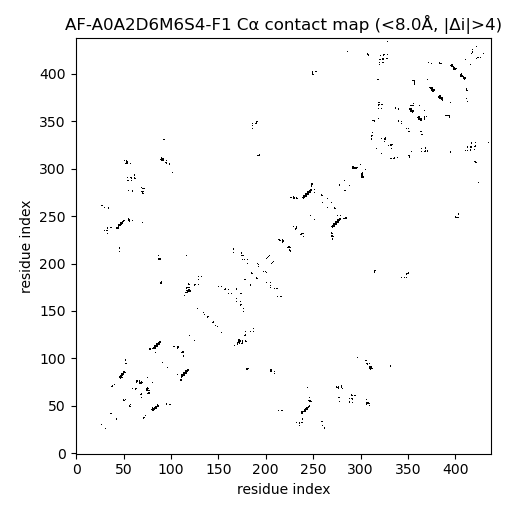.88 413 PRO A O 1
ATOM 3365 N N . ASP A 1 414 ? 21.541 7.724 -16.137 1.00 81.62 414 ASP A N 1
ATOM 3366 C CA . ASP A 1 414 ? 21.965 8.102 -14.785 1.00 81.62 414 ASP A CA 1
ATOM 3367 C C . ASP A 1 414 ? 20.824 8.733 -13.983 1.00 81.62 414 ASP A C 1
ATOM 3369 O O . ASP A 1 414 ? 20.615 8.393 -12.816 1.00 81.62 414 ASP A O 1
ATOM 3373 N N . GLU A 1 415 ? 20.011 9.580 -14.623 1.00 80.50 415 GLU A N 1
ATOM 3374 C CA . GLU A 1 415 ? 18.785 10.098 -14.016 1.00 80.50 415 GLU A CA 1
ATOM 3375 C C . GLU A 1 415 ? 17.801 8.968 -13.700 1.00 80.50 415 GLU A C 1
ATOM 3377 O O . GLU A 1 415 ? 17.122 9.025 -12.683 1.00 80.50 415 GLU A O 1
ATOM 3382 N N . ALA A 1 416 ? 17.703 7.922 -14.522 1.00 82.38 416 ALA A N 1
ATOM 3383 C CA . ALA A 1 416 ? 16.836 6.778 -14.254 1.00 82.38 416 ALA A CA 1
ATOM 3384 C C . ALA A 1 416 ? 17.299 5.980 -13.027 1.00 82.38 416 ALA A C 1
ATOM 3386 O O . ALA A 1 416 ? 16.461 5.588 -12.211 1.00 82.38 416 ALA A O 1
ATOM 3387 N N . LEU A 1 417 ? 18.609 5.781 -12.861 1.00 81.75 417 LEU A N 1
ATOM 3388 C CA . LEU A 1 417 ? 19.167 5.150 -11.664 1.00 81.75 417 LEU A CA 1
ATOM 3389 C C . LEU A 1 417 ? 18.840 5.982 -10.418 1.00 81.75 417 LEU A C 1
ATOM 3391 O O . LEU A 1 417 ? 18.281 5.450 -9.456 1.00 81.75 417 LEU A O 1
ATOM 3395 N N . GLN A 1 418 ? 19.061 7.298 -10.490 1.00 76.94 418 GLN A N 1
ATOM 3396 C CA . GLN A 1 418 ? 18.761 8.239 -9.406 1.00 76.94 418 GLN A CA 1
ATOM 3397 C C . GLN A 1 418 ? 17.253 8.303 -9.085 1.00 76.94 418 GLN A C 1
ATOM 3399 O O . GLN A 1 418 ? 16.820 8.155 -7.948 1.00 76.94 418 GLN A O 1
ATOM 3404 N N . THR A 1 419 ? 16.401 8.468 -10.089 1.00 73.19 419 THR A N 1
ATOM 3405 C CA . THR A 1 419 ? 14.972 8.747 -9.869 1.00 73.19 419 THR A CA 1
ATOM 3406 C C . THR A 1 419 ? 14.154 7.523 -9.475 1.00 73.19 419 THR A C 1
ATOM 3408 O O . THR A 1 419 ? 13.155 7.668 -8.769 1.00 73.19 419 THR A O 1
ATOM 3411 N N . HIS A 1 420 ? 14.525 6.315 -9.918 1.00 71.62 420 HIS A N 1
ATOM 3412 C CA . HIS A 1 420 ? 13.681 5.137 -9.684 1.00 71.62 420 HIS A CA 1
ATOM 3413 C C . HIS A 1 420 ? 14.046 4.347 -8.434 1.00 71.62 420 HIS A C 1
ATOM 3415 O O . HIS A 1 420 ? 13.142 3.763 -7.838 1.00 71.62 420 HIS A O 1
ATOM 3421 N N . PHE A 1 421 ? 15.321 4.319 -8.034 1.00 63.88 421 PHE A N 1
ATOM 3422 C CA . PHE A 1 421 ? 15.772 3.437 -6.950 1.00 63.88 421 PHE A CA 1
ATOM 3423 C C . PHE A 1 421 ? 16.911 3.999 -6.076 1.00 63.88 421 PHE A C 1
ATOM 3425 O O . PHE A 1 421 ? 17.209 3.374 -5.061 1.00 63.88 421 PHE A O 1
ATOM 3432 N N . THR A 1 422 ? 17.527 5.155 -6.372 1.00 53.12 422 THR A N 1
ATOM 3433 C CA . THR A 1 422 ? 18.586 5.723 -5.507 1.00 53.12 422 THR A CA 1
ATOM 3434 C C . THR A 1 422 ? 18.483 7.225 -5.251 1.00 53.12 422 THR A C 1
ATOM 3436 O O . THR A 1 422 ? 18.741 8.018 -6.136 1.00 53.12 422 THR A O 1
ATOM 3439 N N . ARG A 1 423 ? 18.276 7.588 -3.978 1.00 47.50 423 ARG A N 1
ATOM 3440 C CA . ARG A 1 423 ? 18.843 8.753 -3.261 1.00 47.50 423 ARG A CA 1
ATOM 3441 C C . ARG A 1 423 ? 18.987 10.081 -4.007 1.00 47.50 423 ARG A C 1
ATOM 3443 O O . ARG A 1 423 ? 19.827 10.253 -4.882 1.00 47.50 423 ARG A O 1
ATOM 3450 N N . GLY A 1 424 ? 18.350 11.113 -3.459 1.00 41.84 424 GLY A N 1
ATOM 3451 C CA . GLY A 1 424 ? 18.788 12.473 -3.736 1.00 41.84 424 GLY A CA 1
ATOM 3452 C C . GLY A 1 424 ? 20.191 12.750 -3.180 1.00 41.84 424 GLY A C 1
ATOM 3453 O O . GLY A 1 424 ? 20.376 12.836 -1.973 1.00 41.84 424 GLY A O 1
ATOM 3454 N N . LYS A 1 425 ? 21.159 12.879 -4.081 1.00 38.00 425 LYS A N 1
ATOM 3455 C CA . LYS A 1 425 ? 21.949 14.081 -4.402 1.00 38.00 425 LYS A CA 1
ATOM 3456 C C . LYS A 1 425 ? 22.457 13.832 -5.827 1.00 38.00 425 LYS A C 1
ATOM 3458 O O . LYS A 1 425 ? 22.967 12.745 -6.095 1.00 38.00 425 LYS A O 1
ATOM 3463 N N . LYS A 1 426 ? 22.292 14.788 -6.749 1.00 41.28 426 LYS A N 1
ATOM 3464 C CA . LYS A 1 426 ? 22.865 14.674 -8.105 1.00 41.28 426 LYS A CA 1
ATOM 3465 C C . LYS A 1 426 ? 24.371 14.392 -7.989 1.00 41.28 426 LYS A C 1
ATOM 3467 O O . LYS A 1 426 ? 25.056 15.112 -7.270 1.00 41.28 426 LYS A O 1
ATOM 3472 N N . GLY A 1 427 ? 24.868 13.372 -8.692 1.00 41.56 427 GLY A N 1
ATOM 3473 C CA . GLY A 1 427 ? 26.310 13.163 -8.895 1.00 41.56 427 GLY A CA 1
ATOM 3474 C C . GLY A 1 427 ? 27.016 12.149 -7.986 1.00 41.56 427 GLY A C 1
ATOM 3475 O O . GLY A 1 427 ? 28.231 12.026 -8.084 1.00 41.56 427 GLY A O 1
ATOM 3476 N N . VAL A 1 428 ? 26.309 11.391 -7.138 1.00 39.28 428 VAL A N 1
ATOM 3477 C CA . VAL A 1 428 ? 26.931 10.298 -6.361 1.00 39.28 428 VAL A CA 1
ATOM 3478 C C . VAL A 1 428 ? 26.369 8.955 -6.818 1.00 39.28 428 VAL A C 1
ATOM 3480 O O . VAL A 1 428 ? 25.216 8.628 -6.538 1.00 39.28 428 VAL A O 1
ATOM 3483 N N . ALA A 1 429 ? 27.181 8.168 -7.528 1.00 38.03 429 ALA A N 1
ATOM 3484 C CA . ALA A 1 429 ? 26.827 6.796 -7.876 1.00 38.03 429 ALA A CA 1
ATOM 3485 C C . ALA A 1 429 ? 26.653 5.954 -6.593 1.00 38.03 429 ALA A C 1
ATOM 3487 O O . ALA A 1 429 ? 27.458 6.081 -5.664 1.00 38.03 429 ALA A O 1
ATOM 3488 N N . PRO A 1 430 ? 25.631 5.082 -6.504 1.00 39.00 430 PRO A N 1
ATOM 3489 C CA . PRO A 1 430 ? 25.505 4.164 -5.380 1.00 39.00 430 PRO A CA 1
ATOM 3490 C C . PRO A 1 430 ? 26.735 3.238 -5.340 1.00 39.00 430 PRO A C 1
ATOM 3492 O O . PRO A 1 430 ? 27.121 2.689 -6.377 1.00 39.00 430 PRO A O 1
ATOM 3495 N N . PRO A 1 431 ? 27.371 3.019 -4.178 1.00 37.66 431 PRO A N 1
ATOM 3496 C CA . PRO A 1 431 ? 28.497 2.099 -4.099 1.00 37.66 431 PRO A CA 1
ATOM 3497 C C . PRO A 1 431 ? 28.059 0.679 -4.491 1.00 37.66 431 PRO A C 1
ATOM 3499 O O . PRO A 1 431 ? 27.057 0.165 -3.994 1.00 37.66 431 PRO A O 1
ATOM 3502 N N . LYS A 1 432 ? 28.839 0.007 -5.352 1.00 39.03 432 LYS A N 1
ATOM 3503 C CA . LYS A 1 432 ? 28.568 -1.368 -5.833 1.00 39.03 432 LYS A CA 1
ATOM 3504 C C . LYS A 1 432 ? 28.316 -2.387 -4.704 1.00 39.03 432 LYS A C 1
ATOM 3506 O O . LYS A 1 432 ? 27.631 -3.380 -4.919 1.00 39.03 432 LYS A O 1
ATOM 3511 N N . ALA A 1 433 ? 28.823 -2.130 -3.496 1.00 32.53 433 ALA A N 1
ATOM 3512 C CA . ALA A 1 433 ? 28.681 -2.990 -2.318 1.00 32.53 433 ALA A CA 1
ATOM 3513 C C . ALA A 1 433 ? 27.269 -3.011 -1.687 1.00 32.53 433 ALA A C 1
ATOM 3515 O O . ALA A 1 433 ? 27.043 -3.716 -0.708 1.00 32.53 433 ALA A O 1
ATOM 3516 N N . TRP A 1 434 ? 26.316 -2.226 -2.198 1.00 36.47 434 TRP A N 1
ATOM 3517 C CA . TRP A 1 434 ? 25.011 -2.036 -1.548 1.00 36.47 434 TRP A CA 1
ATOM 3518 C C . TRP A 1 434 ? 24.022 -3.168 -1.832 1.00 36.47 434 TRP A C 1
ATOM 3520 O O . TRP A 1 434 ? 23.062 -3.345 -1.085 1.00 36.47 434 TRP A O 1
ATOM 3530 N N . TRP A 1 435 ? 24.297 -3.960 -2.869 1.00 36.44 435 TRP A N 1
ATOM 3531 C CA . TRP A 1 435 ? 23.390 -4.977 -3.407 1.00 36.44 435 TRP A CA 1
ATOM 3532 C C . TRP A 1 435 ? 23.892 -6.412 -3.224 1.00 36.44 435 TRP A C 1
ATOM 3534 O O . TRP A 1 435 ? 23.217 -7.363 -3.614 1.00 36.44 435 TRP A O 1
ATOM 3544 N N . THR A 1 436 ? 25.053 -6.604 -2.595 1.00 27.95 436 THR A N 1
ATOM 3545 C CA . THR A 1 436 ? 25.506 -7.928 -2.159 1.00 27.95 436 THR A CA 1
ATOM 3546 C C . THR A 1 436 ? 24.939 -8.224 -0.774 1.00 27.95 436 THR A C 1
ATOM 3548 O O . THR A 1 436 ? 25.622 -8.056 0.234 1.00 27.95 436 THR A O 1
ATOM 3551 N N . TYR A 1 437 ? 23.682 -8.660 -0.717 1.00 28.27 437 TYR A N 1
ATOM 3552 C CA . TYR A 1 437 ? 23.206 -9.455 0.413 1.00 28.27 437 TYR A CA 1
ATOM 3553 C C . TYR A 1 437 ? 23.690 -10.894 0.184 1.00 28.27 437 TYR A C 1
ATOM 3555 O O . TYR A 1 437 ? 23.229 -11.563 -0.741 1.00 28.27 437 TYR A O 1
ATOM 3563 N N . ARG A 1 438 ? 24.687 -11.325 0.964 1.00 27.91 438 ARG A N 1
ATOM 3564 C CA . ARG A 1 438 ? 24.959 -12.748 1.202 1.00 27.91 438 ARG A CA 1
ATOM 3565 C C . ARG A 1 438 ? 24.245 -13.174 2.470 1.00 27.91 438 ARG A C 1
ATOM 3567 O O . ARG A 1 438 ? 24.263 -12.366 3.427 1.00 27.91 438 ARG A O 1
#